Protein AF-A0A9E3FXM7-F1 (afdb_monomer_lite)

Foldseek 3Di:
DPPVVVVLVVVLVVLVVVLCVLCVVLVKDFQDDDPSDTDIDDPALQSVVVSLLVSLVVLVVVQVVDDPVNRAFFFWFAEDDDWDQDLSDTDDVRRQRRVVQSVVADGSKYKYFPVSCVRPVVPDPFDWAWPQFADDPPDPGTTTMIMGDDDPVVVDDPPPDDDDDDDDDDDDDPPDPPVVVVVVVVVVVVVVVVVVPVPDPDDDDPPDDDDPDDPVVVVVVVVVVQVVLQADFDDLVQDFLDAPVVSVCCVPPVLPAAALKWKKHWNHFIFMDGPDPHVVRRQVVRQVRRVVVCVVVPHPIHIDTQDHGRTGPDSVHFFDFDDPPLDDDDPVPDDPDDLVPQPQADPVVSVVCVVPVNPAPAAKDWDAAPNRDIFMDGDGPDNSSRSSSRRRVSRD

Radius of gyration: 31.15 Å; chains: 1; bounding box: 76×66×94 Å

pLDDT: mean 79.86, std 16.99, range [29.48, 97.5]

Secondary structure (DSSP, 8-state):
--HHHHHHHHHHHHHHHHHHHHHHHTT-EEEEEETTEEEEE-S-HHHHHHHHHHHHHHHHHHHTTS-GGG-----EEE-----EEETTEEESHHHHHHHHHHHHSPTTEEEEEHHHHHHHTTTS---PEEEEEE--TT-SSPEEEEEEE-SGGGG--------------------SHHHHHHHHHHHHHHHHHHHHHHH--------------SHHHHHHHHHHHHHHHTTPBP-GGG-TT--HHHHHHIIIIITTS-SS-EEEE-SS-EEEE-S-SSHHHHHHHHHHHHHHHHHTTT--PPPEEEEETTEE--TT-SPP-PPSP-----TTT-----GGG-TT--HHHHHHIIIIIIT--SEEEEEE-TTS-EEEEEEESSHHHHHHHHHHHHH-

Structure (mmCIF, N/CA/C/O backbone):
data_AF-A0A9E3FXM7-F1
#
_entry.id   AF-A0A9E3FXM7-F1
#
loop_
_atom_site.group_PDB
_atom_site.id
_atom_site.type_symbol
_atom_site.label_atom_id
_atom_site.label_alt_id
_atom_site.label_comp_id
_atom_site.label_asym_id
_atom_site.label_entity_id
_atom_site.label_seq_id
_atom_site.pdbx_PDB_ins_code
_atom_site.Cartn_x
_atom_site.Cartn_y
_atom_site.Cartn_z
_atom_site.occupancy
_atom_site.B_iso_or_equiv
_atom_site.auth_seq_id
_atom_site.auth_comp_id
_atom_site.auth_asym_id
_atom_site.auth_atom_id
_atom_site.pdbx_PDB_model_num
ATOM 1 N N . MET A 1 1 ? 16.346 -19.963 -26.674 1.00 42.75 1 MET A N 1
ATOM 2 C CA . MET A 1 1 ? 14.897 -19.924 -26.370 1.00 42.75 1 MET A CA 1
ATOM 3 C C . MET A 1 1 ? 14.597 -19.308 -25.002 1.00 42.75 1 MET A C 1
ATOM 5 O O . MET A 1 1 ? 13.549 -18.704 -24.894 1.00 42.75 1 MET A O 1
ATOM 9 N N . ALA A 1 2 ? 15.502 -19.364 -24.012 1.00 39.88 2 ALA A N 1
ATOM 10 C CA . ALA A 1 2 ? 15.304 -18.732 -22.696 1.00 39.88 2 ALA A CA 1
ATOM 11 C C . ALA A 1 2 ? 15.683 -17.229 -22.608 1.00 39.88 2 ALA A C 1
ATOM 13 O O . ALA A 1 2 ? 15.207 -16.541 -21.714 1.00 39.88 2 ALA A O 1
ATOM 14 N N . GLU A 1 3 ? 16.502 -16.693 -23.527 1.00 45.94 3 GLU A N 1
ATOM 15 C CA . GLU A 1 3 ? 16.957 -15.284 -23.467 1.00 45.94 3 GLU A CA 1
ATOM 16 C C . GLU A 1 3 ? 15.854 -14.244 -23.767 1.00 45.94 3 GLU A C 1
ATOM 18 O O . GLU A 1 3 ? 15.932 -13.121 -23.278 1.00 45.94 3 GLU A O 1
ATOM 23 N N . ASP A 1 4 ? 14.799 -14.599 -24.513 1.00 62.84 4 ASP A N 1
ATOM 24 C CA . ASP A 1 4 ? 13.724 -13.655 -24.889 1.00 62.84 4 ASP A CA 1
ATOM 25 C C . ASP A 1 4 ? 12.647 -13.517 -23.789 1.00 62.84 4 ASP A C 1
ATOM 27 O O . ASP A 1 4 ? 11.997 -12.479 -23.657 1.00 62.84 4 ASP A O 1
ATOM 31 N N . GLU A 1 5 ? 12.478 -14.540 -22.942 1.00 71.00 5 GLU A N 1
ATOM 32 C CA . GLU A 1 5 ? 11.501 -14.526 -21.843 1.00 71.00 5 GLU A CA 1
ATOM 33 C C . GLU A 1 5 ? 11.922 -13.561 -20.730 1.00 71.00 5 GLU A C 1
ATOM 35 O O . GLU A 1 5 ? 11.117 -12.747 -20.276 1.00 71.00 5 GLU A O 1
ATOM 40 N N . GLU A 1 6 ? 13.195 -13.584 -20.325 1.00 77.25 6 GLU A N 1
ATOM 41 C CA . GLU A 1 6 ? 13.708 -12.691 -19.282 1.00 77.25 6 GLU A CA 1
ATOM 42 C C . GLU A 1 6 ? 13.699 -11.220 -19.736 1.00 77.25 6 GLU A C 1
ATOM 44 O O . GLU A 1 6 ? 13.322 -10.326 -18.973 1.00 77.25 6 GLU A O 1
ATOM 49 N N . GLU A 1 7 ? 14.051 -10.952 -21.000 1.00 80.19 7 GLU A N 1
ATOM 50 C CA . GLU A 1 7 ? 13.983 -9.607 -21.585 1.00 80.19 7 GLU A CA 1
ATOM 51 C C . GLU A 1 7 ? 12.533 -9.112 -21.693 1.00 80.19 7 GLU A C 1
ATOM 53 O O . GLU A 1 7 ? 12.232 -7.960 -21.361 1.00 80.19 7 GLU A O 1
ATOM 58 N N . THR A 1 8 ? 11.611 -9.997 -22.078 1.00 80.50 8 THR A N 1
ATOM 59 C CA . THR A 1 8 ? 10.174 -9.711 -22.130 1.00 80.50 8 THR A CA 1
ATOM 60 C C . THR A 1 8 ? 9.616 -9.391 -20.745 1.00 80.50 8 THR A C 1
ATOM 62 O O . THR A 1 8 ? 8.947 -8.370 -20.587 1.00 80.50 8 THR A O 1
ATOM 65 N N . LEU A 1 9 ? 9.951 -10.173 -19.716 1.00 82.38 9 LEU A N 1
ATOM 66 C CA . LEU A 1 9 ? 9.515 -9.916 -18.341 1.00 82.38 9 LEU A CA 1
ATOM 67 C C . LEU A 1 9 ? 10.105 -8.618 -17.773 1.00 82.38 9 LEU A C 1
ATOM 69 O O . LEU A 1 9 ? 9.380 -7.831 -17.161 1.00 82.38 9 LEU A O 1
ATOM 73 N N . ARG A 1 10 ? 11.395 -8.345 -18.016 1.00 84.50 10 ARG A N 1
ATOM 74 C CA . ARG A 1 10 ? 12.050 -7.093 -17.593 1.00 84.50 10 ARG A CA 1
ATOM 75 C C . ARG A 1 10 ? 11.375 -5.877 -18.222 1.00 84.50 10 ARG A C 1
ATOM 77 O O . ARG A 1 10 ? 11.152 -4.866 -17.557 1.00 84.50 10 ARG A O 1
ATOM 84 N N . ARG A 1 11 ? 11.025 -5.975 -19.502 1.00 84.69 11 ARG A N 1
ATOM 85 C CA . ARG A 1 11 ? 10.340 -4.905 -20.221 1.00 84.69 11 ARG A CA 1
ATOM 86 C C . ARG A 1 11 ? 8.903 -4.729 -19.752 1.00 84.69 11 ARG A C 1
ATOM 88 O O . ARG A 1 11 ? 8.517 -3.598 -19.486 1.00 84.69 11 ARG A O 1
ATOM 95 N N . LEU A 1 12 ? 8.143 -5.808 -19.572 1.00 86.75 12 LEU A N 1
ATOM 96 C CA . LEU A 1 12 ? 6.802 -5.732 -18.994 1.00 86.75 12 LEU A CA 1
ATOM 97 C C . LEU A 1 12 ? 6.841 -5.037 -17.623 1.00 86.75 12 LEU A C 1
ATOM 99 O O . LEU A 1 12 ? 6.038 -4.144 -17.367 1.00 86.75 12 LEU A O 1
ATOM 103 N N . ALA A 1 13 ? 7.825 -5.366 -16.779 1.00 85.38 13 ALA A N 1
ATOM 104 C CA . ALA A 1 13 ? 8.026 -4.705 -15.491 1.00 85.38 13 ALA A CA 1
ATOM 105 C C . ALA A 1 13 ? 8.340 -3.202 -15.630 1.00 85.38 13 ALA A C 1
ATOM 107 O O . ALA A 1 13 ? 7.805 -2.396 -14.871 1.00 85.38 13 ALA A O 1
ATOM 108 N N . ALA A 1 14 ? 9.158 -2.806 -16.611 1.00 86.12 14 ALA A N 1
ATOM 109 C CA . ALA A 1 14 ? 9.454 -1.398 -16.882 1.00 86.12 14 ALA A CA 1
ATOM 110 C C . ALA A 1 14 ? 8.220 -0.622 -17.378 1.00 86.12 14 ALA A C 1
ATOM 112 O O . ALA A 1 14 ? 7.975 0.494 -16.926 1.00 86.12 14 ALA A O 1
ATOM 113 N N . TYR A 1 15 ? 7.421 -1.212 -18.272 1.00 87.38 15 TYR A N 1
ATOM 114 C CA . TYR A 1 15 ? 6.173 -0.611 -18.758 1.00 87.38 15 TYR A CA 1
ATOM 115 C C . TYR A 1 15 ? 5.149 -0.495 -17.624 1.00 87.38 15 TYR A C 1
ATOM 117 O O . TYR A 1 15 ? 4.508 0.543 -17.475 1.00 87.38 15 TYR A O 1
ATOM 125 N N . ARG A 1 16 ? 5.061 -1.514 -16.765 1.00 88.31 16 ARG A N 1
ATOM 126 C CA . ARG A 1 16 ? 4.204 -1.502 -15.579 1.00 88.31 16 ARG A CA 1
ATOM 127 C C . ARG A 1 16 ? 4.596 -0.413 -14.584 1.00 88.31 16 ARG A C 1
ATOM 129 O O . ARG A 1 16 ? 3.726 0.319 -14.139 1.00 88.31 16 ARG A O 1
ATOM 136 N N . ALA A 1 17 ? 5.886 -0.240 -14.296 1.00 87.62 17 ALA A N 1
ATOM 137 C CA . ALA A 1 17 ? 6.348 0.824 -13.401 1.00 87.62 17 ALA A CA 1
ATOM 138 C C . ALA A 1 17 ? 5.949 2.226 -13.898 1.00 87.62 17 ALA A C 1
ATOM 140 O O . ALA A 1 17 ? 5.632 3.105 -13.102 1.00 87.62 17 ALA A O 1
ATOM 141 N N . VAL A 1 18 ? 5.937 2.425 -15.218 1.00 89.06 18 VAL A N 1
ATOM 142 C CA . VAL A 1 18 ? 5.469 3.670 -15.838 1.00 89.06 18 VAL A CA 1
ATOM 143 C C . VAL A 1 18 ? 3.965 3.842 -15.658 1.00 89.06 18 VAL A C 1
ATOM 145 O O . VAL A 1 18 ? 3.523 4.920 -15.272 1.00 89.06 18 VAL A O 1
ATOM 148 N N . VAL A 1 19 ? 3.183 2.798 -15.940 1.00 91.81 19 VAL A N 1
ATOM 149 C CA . VAL A 1 19 ? 1.722 2.820 -15.777 1.00 91.81 19 VAL A CA 1
ATOM 150 C C . VAL A 1 19 ? 1.355 3.133 -14.323 1.00 91.81 19 VAL A C 1
ATOM 152 O O . VAL A 1 19 ? 0.552 4.031 -14.081 1.00 91.81 19 VAL A O 1
ATOM 155 N N . ASP A 1 20 ? 2.006 2.475 -13.362 1.00 91.06 20 ASP A N 1
ATOM 156 C CA . ASP A 1 20 ? 1.790 2.683 -11.927 1.00 91.06 20 ASP A CA 1
ATOM 157 C C . ASP A 1 20 ? 2.094 4.140 -11.507 1.00 91.06 20 ASP A C 1
ATOM 159 O O . ASP A 1 20 ? 1.325 4.741 -10.755 1.00 91.06 20 ASP A O 1
ATOM 163 N N . ASP A 1 21 ? 3.168 4.746 -12.028 1.00 91.44 21 ASP A N 1
ATOM 164 C CA . ASP A 1 21 ? 3.527 6.150 -11.762 1.00 91.44 21 ASP A CA 1
ATOM 165 C C . ASP A 1 21 ? 2.472 7.138 -12.295 1.00 91.44 21 ASP A C 1
ATOM 167 O O . ASP A 1 21 ? 2.075 8.066 -11.585 1.00 91.44 21 ASP A O 1
ATOM 171 N N . PHE A 1 22 ? 1.956 6.923 -13.510 1.00 92.62 22 PHE A N 1
ATOM 172 C CA . PHE A 1 22 ? 0.875 7.749 -14.061 1.00 92.62 22 PHE A CA 1
ATOM 173 C C . PHE A 1 22 ? -0.424 7.620 -13.263 1.00 92.62 22 PHE A C 1
ATOM 175 O O . PHE A 1 22 ? -1.087 8.630 -13.019 1.00 92.62 22 PHE A O 1
ATOM 182 N N . ILE A 1 23 ? -0.773 6.405 -12.827 1.00 93.50 23 ILE A N 1
ATOM 183 C CA . ILE A 1 23 ? -1.971 6.157 -12.013 1.00 93.50 23 ILE A CA 1
ATOM 184 C C . ILE A 1 23 ? -1.884 6.948 -10.706 1.00 93.50 23 ILE A C 1
ATOM 186 O O . ILE A 1 23 ? -2.811 7.685 -10.373 1.00 93.50 23 ILE A O 1
ATOM 190 N N . VAL A 1 24 ? -0.750 6.866 -10.003 1.00 91.62 24 VAL A N 1
ATOM 191 C CA . VAL A 1 24 ? -0.543 7.585 -8.737 1.00 91.62 24 VAL A CA 1
ATOM 192 C C . VAL A 1 24 ? -0.564 9.103 -8.941 1.00 91.62 24 VAL A C 1
ATOM 194 O O . VAL A 1 24 ? -1.191 9.816 -8.156 1.00 91.62 24 VAL A O 1
ATOM 197 N N . LYS A 1 25 ? 0.074 9.617 -10.000 1.00 89.06 25 LYS A N 1
ATOM 198 C CA . LYS A 1 25 ? 0.095 11.060 -10.313 1.00 89.06 25 LYS A CA 1
ATOM 199 C C . LYS A 1 25 ? -1.288 11.632 -10.612 1.00 89.06 25 LYS A C 1
ATOM 201 O O . LYS A 1 25 ? -1.564 12.763 -10.222 1.00 89.06 25 LYS A O 1
ATOM 206 N N . ALA A 1 26 ? -2.153 10.850 -11.249 1.00 87.38 26 ALA A N 1
ATOM 207 C CA . ALA A 1 26 ? -3.543 11.214 -11.518 1.00 87.38 26 ALA A CA 1
ATOM 208 C C . ALA A 1 26 ? -4.483 10.968 -10.314 1.00 87.38 26 ALA A C 1
ATOM 210 O O . ALA A 1 26 ? -5.702 11.092 -10.436 1.00 87.38 26 ALA A O 1
ATOM 211 N N . GLY A 1 27 ? -3.939 10.614 -9.142 1.00 89.31 27 GLY A N 1
ATOM 212 C CA . GLY A 1 27 ? -4.712 10.373 -7.920 1.00 89.31 27 GLY A CA 1
ATOM 213 C C . GLY A 1 27 ? -5.498 9.061 -7.924 1.00 89.31 27 GLY A C 1
ATOM 214 O O . GLY A 1 27 ? -6.403 8.893 -7.107 1.00 89.31 27 GLY A O 1
ATOM 215 N N . GLY A 1 28 ? -5.177 8.149 -8.842 1.00 89.56 28 GLY A N 1
ATOM 216 C CA . GLY A 1 28 ? -5.716 6.796 -8.876 1.00 89.56 28 GLY A CA 1
ATOM 217 C C . GLY A 1 28 ? -4.964 5.840 -7.951 1.00 89.56 28 GLY A C 1
ATOM 218 O O . GLY A 1 28 ? -3.862 6.120 -7.470 1.00 89.56 28 GLY A O 1
ATOM 219 N N . ARG A 1 29 ? -5.565 4.675 -7.714 1.00 89.31 29 ARG A N 1
ATOM 220 C CA . ARG A 1 29 ? -4.982 3.581 -6.930 1.00 89.31 29 ARG A CA 1
ATOM 221 C C . ARG A 1 29 ? -4.972 2.311 -7.769 1.00 89.31 29 ARG A C 1
ATOM 223 O O . ARG A 1 29 ? -6.017 1.890 -8.256 1.00 89.31 29 ARG A O 1
ATOM 230 N N . VAL A 1 30 ? -3.805 1.676 -7.894 1.00 88.19 30 VAL A N 1
ATOM 231 C CA . VAL A 1 30 ? -3.722 0.297 -8.393 1.00 88.19 30 VAL A CA 1
ATOM 232 C C . VAL A 1 30 ? -4.308 -0.609 -7.329 1.00 88.19 30 VAL A C 1
ATOM 234 O O . VAL A 1 30 ? -3.845 -0.626 -6.189 1.00 88.19 30 VAL A O 1
ATOM 237 N N . PHE A 1 31 ? -5.351 -1.324 -7.707 1.00 76.31 31 PHE A N 1
ATOM 238 C CA . PHE A 1 31 ? -6.157 -2.083 -6.782 1.00 76.31 31 PHE A CA 1
ATOM 239 C C . PHE A 1 31 ? -5.800 -3.574 -6.822 1.00 76.31 31 PHE A C 1
ATOM 241 O O . PHE A 1 31 ? -5.523 -4.178 -5.790 1.00 76.31 31 PHE A O 1
ATOM 248 N N . ASN A 1 32 ? -5.723 -4.158 -8.019 1.00 74.75 32 ASN A N 1
ATOM 249 C CA . ASN A 1 32 ? -5.356 -5.560 -8.202 1.00 74.75 32 ASN A CA 1
ATOM 250 C C . ASN A 1 32 ? -4.577 -5.728 -9.512 1.00 74.75 32 ASN A C 1
ATOM 252 O O . ASN A 1 32 ? -4.716 -4.921 -10.433 1.00 74.75 32 ASN A O 1
ATOM 256 N N . THR A 1 33 ? -3.764 -6.779 -9.613 1.00 71.62 33 THR A N 1
ATOM 257 C CA . THR A 1 33 ? -3.096 -7.148 -10.865 1.00 71.62 33 THR A CA 1
ATOM 258 C C . THR A 1 33 ? -3.210 -8.639 -11.118 1.00 71.62 33 THR A C 1
ATOM 260 O O . THR A 1 33 ? -2.802 -9.440 -10.278 1.00 71.62 33 THR A O 1
ATOM 263 N N . ALA A 1 34 ? -3.721 -9.005 -12.290 1.00 64.25 34 ALA A N 1
ATOM 264 C CA . ALA A 1 34 ? -3.905 -10.386 -12.710 1.00 64.25 34 ALA A CA 1
ATOM 265 C C . ALA A 1 34 ? -2.984 -10.671 -13.901 1.00 64.25 34 ALA A C 1
ATOM 267 O O . ALA A 1 34 ? -3.301 -10.333 -15.037 1.00 64.25 34 ALA A O 1
ATOM 268 N N . GLY A 1 35 ? -1.819 -11.265 -13.629 1.00 72.25 35 GLY A N 1
ATOM 269 C CA . GLY A 1 35 ? -0.789 -11.471 -14.648 1.00 72.25 35 GLY A CA 1
ATOM 270 C C . GLY A 1 35 ? -0.204 -10.140 -15.130 1.00 72.25 35 GLY A C 1
ATOM 271 O O . GLY A 1 35 ? 0.443 -9.426 -14.360 1.00 72.25 35 GLY A O 1
ATOM 272 N N . ASP A 1 36 ? -0.435 -9.824 -16.401 1.00 75.19 36 ASP A N 1
ATOM 273 C CA . ASP A 1 36 ? -0.064 -8.577 -17.073 1.00 75.19 36 ASP A CA 1
ATOM 274 C C . ASP A 1 36 ? -1.156 -7.494 -17.007 1.00 75.19 36 ASP A C 1
ATOM 276 O O . ASP A 1 36 ? -0.867 -6.323 -17.259 1.00 75.19 36 ASP A O 1
ATOM 280 N N . ALA A 1 37 ? -2.382 -7.850 -16.610 1.00 82.38 37 ALA A N 1
ATOM 281 C CA . ALA A 1 37 ? -3.477 -6.902 -16.444 1.00 82.38 37 ALA A CA 1
ATOM 282 C C . ALA A 1 37 ? -3.355 -6.109 -15.133 1.00 82.38 37 ALA A C 1
ATOM 284 O O . ALA A 1 37 ? -3.071 -6.661 -14.063 1.00 82.38 37 ALA A O 1
ATOM 285 N N . VAL A 1 38 ? -3.637 -4.809 -15.217 1.00 87.94 38 VAL A N 1
ATOM 286 C CA . VAL A 1 38 ? -3.667 -3.878 -14.084 1.00 87.94 38 VAL A CA 1
ATOM 287 C C . VAL A 1 38 ? -5.083 -3.341 -13.930 1.00 87.94 38 VAL A C 1
ATOM 289 O O . VAL A 1 38 ? -5.648 -2.800 -14.878 1.00 87.94 38 VAL A O 1
ATOM 292 N N . LEU A 1 39 ? -5.646 -3.477 -12.731 1.00 90.25 39 LEU A N 1
ATOM 293 C CA . LEU A 1 39 ? -6.913 -2.863 -12.362 1.00 90.25 39 LEU A CA 1
ATOM 294 C C . LEU A 1 39 ? -6.636 -1.661 -11.462 1.00 90.25 39 LEU A C 1
ATOM 296 O O . LEU A 1 39 ? -5.995 -1.796 -10.418 1.00 90.25 39 LEU A O 1
ATOM 300 N N . ALA A 1 40 ? -7.132 -0.496 -11.864 1.00 91.50 40 ALA A N 1
ATOM 301 C CA . ALA A 1 40 ? -6.972 0.744 -11.124 1.00 91.50 40 ALA A CA 1
ATOM 302 C C . ALA A 1 40 ? -8.310 1.463 -10.959 1.00 91.50 40 ALA A C 1
ATOM 304 O O . ALA A 1 40 ? -9.141 1.465 -11.867 1.00 91.50 40 ALA A O 1
ATOM 305 N N . GLU A 1 41 ? -8.493 2.088 -9.802 1.00 91.25 41 GLU A N 1
ATOM 306 C CA . GLU A 1 41 ? -9.639 2.943 -9.508 1.00 91.25 41 GLU A CA 1
ATOM 307 C C . GLU A 1 41 ? -9.220 4.412 -9.469 1.00 91.25 41 GLU A C 1
ATOM 309 O O . GLU A 1 41 ? -8.086 4.750 -9.118 1.00 91.25 41 GLU A O 1
ATOM 314 N N . PHE A 1 42 ? -10.159 5.291 -9.808 1.00 93.06 42 PHE A N 1
ATOM 315 C CA . PHE A 1 42 ? -9.958 6.732 -9.791 1.00 93.06 42 PHE A CA 1
ATOM 316 C C . PHE A 1 42 ? -11.170 7.414 -9.160 1.00 93.06 42 PHE A C 1
ATOM 318 O O . PHE A 1 42 ? -12.303 7.024 -9.445 1.00 93.06 42 PHE A O 1
ATOM 325 N N . PRO A 1 43 ? -10.965 8.491 -8.384 1.00 88.69 43 PRO A N 1
ATOM 326 C CA . PRO A 1 43 ? -12.068 9.281 -7.840 1.00 88.69 43 PRO A CA 1
ATOM 327 C C . PRO A 1 43 ? -12.800 10.107 -8.915 1.00 88.69 43 PRO A C 1
ATOM 329 O O . PRO A 1 43 ? -13.862 10.663 -8.651 1.00 88.69 43 PRO A O 1
ATOM 332 N N . SER A 1 44 ? -12.235 10.228 -10.123 1.00 91.19 44 SER A N 1
ATOM 333 C CA . SER A 1 44 ? -12.779 11.028 -11.222 1.00 91.19 44 SER A CA 1
ATOM 334 C C . SER A 1 44 ? -12.629 10.306 -12.558 1.00 91.19 44 SER A C 1
ATOM 336 O O . SER A 1 44 ? -11.525 9.931 -12.952 1.00 91.19 44 SER A O 1
ATOM 338 N N . ALA A 1 45 ? -13.732 10.198 -13.302 1.00 91.56 45 ALA A N 1
ATOM 339 C CA . ALA A 1 45 ? -13.738 9.645 -14.656 1.00 91.56 45 ALA A CA 1
ATOM 340 C C . ALA A 1 45 ? -12.885 10.465 -15.640 1.00 91.56 45 ALA A C 1
ATOM 342 O O . ALA A 1 45 ? -12.288 9.912 -16.558 1.00 91.56 45 ALA A O 1
ATOM 343 N N . VAL A 1 46 ? -12.798 11.783 -15.431 1.00 91.38 46 VAL A N 1
ATOM 344 C CA . VAL A 1 46 ? -11.969 12.670 -16.261 1.00 91.38 46 VAL A CA 1
ATOM 345 C C . VAL A 1 46 ? -10.488 12.379 -16.031 1.00 91.38 46 VAL A C 1
ATOM 347 O O . VAL A 1 46 ? -9.738 12.258 -16.995 1.00 91.38 46 VAL A O 1
ATOM 350 N N . GLU A 1 47 ? -10.075 12.221 -14.771 1.00 91.81 47 GLU A N 1
ATOM 351 C CA . GLU A 1 47 ? -8.681 11.906 -14.437 1.00 91.81 47 GLU A CA 1
ATOM 352 C C . GLU A 1 47 ? -8.302 10.494 -14.891 1.00 91.81 47 GLU A C 1
ATOM 354 O O . GLU A 1 47 ? -7.211 10.304 -15.420 1.00 91.81 47 GLU A O 1
ATOM 359 N N . ALA A 1 48 ? -9.228 9.531 -14.808 1.00 94.25 48 ALA A N 1
ATOM 360 C CA . ALA A 1 48 ? -9.027 8.190 -15.355 1.00 94.25 48 ALA A CA 1
ATOM 361 C C . ALA A 1 48 ? -8.746 8.218 -16.868 1.00 94.25 48 ALA A C 1
ATOM 363 O O . ALA A 1 48 ? -7.802 7.587 -17.341 1.00 94.25 48 ALA A O 1
ATOM 364 N N . VAL A 1 49 ? -9.540 8.976 -17.636 1.00 93.38 49 VAL A N 1
ATOM 365 C CA . VAL A 1 49 ? -9.364 9.089 -19.094 1.00 93.38 49 VAL A CA 1
ATOM 366 C C . VAL A 1 49 ? -8.084 9.850 -19.449 1.00 93.38 49 VAL A C 1
ATOM 368 O O . VAL A 1 49 ? -7.366 9.415 -20.346 1.00 93.38 49 VAL A O 1
ATOM 371 N N . ARG A 1 50 ? -7.755 10.943 -18.744 1.00 91.81 50 ARG A N 1
ATOM 372 C CA . ARG A 1 50 ? -6.479 11.663 -18.931 1.00 91.81 50 ARG A CA 1
ATOM 373 C C . ARG A 1 50 ? -5.282 10.756 -18.674 1.00 91.81 50 ARG A C 1
ATOM 375 O O . ARG A 1 50 ? -4.428 10.626 -19.542 1.00 91.81 50 ARG A O 1
ATOM 382 N N . CYS A 1 51 ? -5.284 10.064 -17.536 1.00 94.06 51 CYS A N 1
ATOM 383 C CA . CYS A 1 51 ? -4.246 9.107 -17.172 1.00 94.06 51 CYS A CA 1
ATOM 384 C C . CYS A 1 51 ? -4.082 8.023 -18.246 1.00 94.06 51 CYS A C 1
ATOM 386 O O . CYS A 1 51 ? -2.966 7.739 -18.672 1.00 94.06 51 CYS A O 1
ATOM 388 N N . ALA A 1 52 ? -5.187 7.456 -18.741 1.00 94.25 52 ALA A N 1
ATOM 389 C CA . ALA A 1 52 ? -5.149 6.444 -19.792 1.00 94.25 52 ALA A CA 1
ATOM 390 C C . ALA A 1 52 ? -4.525 6.959 -21.100 1.00 94.25 52 ALA A C 1
ATOM 392 O O . ALA A 1 52 ? -3.757 6.234 -21.734 1.00 94.25 52 ALA A O 1
ATOM 393 N N . ILE A 1 53 ? -4.830 8.200 -21.496 1.00 90.75 53 ILE A N 1
ATOM 394 C CA . ILE A 1 53 ? -4.227 8.836 -22.676 1.00 90.75 53 ILE A CA 1
ATOM 395 C C . ILE A 1 53 ? -2.724 9.019 -22.466 1.00 90.75 53 ILE A C 1
ATOM 397 O O . ILE A 1 53 ? -1.937 8.561 -23.296 1.00 90.75 53 ILE A O 1
ATOM 401 N N . ASP A 1 54 ? -2.329 9.610 -21.338 1.00 90.94 54 ASP A N 1
ATOM 402 C CA . ASP A 1 54 ? -0.925 9.866 -21.016 1.00 90.94 54 ASP A CA 1
ATOM 403 C C . ASP A 1 54 ? -0.119 8.561 -20.987 1.00 90.94 54 ASP A C 1
ATOM 405 O O . ASP A 1 54 ? 0.970 8.483 -21.560 1.00 90.94 54 ASP A O 1
ATOM 409 N N . VAL A 1 55 ? -0.677 7.500 -20.391 1.00 92.75 55 VAL A N 1
ATOM 410 C CA . VAL A 1 55 ? -0.085 6.158 -20.400 1.00 92.75 55 VAL A CA 1
ATOM 411 C C . VAL A 1 55 ? 0.105 5.674 -21.835 1.00 92.75 55 VAL A C 1
ATOM 413 O O . VAL A 1 55 ? 1.233 5.349 -22.206 1.00 92.75 55 VAL A O 1
ATOM 416 N N . GLN A 1 56 ? -0.942 5.659 -22.666 1.00 90.81 56 GLN A N 1
ATOM 417 C CA . GLN A 1 56 ? -0.839 5.162 -24.044 1.00 90.81 56 GLN A CA 1
ATOM 418 C C . GLN A 1 56 ? 0.199 5.940 -24.866 1.00 90.81 56 GLN A C 1
ATOM 420 O O . GLN A 1 56 ? 1.008 5.335 -25.571 1.00 90.81 56 GLN A O 1
ATOM 425 N N . GLU A 1 57 ? 0.260 7.266 -24.735 1.00 86.62 57 GLU A N 1
ATOM 426 C CA . GLU A 1 57 ? 1.265 8.090 -25.417 1.00 86.62 57 GLU A CA 1
ATOM 427 C C . GLU A 1 57 ? 2.691 7.807 -24.929 1.00 86.62 57 GLU A C 1
ATOM 429 O O . GLU A 1 57 ? 3.634 7.699 -25.727 1.00 86.62 57 GLU A O 1
ATOM 434 N N . SER A 1 58 ? 2.854 7.640 -23.618 1.00 88.38 58 SER A N 1
ATOM 435 C CA . SER A 1 58 ? 4.139 7.342 -22.998 1.00 88.38 58 SER A CA 1
ATOM 436 C C . SER A 1 58 ? 4.646 5.952 -23.398 1.00 88.38 58 SER A C 1
ATOM 438 O O . SER A 1 58 ? 5.833 5.778 -23.699 1.00 88.38 58 SER A O 1
ATOM 440 N N . LEU A 1 59 ? 3.762 4.951 -23.440 1.00 88.50 59 LEU A N 1
ATOM 441 C CA . LEU A 1 59 ? 4.099 3.595 -23.875 1.00 88.50 59 LEU A CA 1
ATOM 442 C C . LEU A 1 59 ? 4.373 3.547 -25.382 1.00 88.50 59 LEU A C 1
ATOM 444 O O . LEU A 1 59 ? 5.349 2.926 -25.801 1.00 88.50 59 LEU A O 1
ATOM 448 N N . ARG A 1 60 ? 3.599 4.274 -26.199 1.00 85.06 60 ARG A N 1
ATOM 449 C CA . ARG A 1 60 ? 3.855 4.426 -27.640 1.00 85.06 60 ARG A CA 1
ATOM 450 C C . ARG A 1 60 ? 5.243 5.005 -27.903 1.00 85.06 60 ARG A C 1
ATOM 452 O O . ARG A 1 60 ? 5.972 4.479 -28.736 1.00 85.06 60 ARG A O 1
ATOM 459 N N . THR A 1 61 ? 5.630 6.046 -27.168 1.00 83.75 61 THR A N 1
ATOM 460 C CA . THR A 1 61 ? 6.954 6.673 -27.301 1.00 83.75 61 THR A CA 1
ATOM 461 C C . THR A 1 61 ? 8.077 5.699 -26.941 1.00 83.75 61 THR A C 1
ATOM 463 O O . THR A 1 61 ? 9.063 5.606 -27.666 1.00 83.75 61 THR A O 1
ATOM 466 N N . ARG A 1 62 ? 7.916 4.912 -25.869 1.00 85.12 62 ARG A N 1
ATOM 467 C CA . ARG A 1 62 ? 8.896 3.880 -25.480 1.00 85.12 62 ARG A CA 1
ATOM 468 C C . ARG A 1 62 ? 8.971 2.726 -26.477 1.00 85.12 62 ARG A C 1
ATOM 470 O O . ARG A 1 62 ? 10.060 2.212 -26.716 1.00 85.12 62 ARG A O 1
ATOM 477 N N . ASN A 1 63 ? 7.853 2.354 -27.096 1.00 84.31 63 ASN A N 1
ATOM 478 C CA . ASN A 1 63 ? 7.820 1.316 -28.126 1.00 84.31 63 ASN A CA 1
ATOM 479 C C . ASN A 1 63 ? 8.656 1.684 -29.363 1.00 84.31 63 ASN A C 1
ATOM 481 O O . ASN A 1 63 ? 9.187 0.784 -30.008 1.00 84.31 63 ASN A O 1
ATOM 485 N N . LEU A 1 64 ? 8.853 2.976 -29.663 1.00 83.12 64 LEU A N 1
ATOM 486 C CA . LEU A 1 64 ? 9.713 3.421 -30.773 1.00 83.12 64 LEU A CA 1
ATOM 487 C C . LEU A 1 64 ? 11.190 3.040 -30.590 1.00 83.12 64 LEU A C 1
ATOM 489 O O . LEU A 1 64 ? 11.926 2.987 -31.572 1.00 83.12 64 LEU A O 1
ATOM 493 N N . ALA A 1 65 ? 11.626 2.748 -29.361 1.00 82.31 65 ALA A N 1
ATOM 494 C CA . ALA A 1 65 ? 12.977 2.264 -29.084 1.00 82.31 65 ALA A CA 1
ATOM 495 C C . ALA A 1 65 ? 13.183 0.782 -29.460 1.00 82.31 65 ALA A C 1
ATOM 497 O O . ALA A 1 65 ? 14.302 0.279 -29.366 1.00 82.31 65 ALA A O 1
ATOM 498 N N . TYR A 1 66 ? 12.124 0.076 -29.879 1.00 80.94 66 TYR A N 1
ATOM 499 C CA . TYR A 1 66 ? 12.147 -1.353 -30.180 1.00 80.94 66 TYR A CA 1
ATOM 500 C C . TYR A 1 66 ? 11.637 -1.647 -31.602 1.00 80.94 66 TYR A C 1
ATOM 502 O O . TYR A 1 66 ? 10.742 -0.955 -32.100 1.00 80.94 66 TYR A O 1
ATOM 510 N N . PRO A 1 67 ? 12.151 -2.705 -32.262 1.00 79.50 67 PRO A N 1
ATOM 511 C CA . PRO A 1 67 ? 11.600 -3.172 -33.532 1.00 79.50 67 PRO A CA 1
ATOM 512 C C . PRO A 1 67 ? 10.155 -3.653 -33.352 1.00 79.50 67 PRO A C 1
ATOM 514 O O . PRO A 1 67 ? 9.795 -4.148 -32.285 1.00 79.50 67 PRO A O 1
ATOM 517 N N . ALA A 1 68 ? 9.338 -3.565 -34.407 1.00 79.25 68 ALA A N 1
ATOM 518 C CA . ALA A 1 68 ? 7.902 -3.871 -34.359 1.00 79.25 68 ALA A CA 1
ATOM 519 C C . ALA A 1 68 ? 7.578 -5.262 -33.782 1.00 79.25 68 ALA A C 1
ATOM 521 O O . ALA A 1 68 ? 6.628 -5.403 -33.019 1.00 79.25 68 ALA A O 1
ATOM 522 N N . SER A 1 69 ? 8.407 -6.274 -34.066 1.00 79.06 69 SER A N 1
ATOM 523 C CA . SER A 1 69 ? 8.256 -7.641 -33.534 1.00 79.06 69 SER A CA 1
ATOM 524 C C . SER A 1 69 ? 8.424 -7.748 -32.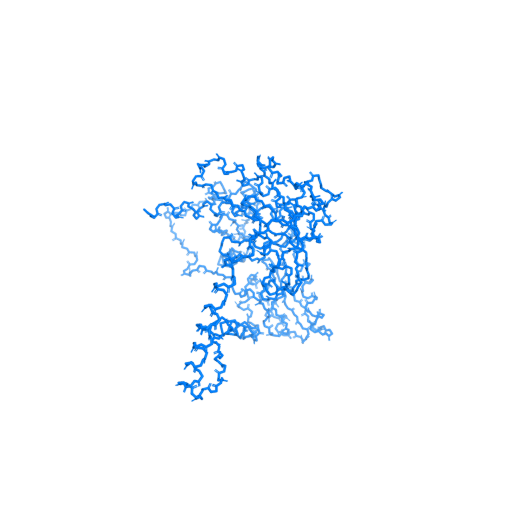017 1.00 79.06 69 SER A C 1
ATOM 526 O O . SER A 1 69 ? 8.095 -8.774 -31.432 1.00 79.06 69 SER A O 1
ATOM 528 N N . ARG A 1 70 ? 8.958 -6.703 -31.382 1.00 79.06 70 ARG A N 1
ATOM 529 C CA . ARG A 1 70 ? 9.238 -6.634 -29.953 1.00 79.06 70 ARG A CA 1
ATOM 530 C C . ARG A 1 70 ? 8.425 -5.540 -29.251 1.00 79.06 70 ARG A C 1
ATOM 532 O O . ARG A 1 70 ? 8.650 -5.319 -28.068 1.00 79.06 70 ARG A O 1
ATOM 539 N N . GLN A 1 71 ? 7.525 -4.830 -29.925 1.00 85.00 71 GLN A N 1
ATOM 540 C CA . GLN A 1 71 ? 6.717 -3.791 -29.277 1.00 85.00 71 GLN A CA 1
ATOM 541 C C . GLN A 1 71 ? 5.616 -4.409 -28.408 1.00 85.00 71 GLN A C 1
ATOM 543 O O . GLN A 1 71 ? 5.026 -5.424 -28.769 1.00 85.00 71 GLN A O 1
ATOM 548 N N . MET A 1 72 ? 5.333 -3.786 -27.263 1.00 87.06 72 MET A N 1
ATOM 549 C CA . MET A 1 72 ? 4.271 -4.210 -26.347 1.00 87.06 72 MET A CA 1
ATOM 550 C C . MET A 1 72 ? 3.142 -3.194 -26.385 1.00 87.06 72 MET A C 1
ATOM 552 O O . MET A 1 72 ? 3.317 -2.040 -25.995 1.00 87.06 72 MET A O 1
ATOM 556 N N . THR A 1 73 ? 1.981 -3.616 -26.870 1.00 88.38 73 THR A N 1
ATOM 557 C CA . THR A 1 73 ? 0.790 -2.769 -26.933 1.00 88.38 73 THR A CA 1
ATOM 558 C C . THR A 1 73 ? -0.164 -3.147 -25.817 1.00 88.38 73 THR A C 1
ATOM 560 O O . THR A 1 73 ? -0.372 -4.323 -25.533 1.00 88.38 73 THR A O 1
ATOM 563 N N . PHE A 1 74 ? -0.732 -2.133 -25.176 1.00 90.50 74 PHE A N 1
ATOM 564 C CA . PHE A 1 74 ? -1.652 -2.301 -24.061 1.00 90.50 74 PHE A CA 1
ATOM 565 C C . PHE A 1 74 ? -3.027 -1.807 -24.477 1.00 90.50 74 PHE A C 1
ATOM 567 O O . PHE A 1 74 ? -3.160 -0.901 -25.304 1.00 90.50 74 PHE A O 1
ATOM 574 N N . ARG A 1 75 ? -4.056 -2.419 -23.912 1.00 93.94 75 ARG A N 1
ATOM 575 C CA . ARG A 1 75 ? -5.450 -2.027 -24.094 1.00 93.94 75 ARG A CA 1
ATOM 576 C C . ARG A 1 75 ? -5.974 -1.497 -22.775 1.00 93.94 75 ARG A C 1
ATOM 578 O O . ARG A 1 75 ? -5.559 -1.964 -21.717 1.00 93.94 75 ARG A O 1
ATOM 585 N N . ILE A 1 76 ? -6.864 -0.514 -22.840 1.00 95.31 76 ILE A N 1
ATOM 586 C CA . ILE A 1 76 ? -7.433 0.109 -21.644 1.00 95.31 76 ILE A CA 1
ATOM 587 C C . ILE A 1 76 ? -8.954 0.144 -21.766 1.00 95.31 76 ILE A C 1
ATOM 589 O O . ILE A 1 76 ? -9.492 0.619 -22.764 1.00 95.31 76 ILE A O 1
ATOM 593 N N . GLY A 1 77 ? -9.637 -0.344 -20.731 1.00 94.81 77 GLY A N 1
ATOM 594 C CA . GLY A 1 77 ? -11.085 -0.259 -20.566 1.00 94.81 77 GLY A CA 1
ATOM 595 C C . GLY A 1 77 ? -11.443 0.591 -19.351 1.00 94.81 77 GLY A C 1
ATOM 596 O O . GLY A 1 77 ? -10.864 0.397 -18.285 1.00 94.81 77 GLY A O 1
ATOM 597 N N . ILE A 1 78 ? -12.389 1.524 -19.492 1.00 95.12 78 ILE A N 1
ATOM 598 C CA . ILE A 1 78 ? -12.803 2.420 -18.401 1.00 95.12 78 ILE A CA 1
ATOM 599 C C . ILE A 1 78 ? -14.322 2.384 -18.239 1.00 95.12 78 ILE A C 1
ATOM 601 O O . ILE A 1 78 ? -15.082 2.647 -19.175 1.00 95.12 78 ILE A O 1
ATOM 605 N N . SER A 1 79 ? -14.772 2.108 -17.018 1.00 93.12 79 SER A N 1
ATOM 606 C CA . SER A 1 79 ? -16.182 2.147 -16.640 1.00 93.12 79 SER A CA 1
ATOM 607 C C . SER A 1 79 ? -16.383 2.924 -15.343 1.00 93.12 79 SER A C 1
ATOM 609 O O . SER A 1 79 ? -15.452 3.084 -14.558 1.00 93.12 79 SER A O 1
ATOM 611 N N . ILE A 1 80 ? -17.611 3.388 -15.125 1.00 90.62 80 ILE A N 1
ATOM 612 C CA . ILE A 1 80 ? -18.090 3.893 -13.836 1.00 90.62 80 ILE A CA 1
ATOM 613 C C . ILE A 1 80 ? -19.142 2.904 -13.348 1.00 90.62 80 ILE A C 1
ATOM 615 O O . ILE A 1 80 ? -19.976 2.450 -14.131 1.00 90.62 80 ILE A O 1
ATOM 619 N N . GLY A 1 81 ? -19.108 2.575 -12.067 1.00 84.81 81 GLY A N 1
ATOM 620 C CA . GLY A 1 81 ? -20.128 1.754 -11.435 1.00 84.81 81 GLY A CA 1
ATOM 621 C C . GLY A 1 81 ? -19.881 1.638 -9.943 1.00 84.81 81 GLY A C 1
ATOM 622 O O . GLY A 1 81 ? -18.781 1.930 -9.470 1.00 84.81 81 GLY A O 1
ATOM 623 N N . ASP A 1 82 ? -20.907 1.197 -9.226 1.00 78.62 82 ASP A N 1
ATOM 624 C CA . ASP A 1 82 ? -20.788 0.895 -7.808 1.00 78.62 82 ASP A CA 1
ATOM 625 C C . ASP A 1 82 ? -19.930 -0.356 -7.628 1.00 78.62 82 ASP A C 1
ATOM 627 O O . ASP A 1 82 ? -20.113 -1.380 -8.298 1.00 78.62 82 ASP A O 1
ATOM 631 N N . VAL A 1 83 ? -18.965 -0.252 -6.726 1.00 77.00 83 VAL A N 1
ATOM 632 C CA . VAL A 1 83 ? -18.028 -1.321 -6.405 1.00 77.00 83 VAL A CA 1
ATOM 633 C C . VAL A 1 83 ? -17.937 -1.457 -4.893 1.00 77.00 83 VAL A C 1
ATOM 635 O O . VAL A 1 83 ? -17.982 -0.469 -4.160 1.00 77.00 83 VAL A O 1
ATOM 638 N N . VAL A 1 84 ? -17.842 -2.694 -4.422 1.00 74.88 84 VAL A N 1
ATOM 639 C CA . VAL A 1 84 ? -17.685 -3.020 -3.007 1.00 74.88 84 VAL A CA 1
ATOM 640 C C . VAL A 1 84 ? -16.299 -3.613 -2.819 1.00 74.88 84 VAL A C 1
ATOM 642 O O . VAL A 1 84 ? -15.954 -4.614 -3.448 1.00 74.88 84 VAL A O 1
ATOM 645 N N . GLU A 1 85 ? -15.508 -2.998 -1.945 1.00 75.00 85 GLU A N 1
ATOM 646 C CA . GLU A 1 85 ? -14.215 -3.537 -1.533 1.00 75.00 85 GLU A CA 1
ATOM 647 C C . GLU A 1 85 ? -14.442 -4.649 -0.502 1.00 75.00 85 GLU A C 1
ATOM 649 O O . GLU A 1 85 ? -15.033 -4.431 0.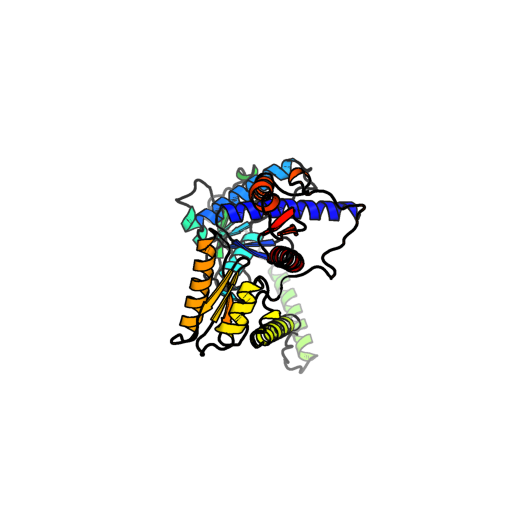558 1.00 75.00 85 GLU A O 1
ATOM 654 N N . ARG A 1 86 ? -13.990 -5.863 -0.821 1.00 68.44 86 ARG A N 1
ATOM 655 C CA . ARG A 1 86 ? -14.057 -7.020 0.072 1.00 68.44 86 ARG A CA 1
ATOM 656 C C . ARG A 1 86 ? -12.768 -7.819 -0.047 1.00 68.44 86 ARG A C 1
ATOM 658 O O . ARG A 1 86 ? -12.404 -8.238 -1.136 1.00 68.44 86 ARG A O 1
ATOM 665 N N . ASP A 1 87 ? -12.088 -8.038 1.076 1.00 64.88 87 ASP A N 1
ATOM 666 C CA . ASP A 1 87 ? -10.846 -8.824 1.147 1.00 64.88 87 ASP A CA 1
ATOM 667 C C . ASP A 1 87 ? -9.710 -8.298 0.241 1.00 64.88 87 ASP A C 1
ATOM 669 O O . ASP A 1 87 ? -8.860 -9.061 -0.216 1.00 64.88 87 ASP A O 1
ATOM 673 N N . GLY A 1 88 ? -9.688 -6.986 -0.023 1.00 61.41 88 GLY A N 1
ATOM 674 C CA . GLY A 1 88 ? -8.737 -6.380 -0.956 1.00 61.41 88 GLY A CA 1
ATOM 675 C C . GLY A 1 88 ? -9.020 -6.714 -2.423 1.00 61.41 88 GLY A C 1
ATOM 676 O O . GLY A 1 88 ? -8.142 -6.487 -3.251 1.00 61.41 88 GLY A O 1
ATOM 677 N N . ASP A 1 89 ? -10.223 -7.223 -2.742 1.00 60.91 89 ASP A N 1
ATOM 678 C CA . ASP A 1 89 ? -10.754 -7.308 -4.105 1.00 60.91 89 ASP A CA 1
ATOM 679 C C . ASP A 1 89 ? -11.943 -6.337 -4.343 1.00 60.91 89 ASP A C 1
ATOM 681 O O . ASP A 1 89 ? -12.682 -6.015 -3.407 1.00 60.91 89 ASP A O 1
ATOM 685 N N . LEU A 1 90 ? -12.121 -5.836 -5.573 1.00 67.62 90 LEU A N 1
ATOM 686 C CA . LEU A 1 90 ? -13.202 -4.919 -5.950 1.00 67.62 90 LEU A CA 1
ATOM 687 C C . LEU A 1 90 ? -14.244 -5.752 -6.672 1.00 67.62 90 LEU A C 1
ATOM 689 O O . LEU A 1 90 ? -14.035 -6.223 -7.791 1.00 67.62 90 LEU A O 1
ATOM 693 N N . LEU A 1 91 ? -15.384 -5.923 -6.020 1.00 68.06 91 LEU A N 1
ATOM 694 C CA . LEU A 1 91 ? -16.497 -6.683 -6.553 1.00 68.06 91 LEU A CA 1
ATOM 695 C C . LEU A 1 91 ? -17.576 -5.708 -7.005 1.00 68.06 91 LEU A C 1
ATOM 697 O O . LEU A 1 91 ? -18.048 -4.875 -6.234 1.00 68.06 91 LEU A O 1
ATOM 701 N N . GLY A 1 92 ? -17.976 -5.812 -8.264 1.00 74.25 92 GLY A N 1
ATOM 702 C CA . GLY A 1 92 ? -19.054 -4.999 -8.803 1.00 74.25 92 GLY A CA 1
ATOM 703 C C . GLY A 1 92 ? -19.135 -5.097 -10.314 1.00 74.25 92 GLY A C 1
ATOM 704 O O . GLY A 1 92 ? -18.159 -5.427 -10.996 1.00 74.25 92 GLY A O 1
ATOM 705 N N . ASP A 1 93 ? -20.307 -4.771 -10.846 1.00 77.38 93 ASP A N 1
ATOM 706 C CA . ASP A 1 93 ? -20.548 -4.786 -12.287 1.00 77.38 93 ASP A CA 1
ATOM 707 C C . ASP A 1 93 ? -19.621 -3.806 -13.011 1.00 77.38 93 ASP A C 1
ATOM 709 O O . ASP A 1 93 ? -19.151 -4.104 -14.105 1.00 77.38 93 ASP A O 1
ATOM 713 N N . GLY A 1 94 ? -19.247 -2.693 -12.366 1.00 80.12 94 GLY A N 1
ATOM 714 C CA . GLY A 1 94 ? -18.288 -1.727 -12.909 1.00 80.12 94 GLY A CA 1
ATOM 715 C C . GLY A 1 94 ? -16.930 -2.342 -13.272 1.00 80.12 94 GLY A C 1
ATOM 716 O O . GLY A 1 94 ? -16.392 -2.039 -14.338 1.00 80.12 94 GLY A O 1
ATOM 717 N N . VAL A 1 95 ? -16.410 -3.256 -12.444 1.00 82.06 95 VAL A N 1
ATOM 718 C CA . VAL A 1 95 ? -15.131 -3.951 -12.689 1.00 82.06 95 VAL A CA 1
ATOM 719 C C . VAL A 1 95 ? -15.263 -4.933 -13.849 1.00 82.06 95 VAL A C 1
ATOM 721 O O . VAL A 1 95 ? -14.421 -4.960 -14.750 1.00 82.06 95 VAL A O 1
ATOM 724 N N . ASN A 1 96 ? -16.358 -5.695 -13.869 1.00 83.50 96 ASN A N 1
ATOM 725 C CA . ASN A 1 96 ? -16.645 -6.641 -14.943 1.00 83.50 96 ASN A CA 1
ATOM 726 C C . ASN A 1 96 ? -16.803 -5.926 -16.290 1.00 83.50 96 ASN A C 1
ATOM 728 O O . ASN A 1 96 ? -16.253 -6.379 -17.291 1.00 83.50 96 ASN A O 1
ATOM 732 N N . ILE A 1 97 ? -17.508 -4.794 -16.318 1.00 86.69 97 ILE A N 1
ATOM 733 C CA . ILE A 1 97 ? -17.686 -3.976 -17.520 1.00 86.69 97 ILE A CA 1
ATOM 734 C C . ILE A 1 97 ? -16.339 -3.422 -17.991 1.00 86.69 97 ILE A C 1
ATOM 736 O O . ILE A 1 97 ? -16.012 -3.564 -19.167 1.00 86.69 97 ILE A O 1
ATOM 740 N N . ALA A 1 98 ? -15.528 -2.849 -17.095 1.00 89.69 98 ALA A N 1
ATOM 741 C CA . ALA A 1 98 ? -14.221 -2.291 -17.447 1.00 89.69 98 ALA A CA 1
ATOM 742 C C . ALA A 1 98 ? -13.293 -3.337 -18.090 1.00 89.69 98 ALA A C 1
ATOM 744 O O . ALA A 1 98 ? -12.716 -3.080 -19.146 1.00 89.69 98 ALA A O 1
ATOM 745 N N . ALA A 1 99 ? -13.225 -4.546 -17.523 1.00 87.56 99 ALA A N 1
ATOM 746 C CA . ALA A 1 99 ? -12.442 -5.645 -18.088 1.00 87.56 99 ALA A CA 1
ATOM 747 C C . ALA A 1 99 ? -12.936 -6.074 -19.484 1.00 87.56 99 ALA A C 1
ATOM 749 O O . ALA A 1 99 ? -12.155 -6.496 -20.333 1.00 87.56 99 ALA A O 1
ATOM 750 N N . ARG A 1 100 ? -14.240 -5.964 -19.761 1.00 86.31 100 ARG A N 1
ATOM 751 C CA . ARG A 1 100 ? -14.791 -6.281 -21.090 1.00 86.31 100 ARG A CA 1
ATOM 752 C C . ARG A 1 100 ? -14.519 -5.180 -22.101 1.00 86.31 100 ARG A C 1
ATOM 754 O O . ARG A 1 100 ? -14.187 -5.494 -23.239 1.00 86.31 100 ARG A O 1
ATOM 761 N N . LEU A 1 101 ? -14.605 -3.921 -21.680 1.00 90.94 101 LEU A N 1
ATOM 762 C CA . LEU A 1 101 ? -14.230 -2.779 -22.509 1.00 90.94 101 LEU A CA 1
ATOM 763 C C . LEU A 1 101 ? -12.747 -2.845 -22.901 1.00 90.94 101 LEU A C 1
ATOM 765 O O . LEU A 1 101 ? -12.424 -2.583 -24.055 1.00 90.94 101 LEU A O 1
ATOM 769 N N . GLU A 1 102 ? -11.856 -3.274 -21.999 1.00 92.69 102 GLU A N 1
ATOM 770 C CA . GLU A 1 102 ? -10.441 -3.515 -22.332 1.00 92.69 102 GLU A CA 1
ATOM 771 C C . GLU A 1 102 ? -10.303 -4.513 -23.485 1.00 92.69 102 GLU A C 1
ATOM 773 O O . GLU A 1 102 ? -9.610 -4.231 -24.461 1.00 92.69 102 GLU A O 1
ATOM 778 N N . GLY A 1 103 ? -11.029 -5.631 -23.429 1.00 88.12 103 GLY A N 1
ATOM 779 C CA . GLY A 1 103 ? -11.015 -6.636 -24.491 1.00 88.12 103 GLY A CA 1
ATOM 780 C C . GLY A 1 103 ? -11.550 -6.144 -25.844 1.00 88.12 103 GLY A C 1
ATOM 781 O O . GLY A 1 103 ? -11.184 -6.713 -26.873 1.00 88.12 103 GLY A O 1
ATOM 782 N N . LEU A 1 104 ? -12.391 -5.103 -25.856 1.00 87.62 104 LEU A N 1
ATOM 783 C CA . LEU A 1 104 ? -12.933 -4.479 -27.070 1.00 87.62 104 LEU A CA 1
ATOM 784 C C . LEU A 1 104 ? -12.020 -3.395 -27.653 1.00 87.62 104 LEU A C 1
ATOM 786 O O . LEU A 1 104 ? -12.162 -3.043 -28.826 1.00 87.62 104 LEU A O 1
ATOM 790 N N . ALA A 1 105 ? -11.101 -2.844 -26.859 1.00 89.38 105 ALA A N 1
ATOM 791 C CA . ALA A 1 105 ? -10.182 -1.820 -27.329 1.00 89.38 105 ALA A CA 1
ATOM 792 C C . ALA A 1 105 ? -9.221 -2.381 -28.392 1.00 89.38 105 ALA A C 1
ATOM 794 O O . ALA A 1 105 ? -8.757 -3.521 -28.321 1.00 89.38 105 ALA A O 1
ATOM 795 N N . GLN A 1 106 ? -8.881 -1.554 -29.380 1.00 87.81 106 GLN A N 1
ATOM 796 C CA . GLN A 1 106 ? -7.788 -1.872 -30.302 1.00 87.81 106 GLN A CA 1
ATOM 797 C C . GLN A 1 106 ? -6.443 -1.860 -29.554 1.00 87.81 106 GLN A C 1
ATOM 799 O O . GLN A 1 106 ? -6.326 -1.172 -28.537 1.00 87.81 106 GLN A O 1
ATOM 804 N N . PRO A 1 107 ? -5.409 -2.577 -30.028 1.00 89.00 107 PRO A N 1
ATOM 805 C CA . PRO A 1 107 ? -4.069 -2.499 -29.446 1.00 89.00 107 PRO A CA 1
ATOM 806 C C . PRO A 1 107 ? -3.558 -1.049 -29.385 1.00 89.00 107 PRO A C 1
ATOM 808 O O . PRO A 1 107 ? -3.555 -0.351 -30.396 1.00 89.00 107 PRO A O 1
ATOM 811 N N . GLY A 1 108 ? -3.150 -0.574 -28.203 1.00 87.56 108 GLY A N 1
ATOM 812 C CA . GLY A 1 108 ? -2.774 0.834 -27.984 1.00 87.56 108 GLY A CA 1
ATOM 813 C C . GLY A 1 108 ? -3.961 1.805 -27.895 1.00 87.56 108 GLY A C 1
ATOM 814 O O . GLY A 1 108 ? -3.776 3.020 -27.843 1.00 87.56 108 GLY A O 1
ATOM 815 N N . GLY A 1 109 ? -5.185 1.281 -27.908 1.00 89.31 109 GLY A N 1
ATOM 816 C CA . GLY A 1 109 ? -6.430 2.029 -27.833 1.00 89.31 109 GLY A CA 1
ATOM 817 C C . GLY A 1 109 ? -7.079 1.990 -26.454 1.00 89.31 109 GLY A C 1
ATOM 818 O O . GLY A 1 109 ? -6.640 1.312 -25.519 1.00 89.31 109 GLY A O 1
ATOM 819 N N . LEU A 1 110 ? -8.165 2.744 -26.354 1.00 93.81 110 LEU A N 1
ATOM 820 C CA . LEU A 1 110 ? -8.943 2.945 -25.140 1.00 93.81 110 LEU A CA 1
ATOM 821 C C . LEU A 1 110 ? -10.422 2.732 -25.468 1.00 93.81 110 LEU A C 1
ATOM 823 O O . LEU A 1 110 ? -10.905 3.221 -26.486 1.00 93.81 110 LEU A O 1
ATOM 827 N N . CYS A 1 111 ? -11.145 2.016 -24.613 1.00 94.62 111 CYS A N 1
ATOM 828 C CA . CYS A 1 111 ? -12.589 1.859 -24.714 1.00 94.62 111 CYS A CA 1
ATOM 829 C C . CYS A 1 111 ? -13.272 2.295 -23.413 1.00 94.62 111 CYS A C 1
ATOM 831 O O . CYS A 1 111 ? -12.823 1.958 -22.317 1.00 94.62 111 CYS A O 1
ATOM 833 N N . VAL A 1 112 ? -14.350 3.066 -23.528 1.00 94.62 112 VAL A N 1
ATOM 834 C CA . VAL A 1 112 ? -15.091 3.619 -22.393 1.00 94.62 112 VAL A CA 1
ATOM 835 C C . VAL A 1 112 ? -16.571 3.276 -22.478 1.00 94.62 112 VAL A C 1
ATOM 837 O O . VAL A 1 112 ? -17.140 3.206 -23.565 1.00 94.62 112 VAL A O 1
ATOM 840 N N . SER A 1 113 ? -17.212 3.101 -21.325 1.00 93.62 113 SER A N 1
ATOM 841 C CA . SER A 1 113 ? -18.676 3.010 -21.244 1.00 93.62 113 SER A CA 1
ATOM 842 C C . SER A 1 113 ? -19.344 4.350 -21.579 1.00 93.62 113 SER A C 1
ATOM 844 O O . SER A 1 113 ? -18.728 5.414 -21.455 1.00 93.62 113 SER A O 1
ATOM 846 N N . ARG A 1 114 ? -20.642 4.323 -21.910 1.00 92.06 114 ARG A N 1
ATOM 847 C CA . ARG A 1 114 ? -21.459 5.542 -22.064 1.00 92.06 114 ARG A CA 1
ATOM 848 C C . ARG A 1 114 ? -21.374 6.484 -20.864 1.00 92.06 114 ARG A C 1
ATOM 850 O O . ARG A 1 114 ? -21.172 7.676 -21.060 1.00 92.06 114 ARG A O 1
ATOM 857 N N . ALA A 1 115 ? -21.449 5.958 -19.643 1.00 90.62 115 ALA A N 1
ATOM 858 C CA . ALA A 1 115 ? -21.392 6.775 -18.430 1.00 90.62 115 ALA A CA 1
ATOM 859 C C . ALA A 1 115 ? -20.073 7.561 -18.315 1.00 90.62 115 ALA A C 1
ATOM 861 O O . ALA A 1 115 ? -20.064 8.722 -17.910 1.00 90.62 115 ALA A O 1
ATOM 862 N N . VAL A 1 116 ? -18.950 6.951 -18.707 1.00 93.44 116 VAL A N 1
ATOM 863 C CA . VAL A 1 116 ? -17.651 7.638 -18.756 1.00 93.44 116 VAL A CA 1
ATOM 864 C C . VAL A 1 116 ? -17.642 8.679 -19.868 1.00 93.44 116 VAL A C 1
ATOM 866 O O . VAL A 1 116 ? -17.245 9.816 -19.620 1.00 93.44 116 VAL A O 1
ATOM 869 N N . TRP A 1 117 ? -18.099 8.316 -21.071 1.00 92.88 117 TRP A N 1
ATOM 870 C CA . TRP A 1 117 ? -18.156 9.224 -22.217 1.00 92.88 117 TRP A CA 1
ATOM 871 C C . TRP A 1 117 ? -18.957 10.497 -21.905 1.00 92.88 117 TRP A C 1
ATOM 873 O O . TRP A 1 117 ? -18.455 11.598 -22.124 1.00 92.88 117 TRP A O 1
ATOM 883 N N . GLU A 1 118 ? -20.137 10.373 -21.293 1.00 89.88 118 GLU A N 1
ATOM 884 C CA . GLU A 1 118 ? -20.977 11.512 -20.888 1.00 89.88 118 GLU A CA 1
ATOM 885 C C . GLU A 1 118 ? -20.252 12.467 -19.924 1.00 89.88 118 GLU A C 1
ATOM 887 O O . GLU A 1 118 ? -20.415 13.687 -20.000 1.00 89.88 118 GLU A O 1
ATOM 892 N N . GLN A 1 119 ? -19.398 11.933 -19.044 1.00 88.75 119 GLN A N 1
ATOM 893 C CA . GLN A 1 119 ? -18.628 12.732 -18.088 1.00 88.75 119 GLN A CA 1
ATOM 894 C C . GLN A 1 119 ? -17.458 13.491 -18.723 1.00 88.75 119 GLN A C 1
ATOM 896 O O . GLN A 1 119 ? -17.043 14.513 -18.159 1.00 88.75 119 GLN A O 1
ATOM 901 N N . VAL A 1 120 ? -16.922 13.015 -19.856 1.00 89.38 120 VAL A N 1
ATOM 902 C CA . VAL A 1 120 ? -15.694 13.546 -20.481 1.00 89.38 120 VAL A CA 1
ATOM 903 C C . VAL A 1 120 ? -15.920 14.282 -21.801 1.00 89.38 120 VAL A C 1
ATOM 905 O O . VAL A 1 120 ? -15.129 15.172 -22.114 1.00 89.38 120 VAL A O 1
ATOM 908 N N . ALA A 1 121 ? -16.994 13.985 -22.542 1.00 79.75 121 ALA A N 1
ATOM 909 C CA . ALA A 1 121 ? -17.237 14.495 -23.897 1.00 79.75 121 ALA A CA 1
ATOM 910 C C . ALA A 1 121 ? -17.204 16.032 -23.995 1.00 79.75 121 ALA A C 1
ATOM 912 O O . ALA A 1 121 ? -16.727 16.579 -24.983 1.00 79.75 121 ALA A O 1
ATOM 913 N N . ASN A 1 122 ? -17.644 16.733 -22.945 1.00 78.50 122 ASN A N 1
ATOM 914 C CA . ASN A 1 122 ? -17.661 18.202 -22.896 1.00 78.50 122 ASN A CA 1
ATOM 915 C C . ASN A 1 122 ? -16.453 18.818 -22.167 1.00 78.50 122 ASN A C 1
ATOM 917 O O . ASN A 1 122 ? -16.362 20.038 -22.049 1.00 78.50 122 ASN A O 1
ATOM 921 N N . LYS A 1 123 ? -15.551 17.994 -21.624 1.00 79.56 123 LYS A N 1
ATOM 922 C CA . LYS A 1 123 ? -14.438 18.430 -20.760 1.00 79.56 123 LYS A CA 1
ATOM 923 C C . LYS A 1 123 ? -13.061 18.160 -21.365 1.00 79.56 123 LYS A C 1
ATOM 925 O O . LYS A 1 123 ? -12.060 18.617 -20.814 1.00 79.56 123 LYS A O 1
ATOM 930 N N . MET A 1 124 ? -12.994 17.404 -22.460 1.00 78.69 124 MET A N 1
ATOM 931 C CA . MET A 1 124 ? -11.747 17.002 -23.103 1.00 78.69 124 MET A CA 1
ATOM 932 C C . MET A 1 124 ? -11.854 17.132 -24.622 1.00 78.69 124 MET A C 1
ATOM 934 O O . MET A 1 124 ? -12.851 16.744 -25.220 1.00 78.69 124 MET A O 1
ATOM 938 N N . SER A 1 125 ? -10.804 17.646 -25.259 1.00 76.56 125 SER A N 1
ATOM 939 C CA . SER A 1 125 ? -10.709 17.790 -26.715 1.00 76.56 125 SER A CA 1
ATOM 940 C C . SER A 1 125 ? -10.241 16.489 -27.381 1.00 76.56 125 SER A C 1
ATOM 942 O O . SER A 1 125 ? -9.213 16.468 -28.055 1.00 76.56 125 SER A O 1
ATOM 944 N N . VAL A 1 126 ? -10.967 15.391 -27.153 1.00 77.56 126 VAL A N 1
ATOM 945 C CA . VAL A 1 126 ? -10.667 14.056 -27.703 1.00 77.56 126 VAL A CA 1
ATOM 946 C C . VAL A 1 126 ? -11.884 13.492 -28.437 1.00 77.56 126 VAL A C 1
ATOM 948 O O . VAL A 1 126 ? -13.020 13.683 -28.007 1.00 77.56 126 VAL A O 1
ATOM 951 N N . GLN A 1 127 ? -11.659 12.822 -29.569 1.00 80.88 127 GLN A N 1
ATOM 952 C CA . GLN A 1 127 ? -12.735 12.289 -30.409 1.00 80.88 127 GLN A CA 1
ATOM 953 C C . GLN A 1 127 ? -12.965 10.811 -30.126 1.00 80.88 127 GLN A C 1
ATOM 955 O O . GLN A 1 127 ? -12.126 9.976 -30.443 1.00 80.88 127 GLN A O 1
ATOM 960 N N . PHE A 1 128 ? -14.130 10.490 -29.580 1.00 85.75 128 PHE A N 1
ATOM 961 C CA . PHE A 1 128 ? -14.550 9.112 -29.376 1.00 85.75 128 PHE A CA 1
ATOM 962 C C . PHE A 1 128 ? -15.367 8.606 -30.570 1.00 85.75 128 PHE A C 1
ATOM 964 O O . PHE A 1 128 ? -16.288 9.283 -31.025 1.00 85.75 128 PHE A O 1
ATOM 971 N N . ALA A 1 129 ? -15.060 7.402 -31.049 1.00 88.19 129 ALA A N 1
ATOM 972 C CA . ALA A 1 129 ? -15.877 6.670 -32.006 1.00 88.19 129 ALA A CA 1
ATOM 973 C C . ALA A 1 129 ? -16.937 5.850 -31.260 1.00 88.19 129 ALA A C 1
ATOM 975 O O . ALA A 1 129 ? -16.603 5.028 -30.409 1.00 88.19 129 ALA A O 1
ATOM 976 N N . ASP A 1 130 ? -18.207 6.069 -31.581 1.00 89.31 130 ASP A N 1
ATOM 977 C CA . ASP A 1 130 ? -19.317 5.260 -31.075 1.00 89.31 130 ASP A CA 1
ATOM 978 C C . ASP A 1 130 ? -19.283 3.868 -31.728 1.00 89.31 130 ASP A C 1
ATOM 980 O O . ASP A 1 130 ? -19.293 3.755 -32.959 1.00 89.31 130 ASP A O 1
ATOM 984 N N . ILE A 1 131 ? -19.203 2.817 -30.906 1.00 89.81 131 ILE A N 1
ATOM 985 C CA . ILE A 1 131 ? -19.212 1.418 -31.359 1.00 89.81 131 ILE A CA 1
ATOM 986 C C . ILE A 1 131 ? -20.508 0.684 -30.980 1.00 89.81 131 ILE A C 1
ATOM 988 O O . ILE A 1 131 ? -20.621 -0.520 -31.210 1.00 89.81 131 ILE A O 1
ATOM 992 N N . GLY A 1 132 ? -21.504 1.394 -30.450 1.00 88.94 132 GLY A N 1
ATOM 993 C CA . GLY A 1 132 ? -22.832 0.877 -30.155 1.00 88.94 132 GLY A CA 1
ATOM 994 C C . GLY A 1 132 ? -22.912 -0.025 -28.923 1.00 88.94 132 GLY A C 1
ATOM 995 O O . GLY A 1 132 ? -22.019 -0.068 -28.076 1.00 88.94 132 GLY A O 1
ATOM 996 N N . GLU A 1 133 ? -24.030 -0.746 -28.829 1.00 88.19 133 GLU A N 1
ATOM 997 C CA . GLU A 1 133 ? -24.326 -1.692 -27.750 1.00 88.19 133 GLU A CA 1
ATOM 998 C C . GLU A 1 133 ? -23.495 -2.974 -27.890 1.00 88.19 133 GLU A C 1
ATOM 1000 O O . GLU A 1 133 ? -23.482 -3.608 -28.945 1.00 88.19 133 GLU A O 1
ATOM 1005 N N . GLN A 1 134 ? -22.828 -3.367 -26.808 1.00 83.81 134 GLN A N 1
ATOM 1006 C CA . GLN A 1 134 ? -21.968 -4.543 -26.744 1.00 83.81 134 GLN A CA 1
ATOM 1007 C C . GLN A 1 134 ? -22.557 -5.561 -25.769 1.00 83.81 134 GLN A C 1
ATOM 1009 O O . GLN A 1 134 ? -22.787 -5.263 -24.594 1.00 83.81 134 GLN A O 1
ATOM 1014 N N . GLU A 1 135 ? -22.797 -6.780 -26.249 1.00 77.12 135 GLU A N 1
ATOM 1015 C CA . GLU A 1 135 ? -23.218 -7.885 -25.390 1.00 77.12 135 GLU A CA 1
ATOM 1016 C C . GLU A 1 135 ? -22.020 -8.432 -24.615 1.00 77.12 135 GLU A C 1
ATOM 1018 O O . GLU A 1 135 ? -21.002 -8.828 -25.189 1.00 77.12 135 GLU A O 1
ATOM 1023 N N . VAL A 1 136 ? -22.143 -8.487 -23.291 1.00 68.31 136 VAL A N 1
ATOM 1024 C CA . VAL A 1 136 ? -21.083 -8.981 -22.413 1.00 68.31 136 VAL A CA 1
ATOM 1025 C C . VAL A 1 136 ? -21.608 -10.114 -21.536 1.00 68.31 136 VAL A C 1
ATOM 1027 O O . VAL A 1 136 ? -22.718 -10.072 -21.008 1.00 68.31 136 VAL A O 1
ATOM 1030 N N . LYS A 1 137 ? -20.808 -11.178 -21.401 1.00 62.25 137 LYS A N 1
ATOM 1031 C CA . LYS A 1 137 ? -21.186 -12.363 -20.617 1.00 62.25 137 LYS A CA 1
ATOM 1032 C C . LYS A 1 137 ? -21.460 -11.970 -19.162 1.00 62.25 137 LYS A C 1
ATOM 1034 O O . LYS A 1 137 ? -20.644 -11.277 -18.562 1.00 62.25 137 LYS A O 1
ATOM 1039 N N . ASN A 1 138 ? -22.551 -12.493 -18.605 1.00 58.72 138 ASN A N 1
ATOM 1040 C CA . ASN A 1 138 ? -23.011 -12.279 -17.226 1.00 58.72 138 ASN A CA 1
ATOM 1041 C C . ASN A 1 138 ? -23.526 -10.865 -16.901 1.00 58.72 138 ASN A C 1
ATOM 1043 O O . ASN A 1 138 ? -23.683 -10.558 -15.724 1.00 58.72 138 ASN A O 1
ATOM 1047 N N . ILE A 1 139 ? -23.847 -10.036 -17.905 1.00 63.47 139 ILE A N 1
ATOM 1048 C CA . ILE A 1 139 ? -24.592 -8.784 -17.701 1.00 63.47 139 ILE A CA 1
ATOM 1049 C C . ILE A 1 139 ? -25.880 -8.844 -18.532 1.00 63.47 139 ILE A C 1
ATOM 1051 O O . ILE A 1 139 ? -25.809 -9.073 -19.739 1.00 63.47 139 ILE A O 1
ATOM 1055 N N . PRO A 1 140 ? -27.064 -8.682 -17.913 1.00 60.59 140 PRO A N 1
ATOM 1056 C CA . PRO A 1 140 ? -28.346 -8.846 -18.601 1.00 60.59 140 PRO A CA 1
ATOM 1057 C C . PRO A 1 140 ? -28.654 -7.713 -19.590 1.00 60.59 140 PRO A C 1
ATOM 1059 O O . PRO A 1 140 ? -29.459 -7.900 -2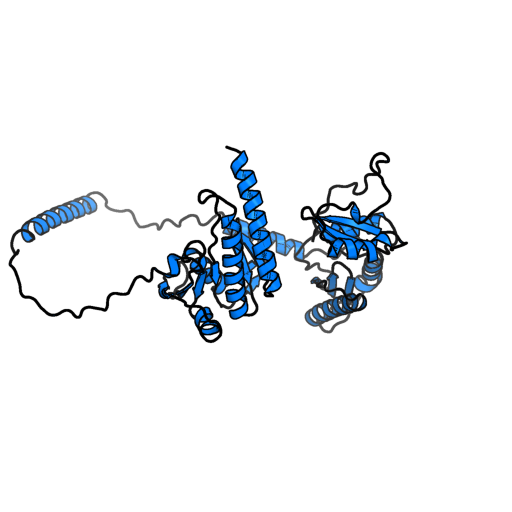0.499 1.00 60.59 140 PRO A O 1
ATOM 1062 N N . THR A 1 141 ? -28.028 -6.547 -19.425 1.00 72.00 141 THR A N 1
ATOM 1063 C CA . THR A 1 141 ? -28.190 -5.382 -20.300 1.00 72.00 141 THR A CA 1
ATOM 1064 C C . THR A 1 141 ? -26.929 -5.149 -21.133 1.00 72.00 141 THR A C 1
ATOM 1066 O O . THR A 1 141 ? -25.841 -5.100 -20.551 1.00 72.00 141 THR A O 1
ATOM 1069 N N . PRO A 1 142 ? -27.048 -4.958 -22.461 1.00 78.56 142 PRO A N 1
ATOM 1070 C CA . PRO A 1 142 ? -25.928 -4.547 -23.300 1.00 78.56 142 PRO A CA 1
ATOM 1071 C C . PRO A 1 142 ? -25.272 -3.267 -22.775 1.00 78.56 142 PRO A C 1
ATOM 1073 O O . PRO A 1 142 ? -25.942 -2.391 -22.223 1.00 78.56 142 PRO A O 1
ATOM 1076 N N . VAL A 1 143 ? -23.952 -3.181 -22.927 1.00 84.50 143 VAL A N 1
ATOM 1077 C CA . VAL A 1 143 ? -23.178 -2.004 -22.534 1.00 84.50 143 VAL A CA 1
ATOM 1078 C C . VAL A 1 143 ? -22.837 -1.214 -23.780 1.00 84.50 143 VAL A C 1
ATOM 1080 O O . VAL A 1 143 ? -22.111 -1.690 -24.648 1.00 84.50 143 VAL A O 1
ATOM 1083 N N . HIS A 1 144 ? -23.304 0.023 -23.846 1.00 90.75 144 HIS A N 1
ATOM 1084 C CA . HIS A 1 144 ? -22.905 0.929 -24.908 1.00 90.75 144 HIS A CA 1
ATOM 1085 C C . HIS A 1 144 ? -21.479 1.436 -24.698 1.00 90.75 144 HIS A C 1
ATOM 1087 O O . HIS A 1 144 ? -21.142 1.932 -23.613 1.00 90.75 144 HIS A O 1
ATOM 1093 N N . ALA A 1 145 ? -20.660 1.342 -25.741 1.00 92.88 145 ALA A N 1
ATOM 1094 C CA . ALA A 1 145 ? -19.235 1.607 -25.660 1.00 92.88 145 ALA A CA 1
ATOM 1095 C C . ALA A 1 145 ? -18.764 2.628 -26.703 1.00 92.88 145 ALA A C 1
ATOM 1097 O O . ALA A 1 145 ? -19.306 2.740 -27.802 1.00 92.88 145 ALA A O 1
ATOM 1098 N N . TYR A 1 146 ? -17.705 3.347 -26.347 1.00 91.69 146 TYR A N 1
ATOM 1099 C CA . TYR A 1 146 ? -17.030 4.327 -27.186 1.00 91.69 146 TYR A CA 1
ATOM 1100 C C . TYR A 1 146 ? -15.533 4.032 -27.216 1.00 91.69 146 TYR A C 1
ATOM 1102 O O . TYR A 1 146 ? -14.958 3.616 -26.211 1.00 91.69 146 TYR A O 1
ATOM 1110 N N . MET A 1 147 ? -14.877 4.260 -28.348 1.00 91.12 147 MET A N 1
ATOM 1111 C CA . MET A 1 147 ? -13.463 3.948 -28.547 1.00 91.12 147 MET A CA 1
ATOM 1112 C C . MET A 1 147 ? -12.644 5.201 -28.855 1.00 91.12 147 MET A C 1
ATOM 1114 O O . MET A 1 147 ? -13.070 6.050 -29.632 1.00 91.12 147 MET A O 1
ATOM 1118 N N . LEU A 1 148 ? -11.448 5.296 -28.277 1.00 87.88 148 LEU A N 1
ATOM 1119 C CA . LEU A 1 148 ? -10.432 6.287 -28.617 1.00 87.88 148 LEU A CA 1
ATOM 1120 C C . LEU A 1 148 ? -9.203 5.577 -29.197 1.00 87.88 148 LEU A C 1
ATOM 1122 O O . LEU A 1 148 ? -8.647 4.669 -28.573 1.00 87.88 148 LEU A O 1
ATOM 1126 N N . SER A 1 149 ? -8.755 6.023 -30.369 1.00 76.88 149 SER A N 1
ATOM 1127 C CA . SER A 1 149 ? -7.534 5.539 -31.021 1.00 76.88 149 SER A CA 1
ATOM 1128 C C . SER A 1 149 ? -6.447 6.611 -30.953 1.00 76.88 149 SER A C 1
ATOM 1130 O O . SER A 1 149 ? -6.609 7.700 -31.499 1.00 76.88 149 SER A O 1
ATOM 1132 N N . LEU A 1 150 ? -5.330 6.301 -30.290 1.00 69.56 150 LEU A N 1
ATOM 1133 C CA . LEU A 1 150 ? -4.191 7.203 -30.097 1.00 69.56 150 LEU A CA 1
ATOM 1134 C C . LEU A 1 150 ? -3.032 6.763 -31.017 1.00 69.56 150 LEU A C 1
ATOM 1136 O O . LEU A 1 150 ? -2.097 6.089 -30.593 1.00 69.56 150 LEU A O 1
ATOM 1140 N N . GLY A 1 151 ? -3.106 7.083 -32.314 1.00 54.34 151 GLY A N 1
ATOM 1141 C CA . GLY A 1 151 ? -2.099 6.675 -33.309 1.00 54.34 151 GLY A CA 1
ATOM 1142 C C . GLY A 1 151 ? -2.453 7.063 -34.750 1.00 54.34 151 GLY A C 1
ATOM 1143 O O . GLY A 1 151 ? -3.567 7.500 -35.012 1.00 54.34 151 GLY A O 1
ATOM 1144 N N . ALA A 1 152 ? -1.506 6.912 -35.689 1.00 43.06 152 ALA A N 1
ATOM 1145 C CA . ALA A 1 152 ? -1.615 7.351 -37.094 1.00 43.06 152 ALA A CA 1
ATOM 1146 C C . ALA A 1 152 ? -2.771 6.713 -37.900 1.00 43.06 152 ALA A C 1
ATOM 1148 O O . ALA A 1 152 ? -3.121 7.221 -38.963 1.00 43.06 152 ALA A O 1
ATOM 1149 N N . ASP A 1 153 ? -3.425 5.683 -37.360 1.00 42.09 153 ASP A N 1
ATOM 1150 C CA . ASP A 1 153 ? -4.667 5.114 -37.899 1.00 42.09 153 ASP A CA 1
ATOM 1151 C C . ASP A 1 153 ? -5.936 5.865 -37.450 1.00 42.09 153 ASP A C 1
ATOM 1153 O O . ASP A 1 153 ? -7.052 5.475 -37.788 1.00 42.09 153 ASP A O 1
ATOM 1157 N N . ALA A 1 154 ? -5.797 7.016 -36.778 1.00 38.84 154 ALA A N 1
ATOM 1158 C CA . ALA A 1 154 ? -6.884 7.988 -36.611 1.00 38.84 154 ALA A CA 1
ATOM 1159 C C . ALA A 1 154 ? -7.453 8.479 -37.966 1.00 38.84 154 ALA A C 1
ATOM 1161 O O . ALA A 1 154 ? -8.530 9.072 -38.014 1.00 38.84 154 ALA A O 1
ATOM 1162 N N . ALA A 1 155 ? -6.763 8.185 -39.076 1.00 32.75 155 ALA A N 1
ATOM 1163 C CA . ALA A 1 155 ? -7.225 8.361 -40.449 1.00 32.75 155 ALA A CA 1
ATOM 1164 C C . ALA A 1 155 ? -7.770 7.064 -41.089 1.00 32.75 155 ALA A C 1
ATOM 1166 O O . ALA A 1 155 ? -7.599 6.840 -42.282 1.00 32.75 155 ALA A O 1
ATOM 1167 N N . ALA A 1 156 ? -8.458 6.207 -40.338 1.00 32.22 156 ALA A N 1
ATOM 1168 C CA . ALA A 1 156 ? -9.325 5.187 -40.921 1.00 32.22 156 ALA A CA 1
ATOM 1169 C C . ALA A 1 156 ? -10.631 5.090 -40.133 1.00 32.22 156 ALA A C 1
ATOM 1171 O O . ALA A 1 156 ? -10.956 4.083 -39.514 1.00 32.22 156 ALA A O 1
ATOM 1172 N N . THR A 1 157 ? -11.426 6.159 -40.188 1.00 30.91 157 THR A N 1
ATOM 1173 C CA . THR A 1 157 ? -12.862 6.043 -39.938 1.00 30.91 157 THR A CA 1
ATOM 1174 C C . THR A 1 157 ? -13.409 4.995 -40.919 1.00 30.91 157 THR A C 1
ATOM 1176 O O . THR A 1 157 ? -13.272 5.198 -42.133 1.00 30.91 157 THR A O 1
ATOM 1179 N N . PRO A 1 158 ? -14.074 3.908 -40.483 1.00 31.83 158 PRO A N 1
ATOM 1180 C CA . PRO A 1 158 ? -15.005 3.239 -41.366 1.00 31.83 158 PRO A CA 1
ATOM 1181 C C . PRO A 1 158 ? -16.123 4.251 -41.597 1.00 31.83 158 PRO A C 1
ATOM 1183 O O . PRO A 1 158 ? -17.001 4.461 -40.763 1.00 31.83 158 PRO A O 1
ATOM 1186 N N . LYS A 1 159 ? -16.018 4.962 -42.718 1.00 30.34 159 LYS A N 1
ATOM 1187 C CA . LYS A 1 159 ? -17.033 5.865 -43.235 1.00 30.34 159 LYS A CA 1
ATOM 1188 C C . LYS A 1 159 ? -18.318 5.045 -43.324 1.00 30.34 159 LYS A C 1
ATOM 1190 O O . LYS A 1 159 ? -18.450 4.224 -44.230 1.00 30.34 159 LYS A O 1
ATOM 1195 N N . GLN A 1 160 ? -19.231 5.224 -42.366 1.00 37.41 160 GLN A N 1
ATOM 1196 C CA . GLN A 1 160 ? -20.589 4.707 -42.474 1.00 37.41 160 GLN A CA 1
ATOM 1197 C C . GLN A 1 160 ? -21.135 5.210 -43.810 1.00 37.41 160 GLN A C 1
ATOM 1199 O O . GLN A 1 160 ? -21.368 6.404 -44.008 1.00 37.41 160 GLN A O 1
ATOM 1204 N N . ALA A 1 161 ? -21.248 4.295 -44.771 1.00 30.92 161 ALA A N 1
ATOM 1205 C CA . ALA A 1 161 ? -21.937 4.567 -46.013 1.00 30.92 161 ALA A CA 1
ATOM 1206 C C . ALA A 1 161 ? -23.405 4.840 -45.652 1.00 30.92 161 ALA A C 1
ATOM 1208 O O . ALA A 1 161 ? -23.994 4.068 -44.890 1.00 30.92 161 ALA A O 1
ATOM 1209 N N . PRO A 1 162 ? -24.004 5.934 -46.148 1.00 33.41 162 PRO A N 1
ATOM 1210 C CA . PRO A 1 162 ? -25.349 6.308 -45.753 1.00 33.41 162 PRO A CA 1
ATOM 1211 C 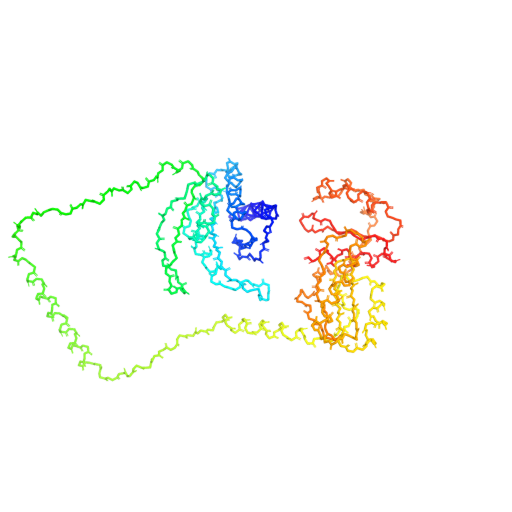C . PRO A 1 162 ? -26.332 5.220 -46.182 1.00 33.41 162 PRO A C 1
ATOM 1213 O O . PRO A 1 162 ? -26.255 4.697 -47.299 1.00 33.41 162 PRO A O 1
ATOM 1216 N N . ALA A 1 163 ? -27.262 4.907 -45.281 1.00 39.19 163 ALA A N 1
ATOM 1217 C CA . ALA A 1 163 ? -28.355 3.976 -45.501 1.00 39.19 163 ALA A CA 1
ATOM 1218 C C . ALA A 1 163 ? -29.059 4.279 -46.835 1.00 39.19 163 ALA A C 1
ATOM 1220 O O . ALA A 1 163 ? -29.764 5.281 -46.989 1.00 39.19 163 ALA A O 1
ATOM 1221 N N . ARG A 1 164 ? -28.860 3.404 -47.827 1.00 29.88 164 ARG A N 1
ATOM 1222 C CA . ARG A 1 164 ? -29.628 3.442 -49.071 1.00 29.88 164 ARG A CA 1
ATOM 1223 C C . ARG A 1 164 ? -31.030 2.920 -48.778 1.00 29.88 164 ARG A C 1
ATOM 1225 O O . ARG A 1 164 ? -31.209 1.749 -48.460 1.00 29.88 164 ARG A O 1
ATOM 1232 N N . LYS A 1 165 ? -32.017 3.807 -48.917 1.00 32.50 165 LYS A N 1
ATOM 1233 C CA . LYS A 1 165 ? -33.443 3.463 -48.975 1.00 32.50 165 LYS A CA 1
ATOM 1234 C C . LYS A 1 165 ? -33.665 2.363 -50.027 1.00 32.50 165 LYS A C 1
ATOM 1236 O O . LYS A 1 165 ? -33.131 2.502 -51.132 1.00 32.50 165 LYS A O 1
ATOM 1241 N N . PRO A 1 166 ? -34.460 1.317 -49.750 1.00 32.66 166 PRO A N 1
ATOM 1242 C CA . PRO A 1 166 ? -34.828 0.365 -50.782 1.00 32.66 166 PRO A CA 1
ATOM 1243 C C . PRO A 1 166 ? -35.899 0.998 -51.680 1.00 32.66 166 PRO A C 1
ATOM 1245 O O . PRO A 1 166 ? -36.928 1.472 -51.200 1.00 32.66 166 PRO A O 1
ATOM 1248 N N . SER A 1 167 ? -35.657 1.015 -52.990 1.00 29.48 167 SER A N 1
ATOM 1249 C CA . SER A 1 167 ? -36.695 1.216 -54.003 1.00 29.48 167 SER A CA 1
ATOM 1250 C C . SER A 1 167 ? -36.771 -0.023 -54.906 1.00 29.48 167 SER A C 1
ATOM 1252 O O . SER A 1 167 ? -35.781 -0.747 -55.050 1.00 29.48 167 SER A O 1
ATOM 1254 N N . PRO A 1 168 ? -37.962 -0.339 -55.438 1.00 45.06 168 PRO A N 1
ATOM 1255 C CA . PRO A 1 168 ? -38.337 -1.702 -55.786 1.00 45.06 168 PRO A CA 1
ATOM 1256 C C . PRO A 1 168 ? -37.893 -2.060 -57.206 1.00 45.06 168 PRO A C 1
ATOM 1258 O O . PRO A 1 168 ? -38.015 -1.247 -58.124 1.00 45.06 168 PRO A O 1
ATOM 1261 N N . LYS A 1 169 ? -37.447 -3.305 -57.418 1.00 34.88 169 LYS A N 1
ATOM 1262 C CA . LYS A 1 169 ? -37.413 -3.908 -58.756 1.00 34.88 169 LYS A CA 1
ATOM 1263 C C . LYS A 1 169 ? -38.006 -5.316 -58.748 1.00 34.88 169 LYS A C 1
ATOM 1265 O O . LYS A 1 169 ? -37.659 -6.163 -57.934 1.00 34.88 169 LYS A O 1
ATOM 1270 N N . GLN A 1 170 ? -38.940 -5.450 -59.680 1.00 38.78 170 GLN A N 1
ATOM 1271 C CA . GLN A 1 170 ? -39.782 -6.569 -60.091 1.00 38.78 170 GLN A CA 1
ATOM 1272 C C . GLN A 1 170 ? -38.998 -7.785 -60.643 1.00 38.78 170 GLN A C 1
ATOM 1274 O O . GLN A 1 170 ? -37.781 -7.701 -60.817 1.00 38.78 170 GLN A O 1
ATOM 1279 N N . PRO A 1 171 ? -39.688 -8.920 -60.881 1.00 44.53 171 PRO A N 1
ATOM 1280 C CA . PRO A 1 171 ? -39.189 -10.267 -60.640 1.00 44.53 171 PRO A CA 1
ATOM 1281 C C . PRO A 1 171 ? -38.486 -10.863 -61.862 1.00 44.53 171 PRO A C 1
ATOM 1283 O O . PRO A 1 171 ? -38.752 -10.477 -62.998 1.00 44.53 171 PRO A O 1
ATOM 1286 N N . ARG A 1 172 ? -37.623 -11.855 -61.625 1.00 41.78 172 ARG A N 1
ATOM 1287 C CA . ARG A 1 172 ? -37.210 -12.824 -62.647 1.00 41.78 172 ARG A CA 1
ATOM 1288 C C . ARG A 1 172 ? -37.197 -14.216 -62.029 1.00 41.78 172 ARG A C 1
ATOM 1290 O O . ARG A 1 172 ? -36.266 -14.585 -61.326 1.00 41.78 172 ARG A O 1
ATOM 1297 N N . ASP A 1 173 ? -38.311 -14.904 -62.223 1.00 51.44 173 ASP A N 1
ATOM 1298 C CA . ASP A 1 173 ? -38.470 -16.314 -62.581 1.00 51.44 173 ASP A CA 1
ATOM 1299 C C . ASP A 1 173 ? -37.233 -17.209 -62.398 1.00 51.44 173 ASP A C 1
ATOM 1301 O O . ASP A 1 173 ? -36.462 -17.454 -63.324 1.00 51.44 173 ASP A O 1
ATOM 1305 N N . ILE A 1 174 ? -37.086 -17.762 -61.193 1.00 48.19 174 ILE A N 1
ATOM 1306 C CA . ILE A 1 174 ? -36.276 -18.966 -60.933 1.00 48.19 174 ILE A CA 1
ATOM 1307 C C . ILE A 1 174 ? -37.115 -19.960 -60.114 1.00 48.19 174 ILE A C 1
ATOM 1309 O O . ILE A 1 174 ? -36.657 -20.610 -59.178 1.00 48.19 174 ILE A O 1
ATOM 1313 N N . ALA A 1 175 ? -38.403 -20.044 -60.441 1.00 50.81 175 ALA A N 1
ATOM 1314 C CA . ALA A 1 175 ? -39.338 -20.994 -59.862 1.00 50.81 175 ALA A CA 1
ATOM 1315 C C . ALA A 1 175 ? -39.298 -22.305 -60.660 1.00 50.81 175 ALA A C 1
ATOM 1317 O O . ALA A 1 175 ? -40.197 -22.577 -61.441 1.00 50.81 175 ALA A O 1
ATOM 1318 N N . TRP A 1 176 ? -38.248 -23.114 -60.487 1.00 43.09 176 TRP A N 1
ATOM 1319 C CA . TRP A 1 176 ? -38.404 -24.573 -60.616 1.00 43.09 176 TRP A CA 1
ATOM 1320 C C . TRP A 1 176 ? -37.326 -25.436 -59.923 1.00 43.09 176 TRP A C 1
ATOM 1322 O O . TRP A 1 176 ? -37.687 -26.515 -59.457 1.00 43.09 176 TRP A O 1
ATOM 1332 N N . PRO A 1 177 ? -36.050 -25.040 -59.722 1.00 48.59 177 PRO A N 1
ATOM 1333 C CA . PRO A 1 177 ? -35.091 -26.002 -59.163 1.00 48.59 177 PRO A CA 1
ATOM 1334 C C . PRO A 1 177 ? -35.127 -26.127 -57.624 1.00 48.59 177 PRO A C 1
ATOM 1336 O O . PRO A 1 177 ? -34.613 -27.104 -57.088 1.00 48.59 177 PRO A O 1
ATOM 1339 N N . ILE A 1 178 ? -35.774 -25.208 -56.889 1.00 55.12 178 ILE A N 1
ATOM 1340 C CA . ILE A 1 178 ? -35.789 -25.217 -55.406 1.00 55.12 178 ILE A CA 1
ATOM 1341 C C . ILE A 1 178 ? -36.785 -26.246 -54.829 1.00 55.12 178 ILE A C 1
ATOM 1343 O O . ILE A 1 178 ? -36.529 -26.841 -53.782 1.00 55.12 178 ILE A O 1
ATOM 1347 N N . ALA A 1 179 ? -37.890 -26.532 -55.526 1.00 52.28 179 ALA A N 1
ATOM 1348 C CA . ALA A 1 179 ? -38.926 -27.444 -55.027 1.00 52.28 179 ALA A CA 1
ATOM 1349 C C . ALA A 1 179 ? -38.464 -28.916 -54.964 1.00 52.28 179 ALA A C 1
ATOM 1351 O O . ALA A 1 179 ? -38.887 -29.664 -54.084 1.00 52.28 179 ALA A O 1
ATOM 1352 N N . ILE A 1 180 ? -37.551 -29.326 -55.852 1.00 56.62 180 ILE A N 1
ATOM 1353 C CA . ILE A 1 180 ? -37.063 -30.714 -55.931 1.00 56.62 180 ILE A CA 1
ATOM 1354 C C . ILE A 1 180 ? -36.050 -31.009 -54.809 1.00 56.62 180 ILE A C 1
ATOM 1356 O O . ILE A 1 180 ? -36.037 -32.108 -54.249 1.00 56.62 180 ILE A O 1
ATOM 1360 N N . ILE A 1 181 ? -35.253 -30.010 -54.415 1.00 58.31 181 ILE A N 1
ATOM 1361 C CA . ILE A 1 181 ? -34.264 -30.139 -53.333 1.00 58.31 181 ILE A CA 1
ATOM 1362 C C . ILE A 1 181 ? -34.961 -30.128 -51.962 1.00 58.31 181 ILE A C 1
ATOM 1364 O O . ILE A 1 181 ? -34.611 -30.908 -51.079 1.00 58.31 181 ILE A O 1
ATOM 1368 N N . ALA A 1 182 ? -36.010 -29.316 -51.788 1.00 58.38 182 ALA A N 1
ATOM 1369 C CA . ALA A 1 182 ? -36.763 -29.270 -50.533 1.00 58.38 182 ALA A CA 1
ATOM 1370 C C . ALA A 1 182 ? -37.505 -30.589 -50.234 1.00 58.38 182 ALA A C 1
ATOM 1372 O O . ALA A 1 182 ? -37.526 -31.045 -49.090 1.00 58.38 182 ALA A O 1
ATOM 1373 N N . ALA A 1 183 ? -38.060 -31.244 -51.261 1.00 59.28 183 ALA A N 1
ATOM 1374 C CA . ALA A 1 183 ? -38.772 -32.512 -51.097 1.00 59.28 183 ALA A CA 1
ATOM 1375 C C . ALA A 1 183 ? -37.841 -33.681 -50.722 1.00 59.28 183 ALA A C 1
ATOM 1377 O O . ALA A 1 183 ? -38.209 -34.534 -49.916 1.00 59.28 183 ALA A O 1
ATOM 1378 N N . SER A 1 184 ? -36.615 -33.707 -51.249 1.00 60.22 184 SER A N 1
ATOM 1379 C CA . SER A 1 184 ? -35.643 -34.771 -50.961 1.00 60.22 184 SER A CA 1
ATOM 1380 C C . SER A 1 184 ? -35.027 -34.646 -49.560 1.00 60.22 184 SER A C 1
ATOM 1382 O O . SER A 1 184 ? -34.838 -35.658 -48.884 1.00 60.22 184 SER A O 1
ATOM 1384 N N . VAL A 1 185 ? -34.817 -33.422 -49.062 1.00 70.31 185 VAL A N 1
ATOM 1385 C CA . VAL A 1 185 ? -34.369 -33.186 -47.675 1.00 70.31 185 VAL A CA 1
ATOM 1386 C C . VAL A 1 185 ? -35.456 -33.559 -46.661 1.00 70.31 185 VAL A C 1
ATOM 1388 O O . VAL A 1 185 ? -35.156 -34.190 -45.649 1.00 70.31 185 VAL A O 1
ATOM 1391 N N . ALA A 1 186 ? -36.726 -33.251 -46.942 1.00 71.19 186 ALA A N 1
ATOM 1392 C CA . ALA A 1 186 ? -37.832 -33.590 -46.046 1.00 71.19 186 ALA A CA 1
ATOM 1393 C C . ALA A 1 186 ? -37.997 -35.110 -45.862 1.00 71.19 186 ALA A C 1
ATOM 1395 O O . ALA A 1 186 ? -38.206 -35.576 -44.743 1.00 71.19 186 ALA A O 1
ATOM 1396 N N . VAL A 1 187 ? -37.831 -35.897 -46.930 1.00 74.38 187 VAL A N 1
ATOM 1397 C CA . VAL A 1 187 ? -37.922 -37.366 -46.861 1.00 74.38 187 VAL A CA 1
ATOM 1398 C C . VAL A 1 187 ? -36.787 -37.965 -46.023 1.00 74.38 187 VAL A C 1
ATOM 1400 O O . VAL A 1 187 ? -37.035 -38.863 -45.219 1.00 74.38 187 VAL A O 1
ATOM 1403 N N . LEU A 1 188 ? -35.563 -37.439 -46.137 1.00 74.62 188 LEU A N 1
ATOM 1404 C CA . LEU A 1 188 ? -34.420 -37.904 -45.341 1.00 74.62 188 LEU A CA 1
ATOM 1405 C C . LEU A 1 188 ? -34.558 -37.555 -43.853 1.00 74.62 188 LEU A C 1
ATOM 1407 O O . LEU A 1 188 ? -34.223 -38.372 -42.997 1.00 74.62 188 LEU A O 1
ATOM 1411 N N . VAL A 1 189 ? -35.100 -36.377 -43.537 1.00 76.25 189 VAL A N 1
ATOM 1412 C CA . VAL A 1 189 ? -35.356 -35.960 -42.151 1.00 76.25 189 VAL A CA 1
ATOM 1413 C C . VAL A 1 189 ? -36.455 -36.815 -41.522 1.00 76.25 189 VAL A C 1
ATOM 1415 O O . VAL A 1 189 ? -36.285 -37.299 -40.406 1.00 76.25 189 VAL A O 1
ATOM 1418 N N . VAL A 1 190 ? -37.549 -37.075 -42.243 1.00 78.19 190 VAL A N 1
ATOM 1419 C CA . VAL A 1 190 ? -38.639 -37.925 -41.741 1.00 78.19 190 VAL A CA 1
ATOM 1420 C C . VAL A 1 190 ? -38.167 -39.367 -41.549 1.00 78.19 190 VAL A C 1
ATOM 1422 O O . VAL A 1 190 ? -38.456 -39.954 -40.510 1.00 78.19 190 VAL A O 1
ATOM 1425 N N . ALA A 1 191 ? -37.378 -39.917 -42.477 1.00 74.88 191 ALA A N 1
ATOM 1426 C CA . ALA A 1 191 ? -36.799 -41.253 -42.333 1.00 74.88 191 ALA A CA 1
ATOM 1427 C C . ALA A 1 191 ? -35.822 -41.346 -41.144 1.00 74.88 191 ALA A C 1
ATOM 1429 O O . ALA A 1 191 ? -35.854 -42.325 -40.401 1.00 74.88 191 ALA A O 1
ATOM 1430 N N . GLY A 1 192 ? -35.001 -40.313 -40.922 1.00 74.94 192 GLY A N 1
ATOM 1431 C CA . GLY A 1 192 ? -34.083 -40.238 -39.782 1.00 74.94 192 GLY A CA 1
ATOM 1432 C C . GLY A 1 192 ? -34.801 -40.125 -38.434 1.00 74.94 192 GLY A C 1
ATOM 1433 O O . GLY A 1 192 ? -34.432 -40.812 -37.483 1.00 74.94 192 GLY A O 1
ATOM 1434 N N . ILE A 1 193 ? -35.867 -39.321 -38.360 1.00 74.06 193 ILE A N 1
ATOM 1435 C CA . ILE A 1 193 ? -36.703 -39.194 -37.157 1.00 74.06 193 ILE A CA 1
ATOM 1436 C C . ILE A 1 193 ? -37.428 -40.515 -36.872 1.00 74.06 193 ILE A C 1
ATOM 1438 O O . ILE A 1 193 ? -37.441 -40.965 -35.727 1.00 74.06 193 ILE A O 1
ATOM 1442 N N . LEU A 1 194 ? -37.971 -41.182 -37.899 1.00 72.88 194 LEU A N 1
ATOM 1443 C CA . LEU A 1 194 ? -38.640 -42.476 -37.731 1.00 72.88 194 LEU A CA 1
ATOM 1444 C C . LEU A 1 194 ? -37.662 -43.558 -37.245 1.00 72.88 194 LEU A C 1
ATOM 1446 O O . LEU A 1 194 ? -37.988 -44.322 -36.340 1.00 72.88 194 LEU A O 1
ATOM 1450 N N . TYR A 1 195 ? -36.447 -43.587 -37.801 1.00 75.06 195 TYR A N 1
ATOM 1451 C CA . TYR A 1 195 ? -35.383 -44.501 -37.380 1.00 75.06 195 TYR A CA 1
ATOM 1452 C C . TYR A 1 195 ? -34.988 -44.275 -35.913 1.00 75.06 195 TYR A C 1
ATOM 1454 O O . TYR A 1 195 ? -34.873 -45.228 -35.143 1.00 75.06 195 TYR A O 1
ATOM 1462 N N . PHE A 1 196 ? -34.841 -43.013 -35.500 1.00 66.25 196 PHE A N 1
ATOM 1463 C CA . PHE A 1 196 ? -34.422 -42.654 -34.144 1.00 66.25 196 PHE A CA 1
ATOM 1464 C C . PHE A 1 196 ? -35.497 -42.946 -33.083 1.00 66.25 196 PHE A C 1
ATOM 1466 O O . PHE A 1 196 ? -35.175 -43.406 -31.989 1.00 66.25 196 PHE A O 1
ATOM 1473 N N . VAL A 1 197 ? -36.776 -42.733 -33.409 1.00 70.88 197 VAL A N 1
ATOM 1474 C CA . VAL A 1 197 ? -37.900 -42.953 -32.480 1.00 70.88 197 VAL A CA 1
ATOM 1475 C C . VAL A 1 197 ? -38.230 -44.441 -32.310 1.00 70.88 197 VAL A C 1
ATOM 1477 O O . VAL A 1 197 ? -38.619 -44.856 -31.221 1.00 70.88 197 VAL A O 1
ATOM 1480 N N . VAL A 1 198 ? -38.042 -45.265 -33.347 1.00 72.31 198 VAL A N 1
ATOM 1481 C CA . VAL A 1 198 ? -38.376 -46.701 -33.293 1.00 72.31 198 VAL A CA 1
ATOM 1482 C C . VAL A 1 198 ? -37.277 -47.539 -32.618 1.00 72.31 198 VAL A C 1
ATOM 1484 O O . VAL A 1 198 ? -37.590 -48.546 -31.987 1.00 72.31 198 VAL A O 1
ATOM 1487 N N . LEU A 1 199 ? -36.002 -47.132 -32.694 1.00 66.06 199 LEU A N 1
ATOM 1488 C CA . LEU A 1 199 ? -34.873 -47.926 -32.176 1.00 66.06 199 LEU A CA 1
ATOM 1489 C C . LEU A 1 199 ? -34.429 -47.582 -30.744 1.00 66.06 199 LEU A C 1
ATOM 1491 O O . LEU A 1 199 ? -33.673 -48.350 -30.143 1.00 66.06 199 LEU A O 1
ATOM 1495 N N . HIS A 1 200 ? -34.894 -46.471 -30.164 1.00 66.00 200 HIS A N 1
ATOM 1496 C CA . HIS A 1 200 ? -34.510 -46.053 -28.810 1.00 66.00 200 HIS A CA 1
ATOM 1497 C C . HIS A 1 200 ? -35.716 -45.690 -27.924 1.00 66.00 200 HIS A C 1
ATOM 1499 O O . HIS A 1 200 ? -35.905 -44.518 -27.592 1.00 66.00 200 HIS A O 1
ATOM 1505 N N . PRO A 1 201 ? -36.527 -46.667 -27.471 1.00 47.94 201 PRO A N 1
ATOM 1506 C CA . PRO A 1 201 ? -37.549 -46.394 -26.478 1.00 47.94 201 PRO A CA 1
ATOM 1507 C C . PRO A 1 201 ? -36.903 -46.332 -25.083 1.00 47.94 201 PRO A C 1
ATOM 1509 O O . PRO A 1 201 ? -36.391 -47.325 -24.573 1.00 47.94 201 PRO A O 1
ATOM 1512 N N . GLY A 1 202 ? -36.943 -45.154 -24.459 1.00 55.53 202 GLY A N 1
ATOM 1513 C CA . GLY A 1 202 ? -36.757 -44.996 -23.014 1.00 55.53 202 GLY A CA 1
ATOM 1514 C C . GLY A 1 202 ? -35.328 -44.733 -22.536 1.00 55.53 202 GLY A C 1
ATOM 1515 O O . GLY A 1 202 ? -34.644 -45.629 -22.048 1.00 55.53 202 GLY A O 1
ATOM 1516 N N . ARG A 1 203 ? -34.918 -43.461 -22.536 1.00 47.38 203 ARG A N 1
ATOM 1517 C CA . ARG A 1 203 ? -33.987 -42.931 -21.528 1.00 47.38 203 ARG A CA 1
ATOM 1518 C C . ARG A 1 203 ? -34.473 -41.563 -21.074 1.00 47.38 203 ARG A C 1
ATOM 1520 O O . ARG A 1 203 ? -34.343 -40.574 -21.785 1.00 47.38 203 ARG A O 1
ATOM 1527 N N . GLU A 1 204 ? -35.074 -41.553 -19.890 1.00 46.53 204 GLU A N 1
ATOM 1528 C CA . GLU A 1 204 ? -35.463 -40.350 -19.166 1.00 46.53 204 GLU A CA 1
ATOM 1529 C C . GLU A 1 204 ? -34.272 -39.395 -19.011 1.00 46.53 204 GLU A C 1
ATOM 1531 O O . GLU A 1 204 ? -33.146 -39.802 -18.705 1.00 46.53 204 GLU A O 1
ATOM 1536 N N . HIS A 1 205 ? -34.536 -38.105 -19.203 1.00 45.84 205 HIS A N 1
ATOM 1537 C CA . HIS A 1 205 ? -33.584 -37.029 -18.979 1.00 45.84 205 HIS A CA 1
ATOM 1538 C C . HIS A 1 205 ? -33.221 -36.919 -17.490 1.00 45.84 205 HIS A C 1
ATOM 1540 O O . HIS A 1 205 ? -33.828 -36.157 -16.741 1.00 45.84 205 HIS A O 1
ATOM 1546 N N . ARG A 1 206 ? -32.160 -37.607 -17.056 1.00 42.50 206 ARG A N 1
ATOM 1547 C CA . ARG A 1 206 ? -31.336 -37.096 -15.954 1.00 42.50 206 ARG A CA 1
ATOM 1548 C C . ARG A 1 206 ? -30.444 -36.000 -16.518 1.00 42.50 206 ARG A C 1
ATOM 1550 O O . ARG A 1 206 ? -29.462 -36.281 -17.201 1.00 42.50 206 ARG A O 1
ATOM 1557 N N . ALA A 1 207 ? -30.814 -34.753 -16.241 1.00 44.06 207 ALA A N 1
ATOM 1558 C CA . ALA A 1 207 ? -29.956 -33.598 -16.448 1.00 44.06 207 ALA A CA 1
ATOM 1559 C C . ALA A 1 207 ? -28.613 -33.843 -15.742 1.00 44.06 207 ALA A C 1
ATOM 1561 O O . ALA A 1 207 ? -28.541 -33.926 -14.514 1.00 44.06 207 ALA A O 1
ATOM 1562 N N . ALA A 1 208 ? -27.553 -34.004 -16.530 1.00 40.72 208 ALA A N 1
ATOM 1563 C CA . ALA A 1 208 ? -26.196 -34.039 -16.023 1.00 40.72 208 ALA A CA 1
ATOM 1564 C C . ALA A 1 208 ? -25.863 -32.648 -15.470 1.00 40.72 208 ALA A C 1
ATOM 1566 O O . ALA A 1 208 ? -25.687 -31.689 -16.220 1.00 40.72 208 ALA A O 1
ATOM 1567 N N . ARG A 1 209 ? -25.810 -32.536 -14.142 1.00 45.53 209 ARG A N 1
ATOM 1568 C CA . ARG A 1 209 ? -25.220 -31.387 -13.458 1.00 45.53 209 ARG A CA 1
ATOM 1569 C C . ARG A 1 209 ? -23.715 -31.436 -13.731 1.00 45.53 209 ARG A C 1
ATOM 1571 O O . ARG A 1 209 ? -23.058 -32.405 -13.354 1.00 45.53 209 ARG A O 1
ATOM 1578 N N . ALA A 1 210 ? -23.194 -30.439 -14.441 1.00 43.31 210 ALA A N 1
ATOM 1579 C CA . ALA A 1 210 ? -21.760 -30.285 -14.664 1.00 43.31 210 ALA A CA 1
ATOM 1580 C C . ALA A 1 210 ? -21.033 -30.083 -13.316 1.00 43.31 210 ALA A C 1
ATOM 1582 O O . ALA A 1 210 ? -21.607 -29.468 -12.412 1.00 43.31 210 ALA A O 1
ATOM 1583 N N . PRO A 1 211 ? -19.799 -30.588 -13.141 1.00 46.22 211 PRO A N 1
ATOM 1584 C CA . PRO A 1 211 ? -19.060 -30.409 -11.901 1.00 46.22 211 PRO A CA 1
ATOM 1585 C C . PRO A 1 211 ? -18.532 -28.973 -11.812 1.00 46.22 211 PRO A C 1
ATOM 1587 O O . PRO A 1 211 ? -17.580 -28.588 -12.486 1.00 46.22 211 PRO A O 1
ATOM 1590 N N . GLU A 1 212 ? -19.149 -28.186 -10.944 1.00 52.25 212 GLU A N 1
ATOM 1591 C CA . GLU A 1 212 ? -18.677 -26.878 -10.502 1.00 52.25 212 GLU A CA 1
ATOM 1592 C C . GLU A 1 212 ? -17.762 -27.073 -9.275 1.00 52.25 212 GLU A C 1
ATOM 1594 O O . GLU A 1 212 ? -18.180 -26.893 -8.139 1.00 52.25 212 GLU A O 1
ATOM 1599 N N . ALA A 1 213 ? -16.525 -27.551 -9.461 1.00 54.53 213 ALA A N 1
ATOM 1600 C CA . ALA A 1 213 ? -15.559 -27.692 -8.357 1.00 54.53 213 ALA A CA 1
ATOM 1601 C C . ALA A 1 213 ? -14.117 -27.776 -8.883 1.00 54.53 213 ALA A C 1
ATOM 1603 O O . ALA A 1 213 ? -13.666 -28.850 -9.284 1.00 54.53 213 ALA A O 1
ATOM 1604 N N . PRO A 1 214 ? -13.398 -26.637 -8.940 1.00 53.09 214 PRO A N 1
ATOM 1605 C CA . PRO A 1 214 ? -12.332 -26.420 -7.944 1.00 53.09 214 PRO A CA 1
ATOM 1606 C C . PRO A 1 214 ? -12.224 -24.982 -7.387 1.00 53.09 214 PRO A C 1
ATOM 1608 O O . PRO A 1 214 ? -11.569 -24.776 -6.368 1.00 53.09 214 PRO A O 1
ATOM 1611 N N . ALA A 1 215 ? -12.854 -23.983 -8.017 1.00 56.06 215 ALA A N 1
ATOM 1612 C CA . ALA A 1 215 ? -12.653 -22.570 -7.668 1.00 56.06 215 ALA A CA 1
ATOM 1613 C C . ALA A 1 215 ? -13.441 -22.129 -6.422 1.00 56.06 215 ALA A C 1
ATOM 1615 O O . ALA A 1 215 ? -12.893 -21.447 -5.558 1.00 56.06 215 ALA A O 1
ATOM 1616 N N . VAL A 1 216 ? -14.696 -22.573 -6.286 1.00 56.84 216 VAL A N 1
ATOM 1617 C CA . VAL A 1 216 ? -15.569 -22.207 -5.154 1.00 56.84 216 VAL A CA 1
ATOM 1618 C C . VAL A 1 216 ? -15.039 -22.792 -3.844 1.00 56.84 216 VAL A C 1
ATOM 1620 O O . VAL A 1 216 ? -14.883 -22.072 -2.867 1.00 56.84 216 VAL A O 1
ATOM 1623 N N . ALA A 1 217 ? -14.615 -24.059 -3.852 1.00 55.78 217 ALA A N 1
ATOM 1624 C CA . ALA A 1 217 ? -14.018 -24.697 -2.679 1.00 55.78 217 ALA A CA 1
ATOM 1625 C C . ALA A 1 217 ? -12.686 -24.044 -2.256 1.00 55.78 217 ALA A C 1
ATOM 1627 O O . ALA A 1 217 ? -12.360 -24.008 -1.070 1.00 55.78 217 ALA A O 1
ATOM 1628 N N . ALA A 1 218 ? -11.901 -23.520 -3.205 1.00 57.94 218 ALA A N 1
ATOM 1629 C CA . ALA A 1 218 ? -10.680 -22.779 -2.896 1.00 57.94 218 ALA A CA 1
ATOM 1630 C C . ALA A 1 218 ? -10.985 -21.390 -2.310 1.00 57.94 218 ALA A C 1
ATOM 1632 O O . ALA A 1 218 ? -10.318 -20.972 -1.363 1.00 57.94 218 ALA A O 1
ATOM 1633 N N . ALA A 1 219 ? -12.005 -20.703 -2.832 1.00 56.53 219 ALA A N 1
ATOM 1634 C CA . ALA A 1 219 ? -12.479 -19.425 -2.308 1.00 56.53 219 ALA A CA 1
ATOM 1635 C C . ALA A 1 219 ? -13.071 -19.574 -0.897 1.00 56.53 219 ALA A C 1
ATOM 1637 O O . ALA A 1 219 ? -12.717 -18.811 -0.005 1.00 56.53 219 ALA A O 1
ATOM 1638 N N . GLU A 1 220 ? -13.877 -20.608 -0.655 1.00 57.72 220 GLU A N 1
ATOM 1639 C CA . GLU A 1 220 ? -14.447 -20.905 0.663 1.00 57.72 220 GLU A CA 1
ATOM 1640 C C . GLU A 1 220 ? -13.374 -21.294 1.684 1.00 57.72 220 GLU A C 1
ATOM 1642 O O . GLU A 1 220 ? -13.389 -20.791 2.805 1.00 57.72 220 GLU A O 1
ATOM 1647 N N . ARG A 1 221 ? -12.386 -22.120 1.306 1.00 62.22 221 ARG A N 1
ATOM 1648 C CA . ARG A 1 221 ? -11.253 -22.445 2.193 1.00 62.22 221 ARG A CA 1
ATOM 1649 C C . ARG A 1 221 ? -10.403 -21.217 2.516 1.00 62.22 221 ARG A C 1
ATOM 1651 O O . ARG A 1 221 ? -9.935 -21.090 3.644 1.00 62.22 221 ARG A O 1
ATOM 1658 N N . ARG A 1 222 ? -10.209 -20.306 1.554 1.00 57.97 222 ARG A N 1
ATOM 1659 C CA . ARG A 1 222 ? -9.522 -19.024 1.785 1.00 57.97 222 ARG A CA 1
ATOM 1660 C C . ARG A 1 222 ? -10.333 -18.116 2.709 1.00 57.97 222 ARG A C 1
ATOM 1662 O O . ARG A 1 222 ? -9.766 -17.596 3.661 1.00 57.97 222 ARG A O 1
ATOM 1669 N N . ALA A 1 223 ? -11.642 -18.000 2.495 1.00 56.97 223 ALA A N 1
ATOM 1670 C CA . ALA A 1 223 ? -12.532 -17.217 3.352 1.00 56.97 223 ALA A CA 1
ATOM 1671 C C . ALA A 1 223 ? -12.563 -17.757 4.792 1.00 56.97 223 ALA A C 1
ATOM 1673 O O . ALA A 1 223 ? -12.466 -16.987 5.744 1.00 56.97 223 ALA A O 1
ATOM 1674 N N . GLN A 1 224 ? -12.610 -19.081 4.966 1.00 58.16 224 GLN A N 1
ATOM 1675 C CA . GLN A 1 224 ? -12.541 -19.721 6.282 1.00 58.16 224 GLN A CA 1
ATOM 1676 C C . GLN A 1 224 ? -11.173 -19.527 6.953 1.00 58.16 224 GLN A C 1
ATOM 1678 O O . GLN A 1 224 ? -11.118 -19.281 8.155 1.00 58.16 224 GLN A O 1
ATOM 1683 N N . ALA A 1 225 ? -10.071 -19.571 6.196 1.00 57.47 225 ALA A N 1
ATOM 1684 C CA . ALA A 1 225 ? -8.733 -19.299 6.726 1.00 57.47 225 ALA A CA 1
ATOM 1685 C C . ALA A 1 225 ? -8.540 -17.827 7.146 1.00 57.47 225 ALA A C 1
ATOM 1687 O O . ALA A 1 225 ? -7.858 -17.560 8.134 1.00 57.47 225 ALA A O 1
ATOM 1688 N N . VAL A 1 226 ? -9.149 -16.876 6.429 1.00 54.16 226 VAL A N 1
ATOM 1689 C CA . VAL A 1 226 ? -9.135 -15.443 6.779 1.00 54.16 226 VAL A CA 1
ATOM 1690 C C . VAL A 1 226 ? -10.002 -15.172 8.010 1.00 54.16 226 VAL A C 1
ATOM 1692 O O . VAL A 1 226 ? -9.536 -14.525 8.944 1.00 54.16 226 VAL A O 1
ATOM 1695 N N . ALA A 1 227 ? -11.212 -15.737 8.072 1.00 56.09 227 ALA A N 1
ATOM 1696 C CA . ALA A 1 227 ? -12.086 -15.623 9.241 1.00 56.09 227 ALA A CA 1
ATOM 1697 C C . ALA A 1 227 ? -11.456 -16.242 10.503 1.00 56.09 227 ALA A C 1
ATOM 1699 O O . ALA A 1 227 ? -11.577 -15.687 11.590 1.00 56.09 227 ALA A O 1
ATOM 1700 N N . ALA A 1 228 ? -10.724 -17.353 10.363 1.00 52.84 228 ALA A N 1
ATOM 1701 C CA . ALA A 1 228 ? -10.009 -17.970 11.479 1.00 52.84 228 ALA A CA 1
ATOM 1702 C C . ALA A 1 228 ? -8.888 -17.073 12.044 1.00 52.84 228 ALA A C 1
ATOM 1704 O O . ALA A 1 228 ? -8.683 -17.060 13.255 1.00 52.84 228 ALA A O 1
ATOM 1705 N N . ARG A 1 229 ? -8.204 -16.280 11.201 1.00 54.31 229 ARG A N 1
ATOM 1706 C CA . ARG A 1 229 ? -7.191 -15.300 11.649 1.00 54.31 229 ARG A CA 1
ATOM 1707 C C . ARG A 1 229 ? -7.801 -14.097 12.373 1.00 54.31 229 ARG A C 1
ATOM 1709 O O . ARG A 1 229 ? -7.166 -13.538 13.258 1.00 54.31 229 ARG A O 1
ATOM 1716 N N . GLN A 1 230 ? -9.037 -13.725 12.035 1.00 56.12 230 GLN A N 1
ATOM 1717 C CA . GLN A 1 230 ? -9.769 -12.624 12.678 1.00 56.12 230 GLN A CA 1
ATOM 1718 C C . GLN A 1 230 ? -10.291 -12.963 14.087 1.00 56.12 230 GLN A C 1
ATOM 1720 O O . GLN A 1 230 ? -10.923 -12.125 14.717 1.00 56.12 230 GLN A O 1
ATOM 1725 N N . ALA A 1 231 ? -10.057 -14.181 14.588 1.00 63.00 231 ALA A N 1
ATOM 1726 C CA . ALA A 1 231 ? -10.434 -14.605 15.937 1.00 63.00 231 ALA A CA 1
ATOM 1727 C C . ALA A 1 231 ? -9.229 -14.727 16.891 1.00 63.00 231 ALA A C 1
ATOM 1729 O O . ALA A 1 231 ? -9.389 -15.166 18.031 1.00 63.00 231 ALA A O 1
ATOM 1730 N N . GLU A 1 232 ? -8.020 -14.364 16.447 1.00 80.25 232 GLU A N 1
ATOM 1731 C CA . GLU A 1 232 ? -6.814 -14.480 17.268 1.00 80.25 232 GLU A CA 1
ATOM 1732 C C . GLU A 1 232 ? -6.785 -13.419 18.385 1.00 80.25 232 GLU A C 1
ATOM 1734 O O . GLU A 1 232 ? -7.122 -12.253 18.145 1.00 80.25 232 GLU A O 1
ATOM 1739 N N . PRO A 1 233 ? -6.378 -13.787 19.616 1.00 88.06 233 PRO A N 1
ATOM 1740 C CA . PRO A 1 233 ? -6.209 -12.823 20.690 1.00 88.06 233 PRO A CA 1
ATOM 1741 C C . PRO A 1 233 ? -5.004 -11.915 20.424 1.00 88.06 233 PRO A C 1
ATOM 1743 O O . PRO A 1 233 ? -3.993 -12.330 19.856 1.00 88.06 233 PRO A O 1
ATOM 1746 N N . VAL A 1 234 ? -5.077 -10.670 20.888 1.00 90.62 234 VAL A N 1
ATOM 1747 C CA . VAL A 1 234 ? -3.955 -9.731 20.791 1.00 90.62 234 VAL A CA 1
ATOM 1748 C C . VAL A 1 234 ? -2.793 -10.205 21.665 1.00 90.62 234 VAL A C 1
ATOM 1750 O O . VAL A 1 234 ? -2.894 -10.231 22.889 1.00 90.62 234 VAL A O 1
ATOM 1753 N N . VAL A 1 235 ? -1.659 -10.508 21.032 1.00 92.94 235 VAL A N 1
ATOM 1754 C CA . VAL A 1 235 ? -0.379 -10.769 21.706 1.00 92.94 235 VAL A CA 1
ATOM 1755 C C . VAL A 1 235 ? 0.577 -9.611 21.398 1.00 92.94 235 VAL A C 1
ATOM 1757 O O . VAL A 1 235 ? 1.029 -9.513 20.250 1.00 92.94 235 VAL A O 1
ATOM 1760 N N . PRO A 1 236 ? 0.892 -8.725 22.369 1.00 91.19 236 PRO A N 1
ATOM 1761 C CA . PRO A 1 236 ? 1.685 -7.513 22.143 1.00 91.19 236 PRO A CA 1
ATOM 1762 C C . PRO A 1 236 ? 3.011 -7.744 21.421 1.00 91.19 236 PRO A C 1
ATOM 1764 O O . PRO A 1 236 ? 3.392 -6.945 20.574 1.00 91.19 236 PRO A O 1
ATOM 1767 N N . GLU A 1 237 ? 3.696 -8.845 21.711 1.00 89.38 237 GLU A N 1
ATOM 1768 C CA . GLU A 1 237 ? 4.993 -9.233 21.148 1.00 89.38 237 GLU A CA 1
ATOM 1769 C C . GLU A 1 237 ? 4.920 -9.572 19.651 1.00 89.38 237 GLU A C 1
ATOM 1771 O O . GLU A 1 237 ? 5.922 -9.521 18.947 1.00 89.38 237 GLU A O 1
ATOM 1776 N N . THR A 1 238 ? 3.725 -9.867 19.142 1.00 88.44 238 THR A N 1
ATOM 1777 C CA . THR A 1 238 ? 3.510 -10.265 17.743 1.00 88.44 238 THR A CA 1
ATOM 1778 C C . THR A 1 238 ? 2.974 -9.151 16.853 1.00 88.44 238 THR A C 1
ATOM 1780 O O . THR A 1 238 ? 2.845 -9.350 15.645 1.00 88.44 238 THR A O 1
ATOM 1783 N N . ILE A 1 239 ? 2.654 -7.993 17.439 1.00 91.56 239 ILE A N 1
ATOM 1784 C CA . ILE A 1 239 ? 2.126 -6.849 16.700 1.00 91.56 239 ILE A CA 1
ATOM 1785 C C . ILE A 1 239 ? 3.247 -6.312 15.796 1.00 91.56 239 ILE A C 1
ATOM 1787 O O . ILE A 1 239 ? 4.306 -5.937 16.317 1.00 91.56 239 ILE A O 1
ATOM 1791 N N . PRO A 1 240 ? 3.043 -6.283 14.467 1.00 90.44 240 PRO A N 1
ATOM 1792 C CA . PRO A 1 240 ? 4.045 -5.796 13.533 1.00 90.44 240 PRO A CA 1
ATOM 1793 C C . PRO A 1 240 ? 4.074 -4.263 13.531 1.00 90.44 240 PRO A C 1
ATOM 1795 O O . PRO A 1 240 ? 3.115 -3.613 13.947 1.00 90.44 240 PRO A O 1
ATOM 1798 N N . LEU A 1 241 ? 5.151 -3.671 13.011 1.00 90.00 241 LEU A N 1
ATOM 1799 C CA . LEU A 1 241 ? 5.261 -2.235 12.719 1.00 90.00 241 LEU A CA 1
ATOM 1800 C C . LEU A 1 241 ? 5.187 -1.304 13.935 1.00 90.00 241 LEU A C 1
ATOM 1802 O O . LEU A 1 241 ? 5.142 -0.081 13.766 1.00 90.00 241 LEU A O 1
ATOM 1806 N N . ILE A 1 242 ? 5.223 -1.832 15.157 1.00 91.31 242 ILE A N 1
ATOM 1807 C CA . ILE A 1 242 ? 5.277 -1.040 16.391 1.00 91.31 242 ILE A CA 1
ATOM 1808 C C . ILE A 1 242 ? 6.665 -1.110 17.026 1.00 91.31 242 ILE A C 1
ATOM 1810 O O . ILE A 1 242 ? 7.378 -2.102 16.869 1.00 91.31 242 ILE A O 1
ATOM 1814 N N . GLY A 1 243 ? 7.070 -0.020 17.681 1.00 88.88 243 GLY A N 1
ATOM 1815 C CA . GLY A 1 243 ? 8.317 0.034 18.437 1.00 88.88 243 GLY A CA 1
ATOM 1816 C C . GLY A 1 243 ? 8.153 -0.536 19.846 1.00 88.88 243 GLY A C 1
ATOM 1817 O O . GLY A 1 243 ? 7.030 -0.666 20.339 1.00 88.88 243 GLY A O 1
ATOM 1818 N N . GLU A 1 244 ? 9.260 -0.819 20.532 1.00 88.00 244 GLU A N 1
ATOM 1819 C CA . GLU A 1 244 ? 9.233 -1.307 21.925 1.00 88.00 244 GLU A CA 1
ATOM 1820 C C . GLU A 1 244 ? 8.511 -0.364 22.899 1.00 88.00 244 GLU A C 1
ATOM 1822 O O . GLU A 1 244 ? 7.839 -0.804 23.835 1.00 88.00 244 GLU A O 1
ATOM 1827 N N . ARG A 1 245 ? 8.572 0.951 22.661 1.00 87.38 245 ARG A N 1
ATOM 1828 C CA . ARG A 1 245 ? 7.855 1.931 23.487 1.00 87.38 245 ARG A CA 1
ATOM 1829 C C . ARG A 1 245 ? 6.342 1.778 23.352 1.00 87.38 245 ARG A C 1
ATOM 1831 O O . ARG A 1 245 ? 5.633 1.734 24.358 1.00 87.38 245 ARG A O 1
ATOM 1838 N N . GLU A 1 246 ? 5.846 1.698 22.120 1.00 91.00 246 GLU A N 1
ATOM 1839 C CA . GLU A 1 246 ? 4.434 1.460 21.834 1.00 91.00 246 GLU A CA 1
ATOM 1840 C C . GLU A 1 246 ? 4.006 0.077 22.327 1.00 91.00 246 GLU A C 1
ATOM 1842 O O . GLU A 1 246 ? 2.940 -0.048 22.926 1.00 91.00 246 GLU A O 1
ATOM 1847 N N . ARG A 1 247 ? 4.853 -0.945 22.154 1.00 92.56 247 ARG A N 1
ATOM 1848 C CA . ARG A 1 247 ? 4.602 -2.303 22.651 1.00 92.56 247 ARG A CA 1
ATOM 1849 C C . ARG A 1 247 ? 4.410 -2.314 24.164 1.00 92.56 247 ARG A C 1
ATOM 1851 O O . ARG A 1 247 ? 3.428 -2.875 24.650 1.00 92.56 247 ARG A O 1
ATOM 1858 N N . GLY A 1 248 ? 5.288 -1.637 24.904 1.00 92.12 248 GLY A N 1
ATOM 1859 C CA . GLY A 1 248 ? 5.158 -1.459 26.349 1.00 92.12 248 GLY A CA 1
ATOM 1860 C C . GLY A 1 248 ? 3.871 -0.725 26.740 1.00 92.12 248 GLY A C 1
ATOM 1861 O O . GLY A 1 248 ? 3.182 -1.144 27.670 1.00 92.12 248 GLY A O 1
ATOM 1862 N N . ALA A 1 249 ? 3.494 0.326 26.005 1.00 92.25 249 ALA A N 1
ATOM 1863 C CA . ALA A 1 249 ? 2.240 1.043 26.240 1.00 92.25 249 ALA A CA 1
ATOM 1864 C C . ALA A 1 249 ? 1.008 0.162 25.979 1.00 92.25 249 ALA A C 1
ATOM 1866 O O . ALA A 1 249 ? 0.066 0.181 26.765 1.00 92.25 249 ALA A O 1
ATOM 1867 N N . ILE A 1 250 ? 1.019 -0.649 24.922 1.00 94.25 250 ILE A N 1
ATOM 1868 C CA . ILE A 1 250 ? -0.064 -1.590 24.611 1.00 94.25 250 ILE A CA 1
ATOM 1869 C C . ILE A 1 250 ? -0.179 -2.644 25.717 1.00 94.25 250 ILE A C 1
ATOM 1871 O O . ILE A 1 250 ? -1.272 -2.892 26.226 1.00 94.25 250 ILE A O 1
ATOM 1875 N N . LYS A 1 251 ? 0.951 -3.216 26.138 1.00 94.19 251 LYS A N 1
ATOM 1876 C CA . LYS A 1 251 ? 1.008 -4.226 27.199 1.00 94.19 251 LYS A CA 1
ATOM 1877 C C . LYS A 1 251 ? 0.468 -3.707 28.530 1.00 94.19 251 LYS A C 1
ATOM 1879 O O . LYS A 1 251 ? -0.301 -4.403 29.183 1.00 94.19 251 LYS A O 1
ATOM 1884 N N . THR A 1 252 ? 0.842 -2.491 28.916 1.00 93.12 252 THR A N 1
ATOM 1885 C CA . THR A 1 252 ? 0.462 -1.926 30.218 1.00 93.12 252 THR A CA 1
ATOM 1886 C C . THR A 1 252 ? -0.932 -1.306 30.199 1.00 93.12 252 THR A C 1
ATOM 1888 O O . THR A 1 252 ? -1.701 -1.522 31.132 1.00 93.12 252 THR A O 1
ATOM 1891 N N . ASN A 1 253 ? -1.273 -0.563 29.142 1.00 94.44 253 ASN A N 1
ATOM 1892 C CA . ASN A 1 253 ? -2.457 0.298 29.126 1.00 94.44 253 ASN A CA 1
ATOM 1893 C C . ASN A 1 253 ? -3.606 -0.287 28.306 1.00 94.44 253 ASN A C 1
ATOM 1895 O O . ASN A 1 253 ? -4.748 -0.159 28.715 1.00 94.44 253 ASN A O 1
ATOM 1899 N N . TYR A 1 254 ? -3.343 -0.910 27.154 1.00 94.69 254 TYR A N 1
ATOM 1900 C CA . TYR A 1 254 ? -4.414 -1.417 26.287 1.00 94.69 254 TYR A CA 1
ATOM 1901 C C . TYR A 1 254 ? -4.906 -2.801 26.730 1.00 94.69 254 TYR A C 1
ATOM 1903 O O . TYR A 1 254 ? -6.109 -3.048 26.762 1.00 94.69 254 TYR A O 1
ATOM 1911 N N . MET A 1 255 ? -4.004 -3.701 27.135 1.00 94.38 255 MET A N 1
ATOM 1912 C CA . MET A 1 255 ? -4.381 -5.054 27.581 1.00 94.38 255 MET A CA 1
ATOM 1913 C C . MET A 1 255 ? -5.242 -5.044 28.846 1.00 94.38 255 MET A C 1
ATOM 1915 O O . MET A 1 255 ? -6.225 -5.777 28.917 1.00 94.38 255 MET A O 1
ATOM 1919 N N . SER A 1 256 ? -4.920 -4.173 29.802 1.00 92.56 256 SER A N 1
ATOM 1920 C CA . SER A 1 256 ? -5.649 -4.018 31.068 1.00 92.56 256 SER A CA 1
ATOM 1921 C C . SER A 1 256 ? -6.866 -3.088 30.974 1.00 92.56 256 SER A C 1
ATOM 1923 O O . SER A 1 256 ? -7.638 -2.998 31.928 1.00 92.56 256 SER A O 1
ATOM 1925 N N . ALA A 1 257 ? -7.041 -2.386 29.850 1.00 92.94 257 ALA A N 1
ATOM 1926 C CA . ALA A 1 257 ? -8.109 -1.411 29.699 1.00 92.94 257 ALA A CA 1
ATOM 1927 C C . ALA A 1 257 ? -9.508 -2.051 29.613 1.00 92.94 257 ALA A C 1
ATOM 1929 O O . ALA A 1 257 ? -9.628 -3.170 29.093 1.00 92.94 257 ALA A O 1
ATOM 1930 N N . PRO A 1 258 ? -10.556 -1.310 30.038 1.00 92.06 258 PRO A N 1
ATOM 1931 C CA . PRO A 1 258 ? -11.955 -1.703 29.877 1.00 92.06 258 PRO A CA 1
ATOM 1932 C C . PRO A 1 258 ? -12.330 -2.012 28.423 1.00 92.06 258 PRO A C 1
ATOM 1934 O O . PRO A 1 258 ? -11.659 -1.557 27.492 1.00 92.06 258 PRO A O 1
ATOM 1937 N N . ASP A 1 259 ? -13.435 -2.739 28.247 1.00 90.94 259 ASP A N 1
ATOM 1938 C CA . ASP A 1 259 ? -14.013 -3.069 26.940 1.00 90.94 259 ASP A CA 1
ATOM 1939 C C . ASP A 1 259 ? -14.404 -1.822 26.121 1.00 90.94 259 ASP A C 1
ATOM 1941 O O . ASP A 1 259 ? -14.220 -0.676 26.547 1.00 90.94 259 ASP A O 1
ATOM 1945 N N . HIS A 1 260 ? -14.884 -2.048 24.893 1.00 94.69 260 HIS A N 1
ATOM 1946 C CA . HIS A 1 260 ? -15.064 -1.003 23.879 1.00 94.69 260 HIS A CA 1
ATOM 1947 C C . HIS A 1 260 ? -13.762 -0.229 23.658 1.00 94.69 260 HIS A C 1
ATOM 1949 O O . HIS A 1 260 ? -13.662 0.998 23.778 1.00 94.69 260 HIS A O 1
ATOM 1955 N N . LYS A 1 261 ? -12.725 -1.015 23.371 1.00 96.44 261 LYS A N 1
ATOM 1956 C CA . LYS A 1 261 ? -11.369 -0.571 23.077 1.00 96.44 261 LYS A CA 1
ATOM 1957 C C . LYS A 1 261 ? -10.962 -1.020 21.689 1.00 96.44 261 LYS A C 1
ATOM 1959 O O . LYS A 1 261 ? -11.395 -2.063 21.210 1.00 96.44 261 LYS A O 1
ATOM 1964 N N . ALA A 1 262 ? -10.094 -0.256 21.052 1.00 97.50 262 ALA A N 1
ATOM 1965 C CA . ALA A 1 262 ? -9.528 -0.629 19.765 1.00 97.50 262 ALA A CA 1
ATOM 1966 C C . ALA A 1 262 ? -8.093 -0.125 19.653 1.00 97.50 262 ALA A C 1
ATOM 1968 O O . ALA A 1 262 ? -7.706 0.834 20.326 1.00 97.50 262 ALA A O 1
ATOM 1969 N N . LEU A 1 263 ? -7.318 -0.792 18.806 1.00 97.12 263 LEU A N 1
ATOM 1970 C CA . LEU A 1 263 ? -5.921 -0.494 18.530 1.00 97.12 263 LEU A CA 1
ATOM 1971 C C . LEU A 1 263 ? -5.744 -0.344 17.022 1.00 97.12 263 LEU A C 1
ATOM 1973 O O . LEU A 1 263 ? -6.093 -1.244 16.260 1.00 97.12 263 LEU A O 1
ATOM 1977 N N . ALA A 1 264 ? -5.163 0.775 16.612 1.00 96.69 264 ALA A N 1
ATOM 1978 C CA . ALA A 1 264 ? -4.733 1.045 15.253 1.00 96.69 264 ALA A CA 1
ATOM 1979 C C . ALA A 1 264 ? -3.206 1.166 15.202 1.00 96.69 264 ALA A C 1
ATOM 1981 O O . ALA A 1 264 ? -2.574 1.698 16.121 1.00 96.69 264 ALA A O 1
ATOM 1982 N N . ILE A 1 265 ? -2.612 0.677 14.119 1.00 94.88 265 ILE A N 1
ATOM 1983 C CA . ILE A 1 265 ? -1.168 0.702 13.884 1.00 94.88 265 ILE A CA 1
ATOM 1984 C C . ILE A 1 265 ? -0.854 1.363 12.547 1.00 94.88 265 ILE A C 1
ATOM 1986 O O . ILE A 1 265 ? -1.677 1.420 11.638 1.00 94.88 265 ILE A O 1
ATOM 1990 N N . SER A 1 266 ? 0.372 1.846 12.423 1.00 91.69 266 SER A N 1
ATOM 1991 C CA . SER A 1 266 ? 0.966 2.339 11.188 1.00 91.69 266 SER A CA 1
ATOM 1992 C C . SER A 1 266 ? 2.461 2.021 11.211 1.00 91.69 266 SER A C 1
ATOM 1994 O O . SER A 1 266 ? 3.006 1.719 12.276 1.00 91.69 266 SER A O 1
ATOM 1996 N N . PRO A 1 267 ? 3.175 2.188 10.089 1.00 87.12 267 PRO A N 1
ATOM 1997 C CA . PRO A 1 267 ? 4.619 2.048 10.085 1.00 87.12 267 PRO A CA 1
ATOM 1998 C C . PRO A 1 267 ? 5.373 2.963 11.047 1.00 87.12 267 PRO A C 1
ATOM 2000 O O . PRO A 1 267 ? 6.527 2.691 11.312 1.00 87.12 267 PRO A O 1
ATOM 2003 N N . TYR A 1 268 ? 4.818 4.041 11.594 1.00 86.50 268 TYR A N 1
ATOM 2004 C CA . TYR A 1 268 ? 5.610 4.928 12.466 1.00 86.50 268 TYR A CA 1
ATOM 2005 C C . TYR A 1 268 ? 5.035 5.107 13.864 1.00 86.50 268 TYR A C 1
ATOM 2007 O O . TYR A 1 268 ? 5.745 5.561 14.759 1.00 86.50 268 TYR A O 1
ATOM 2015 N N . ARG A 1 269 ? 3.751 4.801 14.046 1.00 91.06 269 ARG A N 1
ATOM 2016 C CA . ARG A 1 269 ? 2.987 5.085 15.260 1.00 91.06 269 ARG A CA 1
ATOM 2017 C C . ARG A 1 269 ? 1.884 4.059 15.460 1.00 91.06 269 ARG A C 1
ATOM 2019 O O . ARG A 1 269 ? 1.360 3.515 14.492 1.00 91.06 269 ARG A O 1
ATOM 2026 N N . ALA A 1 270 ? 1.477 3.882 16.706 1.00 93.62 270 ALA A N 1
ATOM 2027 C CA . ALA A 1 270 ? 0.244 3.199 17.062 1.00 93.62 270 ALA A CA 1
ATOM 2028 C C . ALA A 1 270 ? -0.632 4.135 17.896 1.00 93.62 270 ALA A C 1
ATOM 2030 O O . ALA A 1 270 ? -0.131 5.056 18.545 1.00 93.62 270 ALA A O 1
ATOM 2031 N N . GLY A 1 271 ? -1.935 3.886 17.887 1.00 94.69 271 GLY A N 1
ATOM 2032 C CA . GLY A 1 271 ? -2.902 4.600 18.705 1.00 94.69 271 GLY A CA 1
ATOM 2033 C C . GLY A 1 271 ? -3.988 3.652 19.181 1.00 94.69 271 GLY A C 1
ATOM 2034 O O . GLY A 1 271 ? -4.461 2.810 18.424 1.00 94.69 271 GLY A O 1
ATOM 2035 N N . PHE A 1 272 ? -4.384 3.779 20.441 1.00 96.44 272 PHE A N 1
ATOM 2036 C CA . PHE A 1 272 ? -5.487 3.010 21.002 1.00 96.44 272 PHE A CA 1
ATOM 2037 C C . PHE A 1 272 ? -6.410 3.901 21.824 1.00 96.44 272 PHE A C 1
ATOM 2039 O O . PHE A 1 272 ? -6.048 5.008 22.229 1.00 96.44 272 PHE A O 1
ATOM 2046 N N . THR A 1 273 ? -7.613 3.395 22.055 1.00 96.19 273 THR A N 1
ATOM 2047 C CA . THR A 1 273 ? -8.626 3.980 22.934 1.00 96.19 273 THR A CA 1
ATOM 2048 C C . THR A 1 273 ? -9.295 2.868 23.732 1.00 96.19 273 THR A C 1
ATOM 2050 O O . THR A 1 273 ? -9.186 1.701 23.359 1.00 96.19 273 THR A O 1
ATOM 2053 N N . SER A 1 274 ? -9.997 3.216 24.807 1.00 96.12 274 SER A N 1
ATOM 2054 C CA . SER A 1 274 ? -10.757 2.269 25.628 1.00 96.12 274 SER A CA 1
ATOM 2055 C C . SER A 1 274 ? -11.924 2.936 26.338 1.00 96.12 274 SER A C 1
ATOM 2057 O O . SER A 1 274 ? -11.944 4.167 26.427 1.00 96.12 274 SER A O 1
ATOM 2059 N N . GLY A 1 275 ? -12.864 2.135 26.851 1.00 94.12 275 GLY A N 1
ATOM 2060 C CA . GLY A 1 275 ? -14.018 2.635 27.597 1.00 94.12 275 GLY A CA 1
ATOM 2061 C C . GLY A 1 275 ? -14.950 3.497 26.749 1.00 94.12 275 GLY A C 1
ATOM 2062 O O . GLY A 1 275 ? -15.556 4.435 27.263 1.00 94.12 275 GLY A O 1
ATOM 2063 N N . GLN A 1 276 ? -15.010 3.238 25.440 1.00 96.12 276 GLN A N 1
ATOM 2064 C CA . GLN A 1 276 ? -15.942 3.927 24.554 1.00 96.12 276 GLN A CA 1
ATOM 2065 C C . GLN A 1 276 ? -17.366 3.397 24.741 1.00 96.12 276 GLN A C 1
ATOM 2067 O O . GLN A 1 276 ? -17.607 2.413 25.436 1.00 96.12 276 GLN A O 1
ATOM 2072 N N . LYS A 1 277 ? -18.331 4.078 24.122 1.00 94.94 277 LYS A N 1
ATOM 2073 C CA . LYS A 1 277 ? -19.744 3.693 24.198 1.00 94.94 277 LYS A CA 1
ATOM 2074 C C . LYS A 1 277 ? -20.024 2.339 23.535 1.00 94.94 277 LYS A C 1
ATOM 2076 O O . LYS A 1 277 ? -20.871 1.594 24.014 1.00 94.94 277 LYS A O 1
ATOM 2081 N N . ASP A 1 278 ? -19.346 2.072 22.424 1.00 94.12 278 ASP A N 1
ATOM 2082 C CA . ASP A 1 278 ? -19.478 0.872 21.606 1.00 94.12 278 ASP A CA 1
ATOM 2083 C C . ASP A 1 278 ? -18.196 0.642 20.786 1.00 94.12 278 ASP A C 1
ATOM 2085 O O . ASP A 1 278 ? -17.291 1.488 20.743 1.00 94.12 278 ASP A O 1
ATOM 2089 N N . ASP A 1 279 ? -18.116 -0.518 20.134 1.00 92.94 279 ASP A N 1
ATOM 2090 C CA . ASP A 1 279 ? -16.939 -0.927 19.366 1.00 92.94 279 ASP A CA 1
ATOM 2091 C C . ASP A 1 279 ? -16.714 -0.062 18.120 1.00 92.94 279 ASP A C 1
ATOM 2093 O O . ASP A 1 279 ? -15.567 0.184 17.757 1.00 92.94 279 ASP A O 1
ATOM 2097 N N . GLU A 1 280 ? -17.767 0.450 17.477 1.00 93.12 280 GLU A N 1
ATOM 2098 C CA . GLU A 1 280 ? -17.629 1.331 16.304 1.00 93.12 280 GLU A CA 1
ATOM 2099 C C . GLU A 1 280 ? -17.004 2.680 16.678 1.00 93.12 280 GLU A C 1
ATOM 2101 O O . GLU A 1 280 ? -16.096 3.182 16.002 1.00 93.12 280 GLU A O 1
ATOM 2106 N N . THR A 1 281 ? -17.418 3.236 17.817 1.00 95.88 281 THR A N 1
ATOM 2107 C CA . THR A 1 281 ? -16.813 4.438 18.393 1.00 95.88 281 THR A CA 1
ATOM 2108 C C . THR A 1 281 ? -15.358 4.170 18.779 1.00 95.88 281 THR A C 1
ATOM 2110 O O . THR A 1 281 ? -14.484 4.997 18.512 1.00 95.88 281 THR A O 1
ATOM 2113 N N . ALA A 1 282 ? -15.067 2.993 19.344 1.00 96.50 282 ALA A N 1
ATOM 2114 C CA . ALA A 1 282 ? -13.703 2.581 19.665 1.00 96.50 282 ALA A CA 1
ATOM 2115 C C . ALA A 1 282 ? -12.805 2.504 18.427 1.00 96.50 282 ALA A C 1
ATOM 2117 O O . ALA A 1 282 ? -11.716 3.080 18.437 1.00 96.50 282 ALA A O 1
ATOM 2118 N N . LYS A 1 283 ? -13.265 1.855 17.350 1.00 96.62 283 LYS A N 1
ATOM 2119 C CA . LYS A 1 283 ? -12.536 1.760 16.074 1.00 96.62 283 LYS A CA 1
ATOM 2120 C C . LYS A 1 283 ? -12.172 3.142 15.545 1.00 96.62 283 LYS A C 1
ATOM 2122 O O . LYS A 1 283 ? -10.999 3.413 15.292 1.00 96.62 283 LYS A O 1
ATOM 2127 N N . THR A 1 284 ? -13.167 4.021 15.441 1.00 97.06 284 THR A N 1
ATOM 2128 C CA . THR A 1 284 ? -12.993 5.380 14.914 1.00 97.06 284 THR A CA 1
ATOM 2129 C C . THR A 1 284 ? -12.001 6.173 15.767 1.00 97.06 284 THR A C 1
ATOM 2131 O O . THR A 1 284 ? -11.015 6.702 15.257 1.00 97.06 284 THR A O 1
ATOM 2134 N N . ALA A 1 285 ? -12.172 6.169 17.092 1.00 97.12 285 ALA A N 1
ATOM 2135 C CA . ALA A 1 285 ? -11.292 6.911 17.990 1.00 97.12 285 ALA A CA 1
ATOM 2136 C C . ALA A 1 285 ? -9.855 6.352 18.045 1.00 97.12 285 ALA A C 1
ATOM 2138 O O . ALA A 1 285 ? -8.910 7.125 18.228 1.00 97.12 285 ALA A O 1
ATOM 2139 N N . ALA A 1 286 ? -9.655 5.040 17.870 1.00 97.31 286 ALA A N 1
ATOM 2140 C CA . ALA A 1 286 ? -8.320 4.449 17.754 1.00 97.31 286 ALA A CA 1
ATOM 2141 C C . ALA A 1 286 ? -7.613 4.883 16.462 1.00 97.31 286 ALA A C 1
ATOM 2143 O O . ALA A 1 286 ? -6.442 5.269 16.512 1.00 97.31 286 ALA A O 1
ATOM 2144 N N . MET A 1 287 ? -8.330 4.884 15.332 1.00 97.38 287 MET A N 1
ATOM 2145 C CA . MET A 1 287 ? -7.823 5.375 14.046 1.00 97.38 287 MET A CA 1
ATOM 2146 C C . MET A 1 287 ? -7.414 6.848 14.140 1.00 97.38 287 MET A C 1
ATOM 2148 O O . MET A 1 287 ? -6.284 7.187 13.790 1.00 97.38 287 MET A O 1
ATOM 2152 N N . ASP A 1 288 ? -8.263 7.696 14.722 1.00 97.19 288 ASP A N 1
ATOM 2153 C CA . ASP A 1 288 ? -7.956 9.114 14.934 1.00 97.19 288 ASP A CA 1
ATOM 2154 C C . ASP A 1 288 ? -6.769 9.320 15.884 1.00 97.19 288 ASP A C 1
ATOM 2156 O O . ASP A 1 288 ? -5.949 10.217 15.689 1.00 97.19 288 ASP A O 1
ATOM 2160 N N . SER A 1 289 ? -6.655 8.497 16.932 1.00 96.50 289 SER A N 1
ATOM 2161 C CA . SER A 1 289 ? -5.525 8.528 17.869 1.00 96.50 289 SER A CA 1
ATOM 2162 C C . SER A 1 289 ? -4.205 8.212 17.166 1.00 96.50 289 SER A C 1
ATOM 2164 O O . SER A 1 289 ? -3.219 8.932 17.336 1.00 96.50 289 SER A O 1
ATOM 2166 N N . CYS A 1 290 ? -4.204 7.184 16.315 1.00 96.25 290 CYS A N 1
ATOM 2167 C CA . CYS A 1 290 ? -3.054 6.838 15.489 1.00 96.25 290 CYS A CA 1
ATOM 2168 C C . CYS A 1 290 ? -2.729 7.959 14.486 1.00 96.25 290 CYS A C 1
ATOM 2170 O O . CYS A 1 290 ? -1.565 8.346 14.364 1.00 96.25 290 CYS A O 1
ATOM 2172 N N . GLN A 1 291 ?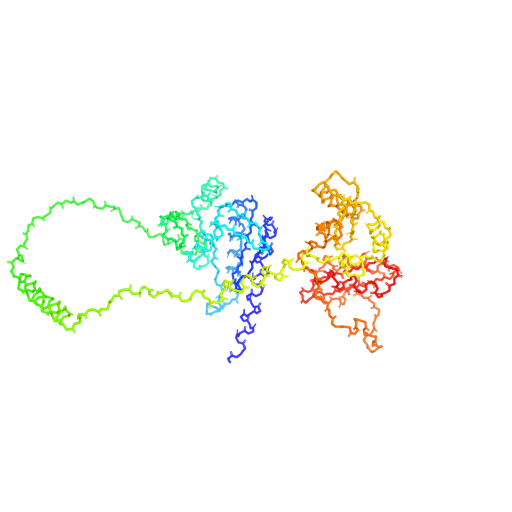 -3.742 8.534 13.827 1.00 95.94 291 GLN A N 1
ATOM 2173 C CA . GLN A 1 291 ? -3.540 9.604 12.850 1.00 95.94 291 GLN A CA 1
ATOM 2174 C C . GLN A 1 291 ? -2.944 10.854 13.505 1.00 95.94 291 GLN A C 1
ATOM 2176 O O . GLN A 1 291 ? -1.922 11.353 13.041 1.00 95.94 291 GLN A O 1
ATOM 2181 N N . ARG A 1 292 ? -3.468 11.286 14.661 1.00 95.50 292 ARG A N 1
ATOM 2182 C CA . ARG A 1 292 ? -2.874 12.388 15.441 1.00 95.50 292 ARG A CA 1
ATOM 2183 C C . ARG A 1 292 ? -1.413 12.116 15.785 1.00 95.50 292 ARG A C 1
ATOM 2185 O O . ARG A 1 292 ? -0.578 13.018 15.731 1.00 95.50 292 ARG A O 1
ATOM 2192 N N . ALA A 1 293 ? -1.079 10.873 16.134 1.00 92.38 293 ALA A N 1
ATOM 2193 C CA . ALA A 1 293 ? 0.299 10.502 16.410 1.00 92.38 293 ALA A CA 1
ATOM 2194 C C . ALA A 1 293 ? 1.189 10.620 15.157 1.00 92.38 293 ALA A C 1
ATOM 2196 O O . ALA A 1 293 ? 2.343 11.030 15.295 1.00 92.38 293 ALA A O 1
ATOM 2197 N N . LEU A 1 294 ? 0.691 10.303 13.958 1.00 91.38 294 LEU A N 1
ATOM 2198 C CA . LEU A 1 294 ? 1.411 10.504 12.693 1.00 91.38 294 LEU A CA 1
ATOM 2199 C C . LEU A 1 294 ? 1.565 11.981 12.324 1.00 91.38 294 LEU A C 1
ATOM 2201 O O . LEU A 1 294 ? 2.643 12.392 11.886 1.00 91.38 294 LEU A O 1
ATOM 2205 N N . ASP A 1 295 ? 0.539 12.789 12.570 1.00 92.00 295 ASP A N 1
ATOM 2206 C CA . ASP A 1 295 ? 0.558 14.220 12.270 1.00 92.00 295 ASP A CA 1
ATOM 2207 C C . ASP A 1 295 ? 1.656 14.940 13.074 1.00 92.00 295 ASP A C 1
ATOM 2209 O O . ASP A 1 295 ? 2.348 15.809 12.545 1.00 92.00 295 ASP A O 1
ATOM 2213 N N . THR A 1 296 ? 1.923 14.510 14.319 1.00 91.44 296 THR A N 1
ATOM 2214 C CA . THR A 1 296 ? 3.012 15.074 15.153 1.00 91.44 296 THR A CA 1
ATOM 2215 C C . THR A 1 296 ? 4.414 14.894 14.564 1.00 91.44 296 THR A C 1
ATOM 2217 O O . THR A 1 296 ? 5.337 15.606 14.953 1.00 91.44 296 THR A O 1
ATOM 2220 N N . ILE A 1 297 ? 4.593 13.947 13.638 1.00 84.25 297 ILE A N 1
ATOM 2221 C CA . ILE A 1 297 ? 5.858 13.716 12.923 1.00 84.25 297 ILE A CA 1
ATOM 2222 C C . ILE A 1 297 ? 5.759 14.083 11.440 1.00 84.25 297 ILE A C 1
ATOM 2224 O O . ILE A 1 297 ? 6.654 13.730 10.672 1.00 84.25 297 ILE A O 1
ATOM 2228 N N . ASN A 1 298 ? 4.685 14.776 11.041 1.00 84.19 298 ASN A N 1
ATOM 2229 C CA . ASN A 1 298 ? 4.401 15.165 9.661 1.00 84.19 298 ASN A CA 1
ATOM 2230 C C . ASN A 1 298 ? 4.506 13.977 8.682 1.00 84.19 298 ASN A C 1
ATOM 2232 O O . ASN A 1 298 ? 5.066 14.090 7.588 1.00 84.19 298 ASN A O 1
ATOM 2236 N N . SER A 1 299 ? 4.036 12.800 9.110 1.00 81.81 299 SER A N 1
ATOM 2237 C CA . SER A 1 299 ? 4.076 11.589 8.294 1.00 81.81 299 SER A CA 1
ATOM 2238 C C . SER A 1 299 ? 2.780 11.423 7.515 1.00 81.81 299 SER A C 1
ATOM 2240 O O . SER A 1 299 ? 1.693 11.540 8.068 1.00 81.81 299 SER A O 1
ATOM 2242 N N . LYS A 1 300 ? 2.905 11.080 6.230 1.00 83.75 300 LYS A N 1
ATOM 2243 C CA . LYS A 1 300 ? 1.778 10.746 5.344 1.00 83.75 300 LYS A CA 1
ATOM 2244 C C . LYS A 1 300 ? 1.414 9.256 5.371 1.00 83.75 300 LYS A C 1
ATOM 2246 O O . LYS A 1 300 ? 0.698 8.787 4.488 1.00 83.75 300 LYS A O 1
ATOM 2251 N N . ALA A 1 301 ? 1.960 8.491 6.318 1.00 86.31 301 ALA A N 1
ATOM 2252 C CA . ALA A 1 301 ? 1.588 7.091 6.482 1.00 86.31 301 ALA A CA 1
ATOM 2253 C C . ALA A 1 301 ? 0.091 6.959 6.798 1.00 86.31 301 ALA A C 1
ATOM 2255 O O . ALA A 1 301 ? -0.539 7.896 7.283 1.00 86.31 301 ALA A O 1
ATOM 2256 N N . ARG A 1 302 ? -0.475 5.785 6.520 1.00 89.00 302 ARG A N 1
ATOM 2257 C CA . ARG A 1 302 ? -1.865 5.475 6.856 1.00 89.00 302 ARG A CA 1
ATOM 2258 C C . ARG A 1 302 ? -1.915 4.631 8.119 1.00 89.00 302 ARG A C 1
ATOM 2260 O O . ARG A 1 302 ? -1.090 3.733 8.301 1.00 89.00 302 ARG A O 1
ATOM 2267 N N . CYS A 1 303 ? -2.879 4.940 8.972 1.00 93.44 303 CYS A N 1
ATOM 2268 C CA . CYS A 1 303 ? -3.251 4.092 10.091 1.00 93.44 303 CYS A CA 1
ATOM 2269 C C . CYS A 1 303 ? -4.236 3.027 9.629 1.00 93.44 303 CYS A C 1
ATOM 2271 O O . CYS A 1 303 ? -5.078 3.284 8.772 1.00 93.44 303 CYS A O 1
ATOM 2273 N N . GLU A 1 304 ? -4.132 1.847 10.221 1.00 93.44 304 GLU A N 1
ATOM 2274 C CA . GLU A 1 304 ? -5.037 0.732 9.986 1.00 93.44 304 GLU A CA 1
ATOM 2275 C C . GLU A 1 304 ? -5.433 0.084 11.297 1.00 93.44 304 GLU A C 1
ATOM 2277 O O . GLU A 1 304 ? -4.654 0.023 12.252 1.00 93.44 304 GLU A O 1
ATOM 2282 N N . LEU A 1 305 ? -6.658 -0.426 11.327 1.00 95.25 305 LEU A N 1
ATOM 2283 C CA . LEU A 1 305 ? -7.200 -1.093 12.491 1.00 95.25 305 LEU A CA 1
ATOM 2284 C C . LEU A 1 305 ? -6.509 -2.448 12.680 1.00 95.25 305 LEU A C 1
ATOM 2286 O O . LEU A 1 305 ? -6.534 -3.299 11.792 1.00 95.25 305 LEU A O 1
ATOM 2290 N N . TYR A 1 306 ? -5.904 -2.646 13.849 1.00 94.50 306 TYR A N 1
ATOM 2291 C CA . TYR A 1 306 ? -5.243 -3.895 14.207 1.00 94.50 306 TYR A CA 1
ATOM 2292 C C . TYR A 1 306 ? -6.133 -4.795 15.057 1.00 94.50 306 TYR A C 1
ATOM 2294 O O . TYR A 1 306 ? -6.216 -5.993 14.799 1.00 94.50 306 TYR A O 1
ATOM 2302 N N . ALA A 1 307 ? -6.798 -4.233 16.069 1.00 95.19 307 ALA A N 1
ATOM 2303 C CA . ALA A 1 307 ? -7.622 -4.998 16.998 1.00 95.19 307 ALA A CA 1
ATOM 2304 C C . ALA A 1 307 ? -8.847 -4.224 17.494 1.00 95.19 307 ALA A C 1
ATOM 2306 O O . ALA A 1 307 ? -8.823 -2.996 17.609 1.00 95.19 307 ALA A O 1
ATOM 2307 N N . VAL A 1 308 ? -9.894 -4.979 17.827 1.00 95.06 308 VAL A N 1
ATOM 2308 C CA . VAL A 1 308 ? -11.137 -4.516 18.459 1.00 95.06 308 VAL A CA 1
ATOM 2309 C C . VAL A 1 308 ? -11.382 -5.408 19.671 1.00 95.06 308 VAL A C 1
ATOM 2311 O O . VAL A 1 308 ? -11.324 -6.633 19.570 1.00 95.06 308 VAL A O 1
ATOM 2314 N N . GLY A 1 309 ? -11.574 -4.809 20.843 1.00 93.56 309 GLY A N 1
ATOM 2315 C CA . GLY A 1 309 ? -11.539 -5.531 22.112 1.00 93.56 309 GLY A CA 1
ATOM 2316 C C . GLY A 1 309 ? -10.168 -6.171 22.341 1.00 93.56 309 GLY A C 1
ATOM 2317 O O . GLY A 1 309 ? -9.158 -5.475 22.386 1.00 93.56 309 GLY A O 1
ATOM 2318 N N . ASN A 1 310 ? -10.136 -7.497 22.472 1.00 91.62 310 ASN A N 1
ATOM 2319 C CA . ASN A 1 310 ? -8.903 -8.290 22.544 1.00 91.62 310 ASN A CA 1
ATOM 2320 C C . ASN A 1 310 ? -8.695 -9.158 21.293 1.00 91.62 310 ASN A C 1
ATOM 2322 O O . ASN A 1 310 ? -7.870 -10.068 21.323 1.00 91.62 310 ASN A O 1
ATOM 2326 N N . THR A 1 311 ? -9.423 -8.888 20.211 1.00 91.00 311 THR A N 1
ATOM 2327 C CA . THR A 1 311 ? -9.425 -9.704 18.996 1.00 91.00 311 THR A CA 1
ATOM 2328 C C . THR A 1 311 ? -8.732 -8.968 17.854 1.00 91.00 311 THR A C 1
ATOM 2330 O O . THR A 1 311 ? -9.022 -7.800 17.584 1.00 91.00 311 THR A O 1
ATOM 2333 N N . VAL A 1 312 ? -7.806 -9.648 17.180 1.00 92.06 312 VAL A N 1
ATOM 2334 C CA . VAL A 1 312 ? -7.085 -9.120 16.018 1.00 92.06 312 VAL A CA 1
ATOM 2335 C C . VAL A 1 312 ? -8.013 -9.098 14.804 1.00 92.06 312 VAL A C 1
ATOM 2337 O O . VAL A 1 312 ? -8.579 -10.114 14.426 1.00 92.06 312 VAL A O 1
ATOM 2340 N N . VAL A 1 313 ? -8.133 -7.938 14.159 1.00 90.81 313 VAL A N 1
ATOM 2341 C CA . VAL A 1 313 ? -8.898 -7.733 12.913 1.00 90.81 313 VAL A CA 1
ATOM 2342 C C . VAL A 1 313 ? -7.999 -7.314 11.742 1.00 90.81 313 VAL A C 1
ATOM 2344 O O . VAL A 1 313 ? -8.481 -6.945 10.672 1.00 90.81 313 VAL A O 1
ATOM 2347 N N . TYR A 1 314 ? -6.680 -7.356 11.938 1.00 88.69 314 TYR A N 1
ATOM 2348 C CA . TYR A 1 314 ? -5.693 -6.899 10.969 1.00 88.69 314 TYR A CA 1
ATOM 2349 C C . TYR A 1 314 ? -5.616 -7.813 9.738 1.00 88.69 314 TYR A C 1
ATOM 2351 O O . TYR A 1 314 ? -5.160 -8.954 9.819 1.00 88.69 314 TYR A O 1
ATOM 2359 N N . ALA A 1 315 ? -6.014 -7.297 8.574 1.00 76.94 315 ALA A N 1
ATOM 2360 C CA . ALA A 1 315 ? -6.131 -8.095 7.352 1.00 76.94 315 ALA A CA 1
ATOM 2361 C C . ALA A 1 315 ? -4.784 -8.421 6.680 1.00 76.94 315 ALA A C 1
ATOM 2363 O O . ALA A 1 315 ? -4.648 -9.476 6.062 1.00 76.94 315 ALA A O 1
ATOM 2364 N N . ARG A 1 316 ? -3.772 -7.546 6.804 1.00 78.00 316 ARG A N 1
ATOM 2365 C CA . ARG A 1 316 ? -2.493 -7.696 6.079 1.00 78.00 316 ARG A CA 1
ATOM 2366 C C . ARG A 1 316 ? -1.589 -8.806 6.623 1.00 78.00 316 ARG A C 1
ATOM 2368 O O . ARG A 1 316 ? -0.666 -9.232 5.935 1.00 78.00 316 ARG A O 1
ATOM 2375 N N . GLY A 1 317 ? -1.865 -9.317 7.824 1.00 80.50 317 GLY A N 1
ATOM 2376 C CA . GLY A 1 317 ? -0.997 -10.294 8.478 1.00 80.50 317 GLY A CA 1
ATOM 2377 C C . GLY A 1 317 ? 0.389 -9.718 8.790 1.00 80.50 317 GLY A C 1
ATOM 2378 O O . GLY A 1 317 ? 0.585 -8.506 8.824 1.00 80.50 317 GLY A O 1
ATOM 2379 N N . ARG A 1 318 ? 1.369 -10.581 9.067 1.00 82.12 318 ARG A N 1
ATOM 2380 C CA . ARG A 1 318 ? 2.737 -10.126 9.360 1.00 82.12 318 ARG A CA 1
ATOM 2381 C C . ARG A 1 318 ? 3.477 -9.798 8.057 1.00 82.12 318 ARG A C 1
ATOM 2383 O O . ARG A 1 318 ? 3.396 -10.611 7.133 1.00 82.12 318 ARG A O 1
ATOM 2390 N N . PRO A 1 319 ? 4.219 -8.676 7.989 1.00 85.25 319 PRO A N 1
ATOM 2391 C CA . PRO A 1 319 ? 5.080 -8.389 6.849 1.00 85.25 319 PRO A CA 1
ATOM 2392 C C . PRO A 1 319 ? 6.065 -9.544 6.593 1.00 85.25 319 PRO A C 1
ATOM 2394 O O . PRO A 1 319 ? 6.553 -10.148 7.554 1.00 85.25 319 PRO A O 1
ATOM 2397 N N . PRO A 1 320 ? 6.367 -9.876 5.326 1.00 85.12 320 PRO A N 1
ATOM 2398 C CA . PRO A 1 320 ? 7.403 -10.841 4.990 1.00 85.12 320 PRO A CA 1
ATOM 2399 C C . PRO A 1 320 ? 8.763 -10.345 5.491 1.00 85.12 320 PRO A C 1
ATOM 2401 O O . PRO A 1 320 ? 9.223 -9.271 5.110 1.00 85.12 320 PRO A O 1
ATOM 2404 N N . MET A 1 321 ? 9.408 -11.152 6.331 1.00 87.69 321 MET A N 1
ATOM 2405 C CA . MET A 1 321 ? 10.734 -10.873 6.883 1.00 87.69 321 MET A CA 1
ATOM 2406 C C . MET A 1 321 ? 11.765 -11.826 6.269 1.00 87.69 321 MET A C 1
ATOM 2408 O O . MET A 1 321 ? 11.439 -12.993 6.025 1.00 87.69 321 MET A O 1
ATOM 2412 N N . PRO A 1 322 ? 13.008 -11.373 6.025 1.00 86.25 322 PRO A N 1
ATOM 2413 C CA . PRO A 1 322 ? 14.089 -12.281 5.662 1.00 86.25 322 PRO A CA 1
ATOM 2414 C C . PRO A 1 322 ? 14.362 -13.278 6.803 1.00 86.25 322 PRO A C 1
ATOM 2416 O O . PRO A 1 322 ? 14.038 -12.994 7.961 1.00 86.25 322 PRO A O 1
ATOM 2419 N N . PRO A 1 323 ? 14.951 -14.450 6.511 1.00 86.94 323 PRO A N 1
ATOM 2420 C CA . PRO A 1 323 ? 15.339 -15.391 7.553 1.00 86.94 323 PRO A CA 1
ATOM 2421 C C . PRO A 1 323 ? 16.409 -14.780 8.467 1.00 86.94 323 PRO A C 1
ATOM 2423 O O . PRO A 1 323 ? 17.272 -14.025 8.017 1.00 86.94 323 PRO A O 1
ATOM 2426 N N . GLU A 1 324 ? 16.348 -15.111 9.754 1.00 85.12 324 GLU A N 1
ATOM 2427 C CA . GLU A 1 324 ? 17.378 -14.734 10.721 1.00 85.12 324 GLU A CA 1
ATOM 2428 C C . GLU A 1 324 ? 18.684 -15.529 10.496 1.00 85.12 324 GLU A C 1
ATOM 2430 O O . GLU A 1 324 ? 18.631 -16.671 10.025 1.00 85.12 324 GLU A O 1
ATOM 2435 N N . PRO A 1 325 ? 19.856 -14.967 10.857 1.00 89.31 325 PRO A N 1
ATOM 2436 C CA . PRO A 1 325 ? 20.054 -13.651 11.473 1.00 89.31 325 PRO A CA 1
ATOM 2437 C C . PRO A 1 325 ? 20.007 -12.501 10.454 1.00 89.31 325 PRO A C 1
ATOM 2439 O O . PRO A 1 325 ? 20.633 -12.558 9.399 1.00 89.31 325 PRO A O 1
ATOM 2442 N N . TRP A 1 326 ? 19.308 -11.413 10.795 1.00 87.44 326 TRP A N 1
ATOM 2443 C CA . TRP A 1 326 ? 19.196 -10.229 9.927 1.00 87.44 326 TRP A CA 1
ATOM 2444 C C . TRP A 1 326 ? 20.466 -9.384 9.868 1.00 87.44 326 TRP A C 1
ATOM 2446 O O . TRP A 1 326 ? 20.686 -8.650 8.906 1.00 87.44 326 TRP A O 1
ATOM 2456 N N . MET A 1 327 ? 21.300 -9.474 10.902 1.00 85.50 327 MET A N 1
ATOM 2457 C CA . MET A 1 327 ? 22.587 -8.798 10.962 1.00 85.50 327 MET A CA 1
ATOM 2458 C C . MET A 1 327 ? 23.708 -9.808 10.784 1.00 85.50 327 MET A C 1
ATOM 2460 O O . MET A 1 327 ? 23.994 -10.607 11.673 1.00 85.50 327 MET A O 1
ATOM 2464 N N . ILE A 1 328 ? 24.377 -9.722 9.640 1.00 85.06 328 ILE A N 1
ATOM 2465 C CA . ILE A 1 328 ? 25.607 -10.457 9.366 1.00 85.06 328 ILE A CA 1
ATOM 2466 C C . ILE A 1 328 ? 26.751 -9.450 9.469 1.00 85.06 328 ILE A C 1
ATOM 2468 O O . ILE A 1 328 ? 26.814 -8.496 8.694 1.00 85.06 328 ILE A O 1
ATOM 2472 N N . ARG A 1 329 ? 27.626 -9.635 10.463 1.00 85.75 329 ARG A N 1
ATOM 2473 C CA . ARG A 1 329 ? 28.811 -8.795 10.677 1.00 85.75 329 ARG A CA 1
ATOM 2474 C C . ARG A 1 329 ? 29.994 -9.451 9.974 1.00 85.75 329 ARG A C 1
ATOM 2476 O O . ARG A 1 329 ? 30.492 -10.472 10.441 1.00 85.75 329 ARG A O 1
ATOM 2483 N N . ASP A 1 330 ? 30.419 -8.884 8.853 1.00 88.50 330 ASP A N 1
ATOM 2484 C CA . ASP A 1 330 ? 31.599 -9.337 8.117 1.00 88.50 330 ASP A CA 1
ATOM 2485 C C . ASP A 1 330 ? 32.589 -8.165 7.972 1.00 88.50 330 ASP A C 1
ATOM 2487 O O . ASP A 1 330 ? 32.352 -7.241 7.184 1.00 88.50 330 ASP A O 1
ATOM 2491 N N . PRO A 1 331 ? 33.710 -8.185 8.720 1.00 89.44 331 PRO A N 1
ATOM 2492 C CA . PRO A 1 331 ? 34.722 -7.133 8.673 1.00 89.44 331 PRO A CA 1
ATOM 2493 C C . PRO A 1 331 ? 35.307 -6.875 7.278 1.00 89.44 331 PRO A C 1
ATOM 2495 O O . PRO A 1 331 ? 35.853 -5.799 7.050 1.00 89.44 331 PRO A O 1
ATOM 2498 N N . ALA A 1 332 ? 35.217 -7.832 6.345 1.00 90.31 332 ALA A N 1
ATOM 2499 C CA . ALA A 1 332 ? 35.719 -7.662 4.984 1.00 90.31 332 ALA A CA 1
ATOM 2500 C C . ALA A 1 332 ? 34.836 -6.737 4.127 1.00 90.31 332 ALA A C 1
ATOM 2502 O O . ALA A 1 332 ? 35.321 -6.139 3.163 1.00 90.31 332 ALA A O 1
ATOM 2503 N N . ILE A 1 333 ? 33.548 -6.609 4.463 1.00 86.12 333 ILE A N 1
ATOM 2504 C CA . ILE A 1 333 ? 32.580 -5.793 3.715 1.00 86.12 333 ILE A CA 1
ATOM 2505 C C . ILE A 1 333 ? 32.069 -4.586 4.502 1.00 86.12 333 ILE A C 1
ATOM 2507 O O . ILE A 1 333 ? 31.546 -3.662 3.881 1.00 86.12 333 ILE A O 1
ATOM 2511 N N . GLU A 1 334 ? 32.217 -4.563 5.829 1.00 88.19 334 GLU A N 1
ATOM 2512 C CA . GLU A 1 334 ? 31.796 -3.438 6.663 1.00 88.19 334 GLU A CA 1
ATOM 2513 C C . GLU A 1 334 ? 32.586 -2.161 6.348 1.00 88.19 334 GLU A C 1
ATOM 2515 O O . GLU A 1 334 ? 33.816 -2.133 6.341 1.00 88.19 334 GLU A O 1
ATOM 2520 N N . ARG A 1 335 ? 31.858 -1.070 6.091 1.00 89.25 335 ARG A N 1
ATOM 2521 C CA . ARG A 1 335 ? 32.419 0.243 5.740 1.00 89.25 335 ARG A CA 1
ATOM 2522 C C . ARG A 1 335 ? 31.661 1.344 6.468 1.00 89.25 335 ARG A C 1
ATOM 2524 O O . ARG A 1 335 ? 30.483 1.155 6.783 1.00 89.25 335 ARG A O 1
ATOM 2531 N N . PRO A 1 336 ? 32.275 2.522 6.665 1.00 89.44 336 PRO A N 1
ATOM 2532 C CA . PRO A 1 336 ? 31.530 3.714 7.035 1.00 89.44 336 PRO A CA 1
ATOM 2533 C C . PRO A 1 336 ? 30.388 3.964 6.045 1.00 89.44 336 PRO A C 1
ATOM 2535 O O . PRO A 1 336 ? 30.578 3.905 4.831 1.00 89.44 336 PRO A O 1
ATOM 2538 N N . PHE A 1 337 ? 29.198 4.230 6.575 1.00 90.25 337 PHE A N 1
ATOM 2539 C CA . PHE A 1 337 ? 28.021 4.494 5.758 1.00 90.25 337 PHE A CA 1
ATOM 2540 C C . PHE A 1 337 ? 28.190 5.779 4.933 1.00 90.25 337 PHE A C 1
ATOM 2542 O O . PHE A 1 337 ? 28.604 6.811 5.460 1.00 90.25 337 PHE A O 1
ATOM 2549 N N . SER A 1 338 ? 27.790 5.726 3.663 1.00 90.50 338 SER A N 1
ATOM 2550 C CA . SER A 1 338 ? 27.766 6.854 2.730 1.00 90.50 338 SER A CA 1
ATOM 2551 C C . SER A 1 338 ? 26.517 6.742 1.859 1.00 90.50 338 SER A C 1
ATOM 2553 O O . SER A 1 338 ? 26.328 5.742 1.166 1.00 90.50 338 SER A O 1
ATOM 2555 N N . ALA A 1 339 ? 25.655 7.766 1.858 1.00 89.50 339 ALA A N 1
ATOM 2556 C CA . ALA A 1 339 ? 24.432 7.740 1.049 1.00 89.50 339 ALA A CA 1
ATOM 2557 C C . ALA A 1 339 ? 24.721 7.718 -0.465 1.00 89.50 339 ALA A C 1
ATOM 2559 O O . ALA A 1 339 ? 23.868 7.314 -1.257 1.00 89.50 339 ALA A O 1
ATOM 2560 N N . LYS A 1 340 ? 25.926 8.134 -0.879 1.00 87.56 340 LYS A N 1
ATOM 2561 C CA . LYS A 1 340 ? 26.372 8.103 -2.282 1.00 87.56 340 LYS A CA 1
ATOM 2562 C C . LYS A 1 340 ? 26.575 6.682 -2.799 1.00 87.56 340 LYS A C 1
ATOM 2564 O O . LYS A 1 340 ? 26.370 6.451 -3.986 1.00 87.56 340 LYS A O 1
ATOM 2569 N N . ASP A 1 341 ? 26.919 5.756 -1.909 1.00 89.06 341 ASP A N 1
ATOM 2570 C CA . ASP A 1 341 ? 27.231 4.369 -2.260 1.00 89.06 341 ASP A CA 1
ATOM 2571 C C . ASP A 1 341 ? 25.981 3.475 -2.278 1.00 89.06 341 ASP A C 1
ATOM 2573 O O . ASP A 1 341 ? 26.070 2.288 -2.589 1.00 89.06 341 ASP A O 1
ATOM 2577 N N . LEU A 1 342 ? 24.805 4.029 -1.954 1.00 87.50 342 LEU A N 1
ATOM 2578 C CA . LEU A 1 342 ? 23.554 3.282 -1.977 1.00 87.50 342 LEU A CA 1
ATOM 2579 C C . LEU A 1 342 ? 23.103 3.013 -3.421 1.00 87.50 342 LEU A C 1
ATOM 2581 O O . LEU A 1 342 ? 22.860 3.962 -4.180 1.00 87.50 342 LEU A O 1
ATOM 2585 N N . PRO A 1 343 ? 22.950 1.735 -3.805 1.00 83.38 343 PRO A N 1
ATOM 2586 C CA . PRO A 1 343 ? 22.490 1.373 -5.133 1.00 83.38 343 PRO A CA 1
ATOM 2587 C C . PRO A 1 343 ? 20.972 1.565 -5.249 1.00 83.38 343 PRO A C 1
ATOM 2589 O O . PRO A 1 343 ? 20.246 1.497 -4.259 1.00 83.38 343 PRO A O 1
ATOM 2592 N N . LEU A 1 344 ? 20.486 1.745 -6.481 1.00 82.38 344 LEU A N 1
ATOM 2593 C CA . LEU A 1 344 ? 19.058 1.692 -6.837 1.00 82.38 344 LEU A CA 1
ATOM 2594 C C . LEU A 1 344 ? 18.151 2.773 -6.206 1.00 82.38 344 LEU A C 1
ATOM 2596 O O . LEU A 1 344 ? 16.937 2.689 -6.358 1.00 82.38 344 LEU A O 1
ATOM 2600 N N . ILE A 1 345 ? 18.704 3.802 -5.556 1.00 86.50 345 ILE A N 1
ATOM 2601 C CA . ILE A 1 345 ? 17.928 4.931 -5.014 1.00 86.50 345 ILE A CA 1
ATOM 2602 C C . ILE A 1 345 ? 17.971 6.155 -5.943 1.00 86.50 345 ILE A C 1
ATOM 2604 O O . ILE A 1 345 ? 18.980 6.407 -6.603 1.00 86.50 345 ILE A O 1
ATOM 2608 N N . ASN A 1 346 ? 16.893 6.942 -5.963 1.00 84.81 346 ASN A N 1
ATOM 2609 C CA . ASN A 1 346 ? 16.855 8.239 -6.648 1.00 84.81 346 ASN A CA 1
ATOM 2610 C C . ASN A 1 346 ? 17.486 9.364 -5.795 1.00 84.81 346 ASN A C 1
ATOM 2612 O O . ASN A 1 346 ? 17.764 9.183 -4.605 1.00 84.81 346 ASN A O 1
ATOM 2616 N N . ASP A 1 347 ? 17.716 10.534 -6.399 1.00 86.81 347 ASP A N 1
ATOM 2617 C CA . ASP A 1 347 ? 18.403 11.657 -5.741 1.00 86.81 347 ASP A CA 1
ATOM 2618 C C . ASP A 1 347 ? 17.612 12.256 -4.564 1.00 86.81 347 ASP A C 1
ATOM 2620 O O . ASP A 1 347 ? 18.207 12.658 -3.557 1.00 86.81 347 ASP A O 1
ATOM 2624 N N . ASP A 1 348 ? 16.278 12.245 -4.633 1.00 84.00 348 ASP A N 1
ATOM 2625 C CA . ASP A 1 348 ? 15.410 12.700 -3.540 1.00 84.00 348 ASP A CA 1
ATOM 2626 C C . ASP A 1 348 ? 15.549 11.792 -2.313 1.00 84.00 348 ASP A C 1
ATOM 2628 O O . ASP A 1 348 ? 15.736 12.253 -1.182 1.00 84.00 348 ASP A O 1
ATOM 2632 N N . ALA A 1 349 ? 15.517 10.477 -2.534 1.00 85.88 349 ALA A N 1
ATOM 2633 C CA . ALA A 1 349 ? 15.717 9.485 -1.494 1.00 85.88 349 ALA A CA 1
ATOM 2634 C C . ALA A 1 349 ? 17.131 9.575 -0.911 1.00 85.88 349 ALA A C 1
ATOM 2636 O O . ALA A 1 349 ? 17.286 9.547 0.311 1.00 85.88 349 ALA A O 1
ATOM 2637 N N . ARG A 1 350 ? 18.152 9.770 -1.756 1.00 90.81 350 ARG A N 1
ATOM 2638 C CA . ARG A 1 350 ? 19.537 9.983 -1.314 1.00 90.81 350 ARG A CA 1
ATOM 2639 C C . ARG A 1 350 ? 19.651 11.203 -0.406 1.00 90.81 350 ARG A C 1
ATOM 2641 O O . ARG A 1 350 ? 20.219 11.102 0.678 1.00 90.81 350 ARG A O 1
ATOM 2648 N N . THR A 1 351 ? 19.057 12.324 -0.806 1.00 89.06 351 THR A N 1
ATOM 2649 C CA . THR A 1 351 ? 19.021 13.560 -0.011 1.00 89.06 351 THR A CA 1
ATOM 2650 C C . THR A 1 351 ? 18.315 13.345 1.328 1.00 89.06 351 THR A C 1
ATOM 2652 O O . THR A 1 351 ? 18.802 13.770 2.375 1.00 89.06 351 THR A O 1
ATOM 2655 N N . SER A 1 352 ? 17.182 12.639 1.320 1.00 86.38 352 SER A N 1
ATOM 2656 C CA . SER A 1 352 ? 16.426 12.307 2.533 1.00 86.38 352 SER A CA 1
ATOM 2657 C C . SER A 1 352 ? 17.245 11.454 3.509 1.00 86.38 352 SER A C 1
ATOM 2659 O O . SER A 1 352 ? 17.270 11.730 4.710 1.00 86.38 352 SER A O 1
ATOM 2661 N N . ILE A 1 353 ? 17.964 10.454 2.997 1.00 92.00 353 ILE A N 1
ATOM 2662 C CA . ILE A 1 353 ? 18.843 9.581 3.780 1.00 92.00 353 ILE A CA 1
ATOM 2663 C C . ILE A 1 353 ? 20.024 10.369 4.351 1.00 92.00 353 ILE A C 1
ATOM 2665 O O . ILE A 1 353 ? 20.307 10.254 5.542 1.00 92.00 353 ILE A O 1
ATOM 2669 N N . GLU A 1 354 ? 20.681 11.204 3.550 1.00 92.25 354 GLU A N 1
ATOM 2670 C CA . GLU A 1 354 ? 21.800 12.030 4.013 1.00 92.25 354 GLU A CA 1
ATOM 2671 C C . GLU A 1 354 ? 21.363 12.972 5.147 1.00 92.25 354 GLU A C 1
ATOM 2673 O O . GLU A 1 354 ? 22.013 13.057 6.187 1.00 92.25 354 GLU A O 1
ATOM 2678 N N . ASN A 1 355 ? 20.203 13.615 4.997 1.00 89.38 355 ASN A N 1
ATOM 2679 C CA . ASN A 1 355 ? 19.713 14.595 5.964 1.00 89.38 355 ASN A CA 1
ATOM 2680 C C . ASN A 1 355 ? 19.130 13.964 7.235 1.00 89.38 355 ASN A C 1
ATOM 2682 O O . ASN A 1 355 ? 19.233 14.549 8.313 1.00 89.38 355 ASN A O 1
ATOM 2686 N N . ARG A 1 356 ? 18.488 12.792 7.134 1.00 88.56 356 ARG A N 1
ATOM 2687 C CA . ARG A 1 356 ? 17.750 12.183 8.256 1.00 88.56 356 ARG A CA 1
ATOM 2688 C C . ARG A 1 356 ? 18.464 10.982 8.855 1.00 88.56 356 ARG A C 1
ATOM 2690 O O . ARG A 1 356 ? 18.563 10.878 10.075 1.00 88.56 356 ARG A O 1
ATOM 2697 N N . TYR A 1 357 ? 18.941 10.069 8.014 1.00 91.94 357 TYR A N 1
ATOM 2698 C CA . TYR A 1 357 ? 19.565 8.827 8.457 1.00 91.94 357 TYR A CA 1
ATOM 2699 C C . TYR A 1 357 ? 21.035 9.031 8.824 1.00 91.94 357 TYR A C 1
ATOM 2701 O O . TYR A 1 357 ? 21.442 8.677 9.933 1.00 91.94 357 TYR A O 1
ATOM 2709 N N . ALA A 1 358 ? 21.840 9.644 7.951 1.00 90.38 358 ALA A N 1
ATOM 2710 C CA . ALA A 1 358 ? 23.271 9.814 8.210 1.00 90.38 358 ALA A CA 1
ATOM 2711 C C . ALA A 1 358 ? 23.523 10.666 9.469 1.00 90.38 358 ALA A C 1
ATOM 2713 O O . ALA A 1 358 ? 24.346 10.290 10.303 1.00 90.38 358 ALA A O 1
ATOM 2714 N N . GLN A 1 359 ? 22.718 11.714 9.680 1.00 88.56 359 GLN A 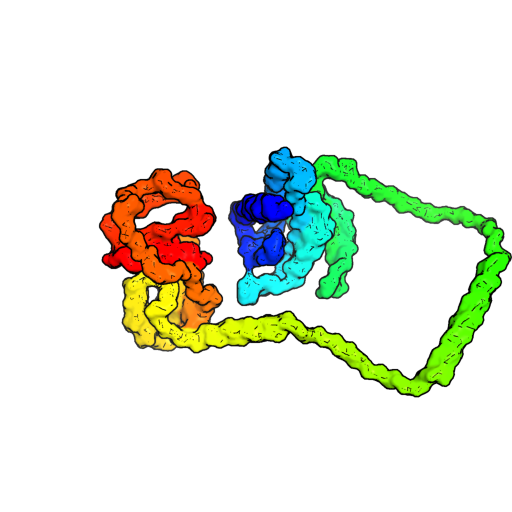N 1
ATOM 2715 C CA . GLN A 1 359 ? 22.825 12.621 10.834 1.00 88.56 359 GLN A CA 1
ATOM 2716 C C . GLN A 1 359 ? 22.328 12.038 12.169 1.00 88.56 359 GLN A C 1
ATOM 2718 O O . GLN A 1 359 ? 22.630 12.581 13.234 1.00 88.56 359 GLN A O 1
ATOM 2723 N N . ALA A 1 360 ? 21.556 10.946 12.155 1.00 88.25 360 ALA A N 1
ATOM 2724 C CA . ALA A 1 360 ? 21.016 10.376 13.385 1.00 88.25 360 ALA A CA 1
ATOM 2725 C C . ALA A 1 360 ? 22.123 9.778 14.273 1.00 88.25 360 ALA A C 1
ATOM 2727 O O . ALA A 1 360 ? 22.955 9.002 13.805 1.00 88.25 360 ALA A O 1
ATOM 2728 N N . ARG A 1 361 ? 22.119 10.133 15.564 1.00 86.81 361 ARG A N 1
ATOM 2729 C CA . ARG A 1 361 ? 23.151 9.720 16.540 1.00 86.81 361 ARG A CA 1
ATOM 2730 C C . ARG A 1 361 ? 22.817 8.446 17.313 1.00 86.81 361 ARG A C 1
ATOM 2732 O O . ARG A 1 361 ? 23.716 7.790 17.818 1.00 86.81 361 ARG A O 1
ATOM 2739 N N . LEU A 1 362 ? 21.531 8.146 17.443 1.00 88.50 362 LEU A N 1
ATOM 2740 C CA . LEU A 1 362 ? 21.032 6.951 18.119 1.00 88.50 362 LEU A CA 1
ATOM 2741 C C . LEU A 1 362 ? 20.978 5.764 17.152 1.00 88.50 362 LEU A C 1
ATOM 2743 O O . LEU A 1 362 ? 21.160 5.940 15.943 1.00 88.50 362 LEU A O 1
ATOM 2747 N N . SER A 1 363 ? 20.680 4.581 17.692 1.00 92.00 363 SER A N 1
ATOM 2748 C CA . SER A 1 363 ? 20.519 3.348 16.924 1.00 92.00 363 SER A CA 1
ATOM 2749 C C . SER A 1 363 ? 19.586 3.563 15.734 1.00 92.00 363 SER A C 1
ATOM 2751 O O . SER A 1 363 ? 18.524 4.196 15.834 1.00 92.00 363 SER A O 1
ATOM 2753 N N . LYS A 1 364 ? 20.042 3.084 14.579 1.00 93.00 364 LYS A N 1
ATOM 2754 C CA . LYS A 1 364 ? 19.417 3.312 13.282 1.00 93.00 364 LYS A CA 1
ATOM 2755 C C . LYS A 1 364 ? 19.726 2.158 12.344 1.00 93.00 364 LYS A C 1
ATOM 2757 O O . LYS A 1 364 ? 20.807 1.579 12.419 1.00 93.00 364 LYS A O 1
ATOM 2762 N N . ALA A 1 365 ? 18.790 1.866 11.456 1.00 94.12 365 ALA A N 1
ATOM 2763 C CA . ALA A 1 365 ? 18.981 0.906 10.381 1.00 94.12 365 ALA A CA 1
ATOM 2764 C C . ALA A 1 365 ? 18.234 1.357 9.127 1.00 94.12 365 ALA A C 1
ATOM 2766 O O . ALA A 1 365 ? 17.240 2.087 9.204 1.00 94.12 365 ALA A O 1
ATOM 2767 N N . LEU A 1 366 ? 18.742 0.922 7.980 1.00 93.44 366 LEU A N 1
ATOM 2768 C CA . LEU A 1 366 ? 18.190 1.191 6.664 1.00 93.44 366 LEU A CA 1
ATOM 2769 C C . LEU A 1 366 ? 18.074 -0.133 5.913 1.00 93.44 366 LEU A C 1
ATOM 2771 O O . LEU A 1 366 ? 19.048 -0.873 5.806 1.00 93.44 366 LEU A O 1
ATOM 2775 N N . ALA A 1 367 ? 16.886 -0.407 5.394 1.00 91.88 367 ALA A N 1
ATOM 2776 C CA . ALA A 1 367 ? 16.582 -1.520 4.515 1.00 91.88 367 ALA A CA 1
ATOM 2777 C C . ALA A 1 367 ? 16.294 -0.986 3.106 1.00 91.88 367 ALA A C 1
ATOM 2779 O O . ALA A 1 367 ? 15.675 0.067 2.939 1.00 91.88 367 ALA A O 1
ATOM 2780 N N . LEU A 1 368 ? 16.745 -1.715 2.088 1.00 89.25 368 LEU A N 1
ATOM 2781 C CA . LEU A 1 368 ? 16.421 -1.448 0.690 1.00 89.25 368 LEU A CA 1
ATOM 2782 C C . LEU A 1 368 ? 15.521 -2.568 0.182 1.00 89.25 368 LEU A C 1
ATOM 2784 O O . LEU A 1 368 ? 15.872 -3.743 0.285 1.00 89.25 368 LEU A O 1
ATOM 2788 N N . SER A 1 369 ? 14.383 -2.205 -0.401 1.00 85.50 369 SER A N 1
ATOM 2789 C CA . SER A 1 369 ? 13.564 -3.180 -1.122 1.00 85.50 369 SER A CA 1
ATOM 2790 C C . SER A 1 369 ? 14.268 -3.648 -2.403 1.00 85.50 369 SER A C 1
ATOM 2792 O O . SER A 1 369 ? 15.122 -2.931 -2.935 1.00 85.50 369 SER A O 1
ATOM 2794 N N . PRO A 1 370 ? 13.855 -4.787 -2.994 1.00 80.25 370 PRO A N 1
ATOM 2795 C CA . PRO A 1 370 ? 14.375 -5.243 -4.288 1.00 80.25 370 PRO A CA 1
ATOM 2796 C C . PRO A 1 370 ? 14.210 -4.230 -5.434 1.00 80.25 370 PRO A C 1
ATOM 2798 O O . PRO A 1 370 ? 14.888 -4.329 -6.451 1.00 80.25 370 PRO A O 1
ATOM 2801 N N . ARG A 1 371 ? 13.305 -3.253 -5.280 1.00 78.62 371 ARG A N 1
ATOM 2802 C CA . ARG A 1 371 ? 13.058 -2.169 -6.244 1.00 78.62 371 ARG A CA 1
ATOM 2803 C C . ARG A 1 371 ? 13.831 -0.884 -5.930 1.00 78.62 371 ARG A C 1
ATOM 2805 O O . ARG A 1 371 ? 13.578 0.133 -6.563 1.00 78.62 371 ARG A O 1
ATOM 2812 N N . GLY A 1 372 ? 14.728 -0.905 -4.944 1.00 79.00 372 GLY A N 1
ATOM 2813 C CA . GLY A 1 372 ? 15.528 0.259 -4.565 1.00 79.00 372 GLY A CA 1
ATOM 2814 C C . GLY A 1 372 ? 14.777 1.322 -3.762 1.00 79.00 372 GLY A C 1
ATOM 2815 O O . GLY A 1 372 ? 15.279 2.425 -3.587 1.00 79.00 372 GLY A O 1
ATOM 2816 N N . VAL A 1 373 ? 13.584 1.017 -3.241 1.00 84.06 373 VAL A N 1
ATOM 2817 C CA . VAL A 1 373 ? 12.889 1.912 -2.300 1.00 84.06 373 VAL A CA 1
ATOM 2818 C C . VAL A 1 373 ? 13.527 1.764 -0.913 1.00 84.06 373 VAL A C 1
ATOM 2820 O O . VAL A 1 373 ? 13.553 0.634 -0.409 1.00 84.06 373 VAL A O 1
ATOM 2823 N N . PRO A 1 374 ? 14.044 2.848 -0.304 1.00 88.19 374 PRO A N 1
ATOM 2824 C CA . PRO A 1 374 ? 14.666 2.796 1.010 1.00 88.19 374 PRO A CA 1
ATOM 2825 C C . PRO A 1 374 ? 13.662 2.998 2.143 1.00 88.19 374 PRO A C 1
ATOM 2827 O O . PRO A 1 374 ? 12.838 3.911 2.114 1.00 88.19 374 PRO A O 1
ATOM 2830 N N . PHE A 1 375 ? 13.822 2.206 3.196 1.00 89.38 375 PHE A N 1
ATOM 2831 C CA . PHE A 1 375 ? 13.054 2.277 4.432 1.00 89.38 375 PHE A CA 1
ATOM 2832 C C . PHE A 1 375 ? 14.025 2.355 5.602 1.00 89.38 375 PHE A C 1
ATOM 2834 O O . PHE A 1 375 ? 14.899 1.505 5.740 1.00 89.38 375 PHE A O 1
ATOM 2841 N N . PHE A 1 376 ? 13.913 3.374 6.449 1.00 89.62 376 PHE A N 1
ATOM 2842 C CA . PHE A 1 376 ? 14.840 3.538 7.564 1.00 89.62 376 PHE A CA 1
ATOM 2843 C C . PHE A 1 376 ? 14.148 4.017 8.832 1.00 89.62 376 PHE A C 1
ATOM 2845 O O . PHE A 1 376 ? 13.194 4.795 8.790 1.00 89.62 376 PHE A O 1
ATOM 2852 N N . TYR A 1 377 ? 14.696 3.583 9.964 1.00 87.44 377 TYR A N 1
ATOM 2853 C CA . TYR A 1 377 ? 14.337 4.069 11.290 1.00 87.44 377 TYR A CA 1
ATOM 2854 C C . TYR A 1 377 ? 15.574 4.622 11.968 1.00 87.44 377 TYR A C 1
ATOM 2856 O O . TYR A 1 377 ? 16.679 4.096 11.840 1.00 87.44 377 TYR A O 1
ATOM 2864 N N . VAL A 1 378 ? 15.363 5.708 12.695 1.00 88.75 378 VAL A N 1
ATOM 2865 C CA . VAL A 1 378 ? 16.377 6.392 13.489 1.00 88.75 378 VAL A CA 1
ATOM 2866 C C . VAL A 1 378 ? 15.837 6.578 14.898 1.00 88.75 378 VAL A C 1
ATOM 2868 O O . VAL A 1 378 ? 14.620 6.572 15.098 1.00 88.75 378 VAL A O 1
ATOM 2871 N N . GLY A 1 379 ? 16.719 6.764 15.879 1.00 84.75 379 GLY A N 1
ATOM 2872 C CA . GLY A 1 379 ? 16.265 7.064 17.238 1.00 84.75 379 GLY A CA 1
ATOM 2873 C C . GLY A 1 379 ? 15.724 5.860 18.001 1.00 84.75 379 GLY A C 1
ATOM 2874 O O . GLY A 1 379 ? 14.943 6.056 18.927 1.00 84.75 379 GLY A O 1
ATOM 2875 N N . GLN A 1 380 ? 16.087 4.642 17.599 1.00 85.81 380 GLN A N 1
ATOM 2876 C CA . GLN A 1 380 ? 15.632 3.424 18.267 1.00 85.81 380 GLN A CA 1
ATOM 2877 C C . GLN A 1 380 ? 16.463 3.148 19.531 1.00 85.81 380 GLN A C 1
ATOM 2879 O O . GLN A 1 380 ? 17.602 3.622 19.620 1.00 85.81 380 GLN A O 1
ATOM 2884 N N . PRO A 1 381 ? 15.903 2.426 20.522 1.00 85.12 381 PRO A N 1
ATOM 2885 C CA . PRO A 1 381 ? 16.607 2.118 21.768 1.00 85.12 381 PRO A CA 1
ATOM 2886 C C . PRO A 1 381 ? 17.876 1.292 21.527 1.00 85.12 381 PRO A C 1
ATOM 2888 O O . PRO A 1 381 ? 18.916 1.579 22.116 1.00 85.12 381 PRO A O 1
ATOM 2891 N N . ASP A 1 382 ? 17.822 0.338 20.602 1.00 90.25 382 ASP A N 1
ATOM 2892 C CA . ASP A 1 382 ? 18.921 -0.558 20.253 1.00 90.25 382 ASP A CA 1
ATOM 2893 C C . ASP A 1 382 ? 18.941 -0.860 18.742 1.00 90.25 382 ASP A C 1
ATOM 2895 O O . ASP A 1 382 ? 18.096 -0.388 17.970 1.00 90.25 382 ASP A O 1
ATOM 2899 N N . LEU A 1 383 ? 19.997 -1.550 18.305 1.00 90.31 383 LEU A N 1
ATOM 2900 C CA . LEU A 1 383 ? 20.242 -1.832 16.893 1.00 90.31 383 LEU A CA 1
ATOM 2901 C C . LEU A 1 383 ? 19.331 -2.943 16.358 1.00 90.31 383 LEU A C 1
ATOM 2903 O O . LEU A 1 383 ? 18.865 -2.823 15.226 1.00 90.31 383 LEU A O 1
ATOM 2907 N N . ASP A 1 384 ? 19.063 -3.979 17.156 1.00 89.94 384 ASP A N 1
ATOM 2908 C CA . ASP A 1 384 ? 18.177 -5.086 16.782 1.00 89.94 384 ASP A CA 1
ATOM 2909 C C . ASP A 1 384 ? 16.776 -4.563 16.460 1.00 89.94 384 ASP A C 1
ATOM 2911 O O . ASP A 1 384 ? 16.212 -4.862 15.405 1.00 89.94 384 ASP A O 1
ATOM 2915 N N . GLU A 1 385 ? 16.262 -3.681 17.315 1.00 89.81 385 GLU A N 1
ATOM 2916 C CA . GLU A 1 385 ? 14.995 -3.001 17.118 1.00 89.81 385 GLU A CA 1
ATOM 2917 C C . GLU A 1 385 ? 15.025 -2.144 15.854 1.00 89.81 385 GLU A C 1
ATOM 2919 O O . GLU A 1 385 ? 14.117 -2.227 15.029 1.00 89.81 385 GLU A O 1
ATOM 2924 N N . ALA A 1 386 ? 16.087 -1.363 15.633 1.00 92.06 386 ALA A N 1
ATOM 2925 C CA . ALA A 1 386 ? 16.212 -0.572 14.412 1.00 92.06 386 ALA A CA 1
ATOM 2926 C C . ALA A 1 386 ? 16.150 -1.431 13.143 1.00 92.06 386 ALA A C 1
ATOM 2928 O O . ALA A 1 386 ? 15.443 -1.070 12.197 1.00 92.06 386 ALA A O 1
ATOM 2929 N N . VAL A 1 387 ? 16.853 -2.565 13.130 1.00 93.00 387 VAL A N 1
ATOM 2930 C CA . VAL A 1 387 ? 16.884 -3.499 11.998 1.00 93.00 387 VAL A CA 1
ATOM 2931 C C . VAL A 1 387 ? 15.521 -4.146 11.788 1.00 93.00 387 VAL A C 1
ATOM 2933 O O . VAL A 1 387 ? 14.996 -4.080 10.675 1.00 93.00 387 VAL A O 1
ATOM 2936 N N . ARG A 1 388 ? 14.906 -4.687 12.847 1.00 91.81 388 ARG A N 1
ATOM 2937 C CA . ARG A 1 388 ? 13.556 -5.268 12.802 1.00 91.81 388 ARG A CA 1
ATOM 2938 C C . ARG A 1 388 ? 12.559 -4.280 12.209 1.00 91.81 388 ARG A C 1
ATOM 2940 O O . ARG A 1 388 ? 11.866 -4.589 11.247 1.00 91.81 388 ARG A O 1
ATOM 2947 N N . ARG A 1 389 ? 12.542 -3.059 12.747 1.00 91.31 389 ARG A N 1
ATOM 2948 C CA . ARG A 1 389 ? 11.672 -1.956 12.328 1.00 91.31 389 ARG A CA 1
ATOM 2949 C C . ARG A 1 389 ? 11.843 -1.620 10.845 1.00 91.31 389 ARG A C 1
ATOM 2951 O O . ARG A 1 389 ? 10.845 -1.461 10.143 1.00 91.31 389 ARG A O 1
ATOM 2958 N N . ALA A 1 390 ? 13.087 -1.500 10.375 1.00 92.19 390 ALA A N 1
ATOM 2959 C CA . ALA A 1 390 ? 13.391 -1.181 8.981 1.00 92.19 390 ALA A CA 1
ATOM 2960 C C . ALA A 1 390 ? 12.955 -2.299 8.024 1.00 92.19 390 ALA A C 1
ATOM 2962 O O . ALA A 1 390 ? 12.376 -2.009 6.978 1.00 92.19 390 ALA A O 1
ATOM 2963 N N . LEU A 1 391 ? 13.178 -3.559 8.400 1.00 92.25 391 LEU A N 1
ATOM 2964 C CA . LEU A 1 391 ? 12.786 -4.721 7.606 1.00 92.25 391 LEU A CA 1
ATOM 2965 C C . LEU A 1 391 ? 11.269 -4.918 7.567 1.00 92.25 391 LEU A C 1
ATOM 2967 O O . LEU A 1 391 ? 10.724 -5.100 6.483 1.00 92.25 391 LEU A O 1
ATOM 2971 N N . GLU A 1 392 ? 10.577 -4.799 8.704 1.00 90.81 392 GLU A N 1
ATOM 2972 C CA . GLU A 1 392 ? 9.114 -4.910 8.751 1.00 90.81 392 GLU A CA 1
ATOM 2973 C C . GLU A 1 392 ? 8.457 -3.878 7.839 1.00 90.81 392 GLU A C 1
ATOM 2975 O O . GLU A 1 392 ? 7.533 -4.205 7.100 1.00 90.81 392 GLU A O 1
ATOM 2980 N N . HIS A 1 393 ? 8.959 -2.642 7.847 1.00 89.12 393 HIS A N 1
ATOM 2981 C CA . HIS A 1 393 ? 8.440 -1.595 6.976 1.00 89.12 393 HIS A CA 1
ATOM 2982 C C . HIS A 1 393 ? 8.816 -1.794 5.506 1.00 89.12 393 HIS A C 1
ATOM 2984 O O . HIS A 1 393 ? 8.051 -1.424 4.627 1.00 89.12 393 HIS A O 1
ATOM 2990 N N . CYS A 1 394 ? 9.974 -2.388 5.228 1.00 89.62 394 CYS A N 1
ATOM 2991 C CA . CYS A 1 394 ? 10.355 -2.748 3.869 1.00 89.62 394 CYS A CA 1
ATOM 2992 C C . CYS A 1 394 ? 9.492 -3.887 3.296 1.00 89.62 394 CYS A C 1
ATOM 2994 O O . CYS A 1 394 ? 9.374 -4.003 2.077 1.00 89.62 394 CYS A O 1
ATOM 2996 N N . GLY A 1 395 ? 8.935 -4.740 4.160 1.00 83.81 395 GLY A N 1
ATOM 2997 C CA . GLY A 1 395 ? 8.059 -5.847 3.779 1.00 83.81 395 GLY A CA 1
ATOM 2998 C C . GLY A 1 395 ? 6.593 -5.458 3.561 1.00 83.81 395 GLY A C 1
ATOM 2999 O O . GLY A 1 395 ? 5.859 -6.247 2.968 1.00 83.81 395 GLY A O 1
ATOM 3000 N N . THR A 1 396 ? 6.153 -4.285 4.036 1.00 76.81 396 THR A N 1
ATOM 3001 C CA . THR A 1 396 ? 4.795 -3.757 3.773 1.00 76.81 396 THR A CA 1
ATOM 3002 C C . THR A 1 396 ? 4.670 -3.207 2.371 1.00 76.81 396 THR A C 1
ATOM 3004 O O . THR A 1 396 ? 3.593 -3.419 1.774 1.00 76.81 396 THR A O 1
#

Sequence (396 aa):
MAEDEEETLRRLAAYRAVVDDFIVKAGGRVFNTAGDAVLAEFPSAVEAVRCAIDVQESLRTRNLAYPASRQMTFRIGISIGDVVERDGDLLGDGVNIAARLEGLAQPGGLCVSRAVWEQVANKMSVQFADIGEQEVKNIPTPVHAYMLSLGADAAATPKQAPARKPSPKQPRDIAWPIAIIAASVAVLVVAGILYFVVLHPGREHRAARAPEAPAVAAAERRAQAVAARQAEPVVPETIPLIGERERGAIKTNYMSAPDHKALAISPYRAGFTSGQKDDETAKTAAMDSCQRALDTINSKARCELYAVGNTVVYARGRPPMPPEPWMIRDPAIERPFSAKDLPLINDDARTSIENRYAQARLSKALALSPRGVPFFYVGQPDLDEAVRRALEHCGT